Protein AF-A0A3B6KP68-F1 (afdb_monomer_lite)

pLDDT: mean 81.1, std 17.03, range [23.25, 98.5]

Structure (mmCIF, N/CA/C/O backbone):
data_AF-A0A3B6KP68-F1
#
_entry.id   AF-A0A3B6KP68-F1
#
loop_
_atom_site.group_PDB
_atom_site.id
_atom_site.type_symbol
_atom_site.label_atom_id
_atom_site.label_alt_id
_atom_site.label_comp_id
_atom_site.label_asym_id
_atom_site.label_entity_id
_atom_site.label_seq_id
_atom_site.pdbx_PDB_ins_code
_atom_site.Cartn_x
_atom_site.Cartn_y
_atom_site.Cartn_z
_atom_site.occupancy
_atom_site.B_iso_or_equiv
_atom_site.auth_seq_id
_atom_site.auth_comp_id
_atom_site.auth_asym_id
_atom_site.auth_atom_id
_atom_site.pdbx_PDB_model_num
ATOM 1 N N . MET A 1 1 ? 16.844 -20.120 1.679 1.00 33.16 1 MET A N 1
ATOM 2 C CA . MET A 1 1 ? 17.066 -20.778 0.376 1.00 33.16 1 MET A CA 1
ATOM 3 C C . MET A 1 1 ? 17.778 -19.764 -0.489 1.00 33.16 1 MET A C 1
ATOM 5 O O . MET A 1 1 ? 17.266 -18.663 -0.637 1.00 33.16 1 MET A O 1
ATOM 9 N N . GLU A 1 2 ? 18.995 -20.079 -0.913 1.00 31.89 2 GLU A N 1
ATOM 10 C CA . GLU A 1 2 ? 19.833 -19.210 -1.741 1.00 31.89 2 GLU A CA 1
ATOM 11 C C . GLU A 1 2 ? 19.150 -18.978 -3.096 1.00 31.89 2 GLU A C 1
ATOM 13 O O . GLU A 1 2 ? 18.839 -19.933 -3.807 1.00 31.89 2 GLU A O 1
ATOM 18 N N . ASN A 1 3 ? 18.884 -17.717 -3.446 1.00 35.59 3 ASN A N 1
ATOM 19 C CA . ASN A 1 3 ? 18.468 -17.343 -4.796 1.00 35.59 3 ASN A CA 1
ATOM 20 C C . ASN A 1 3 ? 19.671 -17.548 -5.723 1.00 35.59 3 ASN A C 1
ATOM 22 O O . ASN A 1 3 ? 20.530 -16.674 -5.817 1.00 35.59 3 ASN A O 1
ATOM 26 N N . LEU A 1 4 ? 19.753 -18.707 -6.385 1.00 43.06 4 LEU A N 1
ATOM 27 C CA . LEU A 1 4 ? 20.705 -18.908 -7.473 1.00 43.06 4 LEU A CA 1
ATOM 28 C C . LEU A 1 4 ? 20.504 -17.801 -8.518 1.00 43.06 4 LEU A C 1
ATOM 30 O O . LEU A 1 4 ? 19.413 -17.642 -9.070 1.00 43.06 4 LEU A O 1
ATOM 34 N N . HIS A 1 5 ? 21.573 -17.057 -8.790 1.00 54.59 5 HIS A N 1
ATOM 35 C CA . HIS A 1 5 ? 21.679 -16.156 -9.929 1.00 54.59 5 HIS A CA 1
ATOM 36 C C . HIS A 1 5 ? 21.449 -16.955 -11.218 1.00 54.59 5 HIS A C 1
ATOM 38 O O . HIS A 1 5 ? 22.320 -17.697 -11.667 1.00 54.59 5 HIS A O 1
ATOM 44 N N . LEU A 1 6 ? 20.254 -16.844 -11.795 1.00 69.31 6 LEU A N 1
ATOM 45 C CA . LEU A 1 6 ? 19.971 -17.374 -13.123 1.00 69.31 6 LEU A CA 1
ATOM 46 C C . LEU A 1 6 ? 20.293 -16.277 -14.130 1.00 69.31 6 LEU A C 1
ATOM 48 O O . LEU A 1 6 ? 19.501 -15.353 -14.311 1.00 69.31 6 LEU A O 1
ATOM 52 N N . GLU A 1 7 ? 21.465 -16.376 -14.753 1.00 84.12 7 GLU A N 1
ATOM 53 C CA . GLU A 1 7 ? 21.824 -15.502 -15.866 1.00 84.12 7 GLU A CA 1
ATOM 54 C C . GLU A 1 7 ? 20.797 -15.628 -17.007 1.00 84.12 7 GLU A C 1
ATOM 56 O O . GLU A 1 7 ? 20.311 -16.737 -17.285 1.00 84.12 7 GLU A O 1
ATOM 61 N N . PRO A 1 8 ? 20.447 -14.516 -17.680 1.00 90.44 8 PRO A N 1
ATOM 62 C CA . PRO A 1 8 ? 19.581 -14.553 -18.849 1.00 90.44 8 PRO A CA 1
ATOM 63 C C . PRO A 1 8 ? 20.155 -15.452 -19.944 1.00 90.44 8 PRO A C 1
ATOM 65 O O . PRO A 1 8 ? 21.324 -15.349 -20.308 1.00 90.44 8 PRO A O 1
ATOM 68 N N . LYS A 1 9 ? 19.317 -16.333 -20.490 1.00 92.81 9 LYS A N 1
ATOM 69 C CA . LYS A 1 9 ? 19.730 -17.287 -21.525 1.00 92.81 9 LYS A CA 1
ATOM 70 C C . LYS A 1 9 ? 19.804 -16.625 -22.900 1.00 92.81 9 LYS A C 1
ATOM 72 O O . LYS A 1 9 ? 18.908 -15.864 -23.259 1.00 92.81 9 LYS A O 1
ATOM 77 N N . ASP A 1 10 ? 20.811 -16.995 -23.684 1.00 94.19 10 ASP A N 1
ATOM 78 C CA . ASP A 1 10 ? 20.837 -16.739 -25.126 1.00 94.19 10 ASP A CA 1
ATOM 79 C C . ASP A 1 10 ? 19.853 -17.697 -25.820 1.00 94.19 10 ASP A C 1
ATOM 81 O O . ASP A 1 10 ? 20.014 -18.922 -25.783 1.00 94.19 10 ASP A O 1
ATOM 85 N N . LEU A 1 11 ? 18.774 -17.143 -26.369 1.00 94.31 11 LEU A N 1
ATOM 86 C CA . LEU A 1 11 ? 17.672 -17.870 -26.989 1.00 94.31 11 LEU A CA 1
ATOM 87 C C . LEU A 1 11 ? 17.707 -17.644 -28.501 1.00 94.31 11 LEU A C 1
ATOM 89 O O . LEU A 1 11 ? 17.680 -16.510 -28.974 1.00 94.31 11 LEU A O 1
ATOM 93 N N . LYS A 1 12 ? 17.699 -18.740 -29.265 1.00 94.69 12 LYS A N 1
ATOM 94 C CA . LYS A 1 12 ? 17.646 -18.685 -30.731 1.00 94.69 12 LYS A CA 1
ATOM 95 C C . LYS A 1 12 ? 16.327 -18.099 -31.213 1.00 94.69 12 LYS A C 1
ATOM 97 O O . LYS A 1 12 ? 15.275 -18.400 -30.645 1.00 94.69 12 LYS A O 1
ATOM 102 N N . TYR A 1 13 ? 16.359 -17.380 -32.331 1.00 94.06 13 TYR A N 1
ATOM 103 C CA . TYR A 1 13 ? 15.143 -16.819 -32.909 1.00 94.06 13 TYR A CA 1
ATOM 104 C C . TYR A 1 13 ? 14.105 -17.892 -33.249 1.00 94.06 13 TYR A C 1
ATOM 106 O O . TYR A 1 13 ? 12.925 -17.712 -32.968 1.00 94.06 13 TYR A O 1
ATOM 114 N N . SER A 1 14 ? 14.547 -19.033 -33.789 1.00 94.56 14 SER A N 1
ATOM 115 C CA . SER A 1 14 ? 13.661 -20.149 -34.147 1.00 94.56 14 SER A CA 1
ATOM 116 C C . SER A 1 14 ? 12.876 -20.692 -32.951 1.00 94.56 14 SER A C 1
ATOM 118 O O . SER A 1 14 ? 11.722 -21.073 -33.098 1.00 94.56 14 SER A O 1
ATOM 120 N N . LEU A 1 15 ? 13.486 -20.697 -31.761 1.00 95.56 15 LEU A N 1
ATOM 121 C CA . LEU A 1 15 ? 12.804 -21.087 -30.530 1.00 95.56 15 LEU A CA 1
ATOM 122 C C . LEU A 1 15 ? 11.744 -20.048 -30.154 1.00 95.56 15 LEU A C 1
ATOM 124 O O . LEU A 1 15 ? 10.640 -20.413 -29.774 1.00 95.56 15 LEU A O 1
ATOM 128 N N . LEU A 1 16 ? 12.064 -18.753 -30.261 1.00 96.12 16 LEU A N 1
ATOM 129 C CA . LEU A 1 16 ? 11.102 -17.686 -29.973 1.00 96.12 16 LEU A CA 1
ATOM 130 C C . LEU A 1 16 ? 9.916 -17.715 -30.941 1.00 96.12 16 LEU A C 1
ATOM 132 O O . LEU A 1 16 ? 8.781 -17.510 -30.520 1.00 96.12 16 LEU A O 1
ATOM 136 N N . GLU A 1 17 ? 10.173 -18.005 -32.213 1.00 94.88 17 GLU A N 1
ATOM 137 C CA . GLU A 1 17 ? 9.148 -18.213 -33.231 1.00 94.88 17 GLU A CA 1
ATOM 138 C C . GLU A 1 17 ? 8.246 -19.400 -32.862 1.00 94.88 17 GLU A C 1
ATOM 140 O O . GLU A 1 17 ? 7.028 -19.255 -32.847 1.00 94.88 17 GLU A O 1
ATOM 145 N N . GLU A 1 18 ? 8.815 -20.536 -32.455 1.00 96.19 18 GLU A N 1
ATOM 146 C CA . GLU A 1 18 ? 8.057 -21.713 -32.014 1.00 96.19 18 GLU A CA 1
ATOM 147 C C . GLU A 1 18 ? 7.172 -21.419 -30.791 1.00 96.19 18 GLU A C 1
ATOM 149 O O . GLU A 1 18 ? 5.953 -21.598 -30.842 1.00 96.19 18 GLU A O 1
ATOM 154 N N . VAL A 1 19 ? 7.750 -20.896 -29.705 1.00 96.19 19 VAL A N 1
ATOM 155 C CA . VAL A 1 19 ? 7.021 -20.706 -28.435 1.00 96.19 19 VAL A CA 1
ATOM 156 C C . VAL A 1 19 ? 5.972 -19.596 -28.496 1.00 96.19 19 VAL A C 1
ATOM 158 O O . VAL A 1 19 ? 5.087 -19.549 -27.642 1.00 96.19 19 VAL A O 1
ATOM 161 N N . THR A 1 20 ? 6.053 -18.703 -29.488 1.00 95.81 20 THR A N 1
ATOM 162 C CA . THR A 1 20 ? 5.063 -17.639 -29.744 1.00 95.81 20 THR A CA 1
ATOM 163 C C . THR A 1 20 ? 4.084 -17.980 -30.873 1.00 95.81 20 THR A C 1
ATOM 165 O O . THR A 1 20 ? 3.269 -17.132 -31.247 1.00 95.81 20 THR A O 1
ATOM 168 N N . ASN A 1 21 ? 4.140 -19.206 -31.410 1.00 94.44 21 ASN A N 1
ATOM 169 C CA . ASN A 1 21 ? 3.351 -19.642 -32.563 1.00 94.44 21 ASN A CA 1
ATOM 170 C C . ASN A 1 21 ? 3.514 -18.696 -33.771 1.00 94.44 21 ASN A C 1
ATOM 172 O O . ASN A 1 21 ? 2.550 -18.136 -34.289 1.00 94.44 21 ASN A O 1
ATOM 176 N N . GLY A 1 22 ? 4.760 -18.449 -34.166 1.00 93.44 22 GLY A N 1
ATOM 177 C CA . GLY A 1 22 ? 5.112 -17.571 -35.278 1.00 93.44 22 GLY A CA 1
ATOM 178 C C . GLY A 1 22 ? 4.865 -16.088 -35.002 1.00 93.44 22 GLY A C 1
ATOM 179 O O . GLY A 1 22 ? 4.554 -15.355 -35.936 1.00 93.44 22 GLY A O 1
ATOM 180 N N . PHE A 1 23 ? 4.961 -15.638 -33.743 1.00 94.25 23 PHE A N 1
ATOM 181 C CA . PHE A 1 23 ? 4.558 -14.285 -33.329 1.00 94.25 23 PHE A CA 1
ATOM 182 C C . PHE A 1 23 ? 3.102 -13.966 -33.716 1.00 94.25 23 PHE A C 1
ATOM 184 O O . PHE A 1 23 ? 2.797 -12.889 -34.230 1.00 94.25 23 PHE A O 1
ATOM 191 N N . SER A 1 24 ? 2.201 -14.930 -33.501 1.00 93.69 24 SER A N 1
ATOM 192 C CA . SER A 1 24 ? 0.782 -14.791 -33.845 1.00 93.69 24 SER A CA 1
ATOM 193 C C . SER A 1 24 ? 0.099 -13.645 -33.090 1.00 93.69 24 SER A C 1
ATOM 195 O O . SER A 1 24 ? 0.410 -13.362 -31.930 1.00 93.69 24 SER A O 1
ATOM 197 N N . GLU A 1 25 ? -0.903 -13.025 -33.719 1.00 91.81 25 GLU A N 1
ATOM 198 C CA . GLU A 1 25 ? -1.721 -11.988 -33.072 1.00 91.81 25 GLU A CA 1
ATOM 199 C C . GLU A 1 25 ? -2.494 -12.528 -31.854 1.00 91.81 25 GLU A C 1
ATOM 201 O O . GLU A 1 25 ? -2.726 -11.786 -30.905 1.00 91.81 25 GLU A O 1
ATOM 206 N N . GLU A 1 26 ? -2.824 -13.826 -31.817 1.00 92.44 26 GLU A N 1
ATOM 207 C CA . GLU A 1 26 ? -3.455 -14.470 -30.651 1.00 92.44 26 GLU A CA 1
ATOM 208 C C . GLU A 1 26 ? -2.559 -14.444 -29.406 1.00 92.44 26 GLU A C 1
ATOM 210 O O . GLU A 1 26 ? -3.046 -14.364 -28.279 1.00 92.44 26 GLU A O 1
ATOM 215 N N . HIS A 1 27 ? -1.241 -14.501 -29.601 1.00 90.94 27 HIS A N 1
ATOM 216 C CA . HIS A 1 27 ? -0.261 -14.445 -28.522 1.00 90.94 27 HIS A CA 1
ATOM 217 C C . HIS A 1 27 ? 0.198 -13.016 -28.216 1.00 90.94 27 HIS A C 1
ATOM 219 O O . HIS A 1 27 ? 1.016 -12.817 -27.319 1.00 90.94 27 HIS A O 1
ATOM 225 N N . LYS A 1 28 ? -0.304 -12.001 -28.920 1.00 94.19 28 LYS A N 1
ATOM 226 C CA . LYS A 1 28 ? 0.103 -10.612 -28.712 1.00 94.19 28 LYS A CA 1
ATOM 227 C C . LYS A 1 28 ? -0.453 -10.063 -27.401 1.00 94.19 28 LYS A C 1
ATOM 229 O O . LYS A 1 28 ? -1.653 -10.059 -27.150 1.00 94.19 28 LYS A O 1
ATOM 234 N N . VAL A 1 29 ? 0.442 -9.568 -26.553 1.00 90.31 29 VAL A N 1
ATOM 235 C CA . VAL A 1 29 ? 0.133 -9.027 -25.219 1.00 90.31 29 VAL A CA 1
ATOM 236 C C . VAL A 1 29 ? 0.004 -7.504 -25.254 1.00 90.31 29 VAL A C 1
ATOM 238 O O . VAL A 1 29 ? -0.769 -6.922 -24.485 1.00 90.31 29 VAL A O 1
ATOM 241 N N . GLY A 1 30 ? 0.761 -6.856 -26.141 1.00 85.88 30 GLY A N 1
ATOM 242 C CA . GLY A 1 30 ? 0.737 -5.412 -26.325 1.00 85.88 30 GLY A CA 1
ATOM 243 C C . GLY A 1 30 ? 1.733 -4.925 -27.373 1.00 85.88 30 GLY A C 1
ATOM 244 O O . GLY A 1 30 ? 2.606 -5.667 -27.825 1.00 85.88 30 GLY A O 1
ATOM 245 N N . THR A 1 31 ? 1.607 -3.649 -27.722 1.00 83.88 31 THR A N 1
ATOM 246 C CA . THR A 1 31 ? 2.497 -2.939 -28.646 1.00 83.88 31 THR A CA 1
ATOM 247 C C . THR A 1 31 ? 3.031 -1.695 -27.946 1.00 83.88 31 THR A C 1
ATOM 249 O O . THR A 1 31 ? 2.260 -0.954 -27.336 1.00 83.88 31 THR A O 1
ATOM 252 N N . GLY A 1 32 ? 4.339 -1.463 -28.024 1.00 71.75 32 GLY A N 1
ATOM 253 C CA . GLY A 1 32 ? 5.002 -0.271 -27.495 1.00 71.75 32 GLY A CA 1
ATOM 254 C C . GLY A 1 32 ? 5.769 0.481 -28.582 1.00 71.75 32 GLY A C 1
ATOM 255 O O . GLY A 1 32 ? 5.896 0.011 -29.707 1.00 71.75 32 GLY A O 1
ATOM 256 N N . GLY A 1 33 ? 6.339 1.641 -28.243 1.00 67.94 33 GLY A N 1
ATOM 257 C CA . GLY A 1 33 ? 7.082 2.472 -29.206 1.00 67.94 33 GLY A CA 1
ATOM 258 C C . GLY A 1 33 ? 8.350 1.825 -29.784 1.00 67.94 33 GLY A C 1
ATOM 259 O O . GLY A 1 33 ? 8.907 2.331 -30.753 1.00 67.94 33 GLY A O 1
ATOM 260 N N . PHE A 1 34 ? 8.805 0.714 -29.201 1.00 69.19 34 PHE A N 1
ATOM 261 C CA . PHE A 1 34 ? 10.062 0.051 -29.553 1.00 69.19 34 PHE A CA 1
ATOM 262 C C . PHE A 1 34 ? 9.880 -1.382 -30.056 1.00 69.19 34 PHE A C 1
ATOM 264 O O . PHE A 1 34 ? 10.858 -2.012 -30.456 1.00 69.19 34 PHE A O 1
ATOM 271 N N . GLY A 1 35 ? 8.653 -1.903 -30.056 1.00 82.44 35 GLY A N 1
ATOM 272 C CA . GLY A 1 35 ? 8.401 -3.277 -30.459 1.00 82.44 35 GLY A CA 1
ATOM 273 C C . GLY A 1 35 ? 7.053 -3.827 -30.018 1.00 82.44 35 GLY A C 1
ATOM 274 O O . GLY A 1 35 ? 6.234 -3.152 -29.392 1.00 82.44 35 GLY A O 1
ATOM 275 N N . GLU A 1 36 ? 6.868 -5.103 -30.316 1.00 90.62 36 GLU A N 1
ATOM 276 C CA . GLU A 1 36 ? 5.671 -5.878 -30.007 1.00 90.62 36 GLU A CA 1
ATOM 277 C C . GLU A 1 36 ? 5.995 -6.920 -28.937 1.00 90.62 36 GLU A C 1
ATOM 279 O O . GLU A 1 36 ? 7.082 -7.499 -28.921 1.00 90.62 36 GLU A O 1
ATOM 284 N N . VAL A 1 37 ? 5.062 -7.140 -28.012 1.00 93.25 37 VAL A N 1
ATOM 285 C CA . VAL A 1 37 ? 5.228 -8.090 -26.911 1.00 93.25 37 VAL A CA 1
ATOM 286 C C . VAL A 1 37 ? 4.301 -9.273 -27.129 1.00 93.25 37 VAL A C 1
ATOM 288 O O . VAL A 1 37 ? 3.088 -9.097 -27.239 1.00 93.25 37 VAL A O 1
ATOM 291 N N . TYR A 1 38 ? 4.867 -10.474 -27.132 1.00 96.25 38 TYR A N 1
ATOM 292 C CA . TYR A 1 38 ? 4.147 -11.730 -27.327 1.00 96.25 38 TYR A CA 1
ATOM 293 C C . TYR A 1 38 ? 4.274 -12.627 -26.102 1.00 96.25 38 TYR A C 1
ATOM 295 O O . TYR A 1 38 ? 5.309 -12.657 -25.440 1.00 96.25 38 TYR A O 1
ATOM 303 N N . LYS A 1 39 ? 3.231 -13.392 -25.804 1.00 96.50 39 LYS A N 1
ATOM 304 C CA . LYS A 1 39 ? 3.265 -14.457 -24.813 1.00 96.50 39 LYS A CA 1
ATOM 305 C C . LYS A 1 39 ? 3.895 -15.695 -25.446 1.00 96.50 39 LYS A C 1
ATOM 307 O O . LYS A 1 39 ? 3.489 -16.123 -26.526 1.00 96.50 39 LYS A O 1
ATOM 312 N N . GLY A 1 40 ? 4.867 -16.276 -24.756 1.00 96.25 40 GLY A N 1
ATOM 313 C CA . GLY A 1 40 ? 5.469 -17.554 -25.115 1.00 96.25 40 GLY A CA 1
ATOM 314 C C . GLY A 1 40 ? 5.409 -18.556 -23.970 1.00 96.25 40 GLY A C 1
ATOM 315 O O . GLY A 1 40 ? 5.306 -18.169 -22.803 1.00 96.25 40 GLY A O 1
ATOM 316 N N . VAL A 1 41 ? 5.487 -19.844 -24.298 1.00 95.81 41 VAL A N 1
ATOM 317 C CA . VAL A 1 41 ? 5.585 -20.934 -23.317 1.00 95.81 41 VAL A CA 1
ATOM 318 C C . VAL A 1 41 ? 6.770 -21.819 -23.687 1.00 95.81 41 VAL A C 1
ATOM 320 O O . VAL A 1 41 ? 6.765 -22.446 -24.739 1.00 95.81 41 VAL A O 1
ATOM 323 N N . LEU A 1 42 ? 7.791 -21.849 -22.831 1.00 92.06 42 LEU A N 1
ATOM 324 C CA . LEU A 1 42 ? 8.973 -22.699 -23.004 1.00 92.06 42 LEU A CA 1
ATOM 325 C C . LEU A 1 42 ? 8.642 -24.180 -22.715 1.00 92.06 42 LEU A C 1
ATOM 327 O O . LEU A 1 42 ? 7.686 -24.473 -21.998 1.00 92.06 42 LEU A O 1
ATOM 331 N N . ASP A 1 43 ? 9.483 -25.117 -23.172 1.00 90.12 43 ASP A N 1
ATOM 332 C CA . ASP A 1 43 ? 9.308 -26.574 -22.970 1.00 90.12 43 ASP A CA 1
ATOM 333 C C . ASP A 1 43 ? 9.146 -26.987 -21.500 1.00 90.12 43 ASP A C 1
ATOM 335 O O . ASP A 1 43 ? 8.424 -27.926 -21.159 1.00 90.12 43 ASP A O 1
ATOM 339 N N . ASN A 1 44 ? 9.797 -26.253 -20.597 1.00 88.44 44 ASN A N 1
ATOM 340 C CA . ASN A 1 44 ? 9.684 -26.437 -19.150 1.00 88.44 44 ASN A CA 1
ATOM 341 C C . ASN A 1 44 ? 8.372 -25.871 -18.563 1.00 88.44 44 ASN A C 1
ATOM 343 O O . ASN A 1 44 ? 8.246 -25.780 -17.343 1.00 88.44 44 ASN A O 1
ATOM 347 N N . ARG A 1 45 ? 7.412 -25.487 -19.415 1.00 91.62 45 ARG A N 1
ATOM 348 C CA . ARG A 1 45 ? 6.130 -24.837 -19.097 1.00 91.62 45 ARG A CA 1
ATOM 349 C C . ARG A 1 45 ? 6.244 -23.439 -18.493 1.00 91.62 45 ARG A C 1
ATOM 351 O O . ARG A 1 45 ? 5.249 -22.906 -18.009 1.00 91.62 45 ARG A O 1
ATOM 358 N N . GLN A 1 46 ? 7.427 -22.833 -18.518 1.00 92.38 46 GLN A N 1
ATOM 359 C CA . GLN A 1 46 ? 7.598 -21.461 -18.065 1.00 92.38 46 GLN A CA 1
ATOM 360 C C . GLN A 1 46 ? 6.981 -20.498 -19.086 1.00 92.38 46 GLN A C 1
ATOM 362 O O . GLN A 1 46 ? 7.376 -20.481 -20.253 1.00 92.38 46 GLN A O 1
ATOM 367 N N . GLU A 1 47 ? 6.040 -19.672 -18.635 1.00 95.50 47 GLU A N 1
ATOM 368 C CA . GLU A 1 47 ? 5.500 -18.575 -19.437 1.00 95.50 47 GLU A CA 1
ATOM 369 C C . GLU A 1 47 ? 6.490 -17.401 -19.477 1.00 95.50 47 GLU A C 1
ATOM 371 O O . GLU A 1 47 ? 7.069 -17.010 -18.457 1.00 95.50 47 GLU A O 1
ATOM 376 N N . ILE A 1 48 ? 6.676 -16.830 -20.666 1.00 96.38 48 ILE A N 1
ATOM 377 C CA . ILE A 1 48 ? 7.562 -15.690 -20.910 1.00 96.38 48 ILE A CA 1
ATOM 378 C C . ILE A 1 48 ? 6.851 -14.605 -21.720 1.00 96.38 48 ILE A C 1
ATOM 380 O O . ILE A 1 48 ? 5.937 -14.884 -22.498 1.00 96.38 48 ILE A O 1
ATOM 384 N N . ALA A 1 49 ? 7.287 -13.360 -21.547 1.00 96.62 49 ALA A N 1
ATOM 385 C CA . ALA A 1 49 ? 6.910 -12.240 -22.401 1.00 96.62 49 ALA A CA 1
ATOM 386 C C . ALA A 1 49 ? 8.077 -11.909 -23.341 1.00 96.62 49 ALA A C 1
ATOM 388 O O . ALA A 1 49 ? 9.149 -11.516 -22.889 1.00 96.62 49 ALA A O 1
ATOM 389 N N . VAL A 1 50 ? 7.879 -12.070 -24.646 1.00 96.00 50 VAL A N 1
ATOM 390 C CA . VAL A 1 50 ? 8.880 -11.837 -25.691 1.00 96.00 50 VAL A CA 1
ATOM 391 C C . VAL A 1 50 ? 8.645 -10.459 -26.303 1.00 96.00 50 VAL A C 1
ATOM 393 O O . VAL A 1 50 ? 7.732 -10.289 -27.106 1.00 96.00 50 VAL A O 1
ATOM 396 N N . LYS A 1 51 ? 9.463 -9.471 -25.930 1.00 93.00 51 LYS A N 1
ATOM 397 C CA . LYS A 1 51 ? 9.489 -8.133 -26.541 1.00 93.00 51 LYS A CA 1
ATOM 398 C C . LYS A 1 51 ? 10.362 -8.192 -27.794 1.00 93.00 51 LYS A C 1
ATOM 400 O O . LYS A 1 51 ? 11.587 -8.112 -27.696 1.00 93.00 51 LYS A O 1
ATOM 405 N N . LYS A 1 52 ? 9.736 -8.362 -28.958 1.00 90.62 52 LYS A N 1
ATOM 406 C CA . LYS A 1 52 ? 10.383 -8.321 -30.274 1.00 90.62 52 LYS A CA 1
ATOM 407 C C . LYS A 1 52 ? 10.529 -6.867 -30.704 1.00 90.62 52 LYS A C 1
ATOM 409 O O . LYS A 1 52 ? 9.534 -6.155 -30.823 1.00 90.62 52 LYS A O 1
ATOM 414 N N . LEU A 1 53 ? 11.759 -6.413 -30.917 1.00 82.94 53 LEU A N 1
ATOM 415 C CA . LEU A 1 53 ? 12.013 -5.019 -31.276 1.00 82.94 53 LEU A CA 1
ATOM 416 C C . LEU A 1 53 ? 11.773 -4.776 -32.768 1.00 82.94 53 LEU A C 1
ATOM 418 O O . LEU A 1 53 ? 12.035 -5.647 -33.598 1.00 82.94 53 LEU A O 1
ATOM 422 N N . HIS A 1 54 ? 11.294 -3.581 -33.118 1.00 75.12 54 HIS A N 1
ATOM 423 C CA . HIS A 1 54 ? 11.088 -3.218 -34.520 1.00 75.12 54 HIS A CA 1
ATOM 424 C C . HIS A 1 54 ? 12.415 -3.161 -35.288 1.00 75.12 54 HIS A C 1
ATOM 426 O O . HIS A 1 54 ? 13.403 -2.589 -34.822 1.00 75.12 54 HIS A O 1
ATOM 432 N N . TYR A 1 55 ? 12.415 -3.695 -36.511 1.00 65.94 55 TYR A N 1
ATOM 433 C CA . TYR A 1 55 ? 13.511 -3.496 -37.453 1.00 65.94 55 TYR A CA 1
ATOM 434 C C . TYR A 1 55 ? 13.483 -2.049 -37.961 1.00 65.94 55 TYR A C 1
ATOM 436 O O . TYR A 1 55 ? 12.573 -1.663 -38.693 1.00 65.94 55 TYR A O 1
ATOM 444 N N . MET A 1 56 ? 14.470 -1.242 -37.568 1.00 59.91 56 MET A N 1
ATOM 445 C CA . MET A 1 56 ? 14.619 0.138 -38.038 1.00 59.91 56 MET A CA 1
ATOM 446 C C . MET A 1 56 ? 15.892 0.276 -38.888 1.00 59.91 56 MET A C 1
ATOM 448 O O . MET A 1 56 ? 16.982 0.441 -38.334 1.00 59.91 56 MET A O 1
ATOM 452 N N . PRO A 1 57 ? 15.790 0.197 -40.230 1.00 50.38 57 PRO A N 1
ATOM 453 C CA . PRO A 1 57 ? 16.953 0.317 -41.099 1.00 50.38 57 PRO A CA 1
ATOM 454 C C . PRO A 1 57 ? 17.607 1.701 -40.951 1.00 50.38 57 PRO A C 1
ATOM 456 O O . PRO A 1 57 ? 16.957 2.727 -41.139 1.00 50.38 57 PRO A O 1
ATOM 459 N N . GLY A 1 58 ? 18.903 1.727 -40.616 1.00 49.97 58 GLY A N 1
ATOM 460 C CA . GLY A 1 58 ? 19.706 2.951 -40.471 1.00 49.97 58 GLY A CA 1
ATOM 461 C C . GLY A 1 58 ? 19.781 3.548 -39.058 1.00 49.97 58 GLY A C 1
ATOM 462 O O . GLY A 1 58 ? 20.497 4.530 -38.867 1.00 49.97 58 GLY A O 1
ATOM 463 N N . LEU A 1 59 ? 19.098 2.966 -38.064 1.00 49.69 59 LEU A N 1
ATOM 464 C CA . LEU A 1 59 ? 19.198 3.364 -36.655 1.00 49.69 59 LEU A CA 1
ATOM 465 C C . LEU A 1 59 ? 20.157 2.441 -35.889 1.00 49.69 59 LEU A C 1
ATOM 467 O O . LEU A 1 59 ? 20.102 1.220 -35.999 1.00 49.69 59 LEU A O 1
ATOM 471 N N . ASN A 1 60 ? 21.056 3.062 -35.126 1.00 57.53 60 ASN A N 1
ATOM 472 C CA . ASN A 1 60 ? 22.116 2.417 -34.356 1.00 57.53 60 ASN A CA 1
ATOM 473 C C . ASN A 1 60 ? 21.522 1.465 -33.289 1.00 57.53 60 ASN A C 1
ATOM 475 O O . ASN A 1 60 ? 20.555 1.831 -32.622 1.00 57.53 60 ASN A O 1
ATOM 479 N N . ASP A 1 61 ? 22.127 0.290 -33.061 1.00 68.12 61 ASP A N 1
ATOM 480 C CA . ASP A 1 61 ? 21.695 -0.747 -32.082 1.00 68.12 61 ASP A CA 1
ATOM 481 C C . ASP A 1 61 ? 21.699 -0.304 -30.608 1.00 68.12 61 ASP A C 1
ATOM 483 O O . ASP A 1 61 ? 21.513 -1.116 -29.697 1.00 68.12 61 ASP A O 1
ATOM 487 N N . GLU A 1 62 ? 21.970 0.974 -30.372 1.00 73.56 62 GLU A N 1
ATOM 488 C CA . GLU A 1 62 ? 22.124 1.608 -29.071 1.00 73.56 62 GLU A CA 1
ATOM 489 C C . GLU A 1 62 ? 20.957 1.268 -28.156 1.00 73.56 62 GLU A C 1
ATOM 491 O O . GLU A 1 62 ? 21.183 0.897 -27.017 1.00 73.56 62 GLU A O 1
ATOM 496 N N . GLN A 1 63 ? 19.718 1.290 -28.650 1.00 71.62 63 GLN A N 1
ATOM 497 C CA . GLN A 1 63 ? 18.559 1.068 -27.794 1.00 71.62 63 GLN A CA 1
ATOM 498 C C . GLN A 1 63 ? 18.458 -0.360 -27.238 1.00 71.62 63 GLN A C 1
ATOM 500 O O . GLN A 1 63 ? 18.227 -0.524 -26.041 1.00 71.62 63 GLN A O 1
ATOM 505 N N . PHE A 1 64 ? 18.657 -1.383 -28.078 1.00 79.06 64 PHE A N 1
ATOM 506 C CA . PHE A 1 64 ? 18.670 -2.773 -27.607 1.00 79.06 64 PHE A C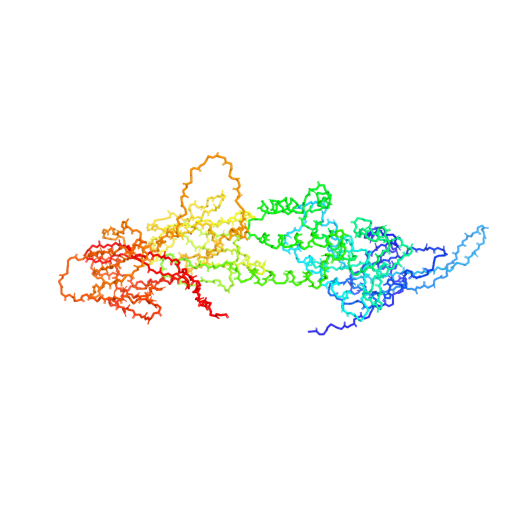A 1
ATOM 507 C C . PHE A 1 64 ? 19.810 -2.976 -26.613 1.00 79.06 64 PHE A C 1
ATOM 509 O O . PHE A 1 64 ? 19.587 -3.475 -25.515 1.00 79.06 64 PHE A O 1
ATOM 516 N N . LYS A 1 65 ? 21.026 -2.551 -26.985 1.00 83.31 65 LYS A N 1
ATOM 517 C CA . LYS A 1 65 ? 22.219 -2.699 -26.142 1.00 83.31 65 LYS A CA 1
ATOM 518 C C . LYS A 1 65 ? 22.041 -1.973 -24.814 1.00 83.31 65 LYS A C 1
ATOM 520 O O . LYS A 1 65 ? 22.444 -2.491 -23.782 1.00 83.31 65 LYS A O 1
ATOM 525 N N . HIS A 1 66 ? 21.425 -0.800 -24.830 1.00 82.88 66 HIS A N 1
ATOM 526 C CA . HIS A 1 66 ? 21.175 0.014 -23.649 1.00 82.88 66 HIS A CA 1
ATOM 527 C C . HIS A 1 66 ? 20.166 -0.635 -22.700 1.00 82.88 66 HIS A C 1
ATOM 529 O O . HIS A 1 66 ? 20.488 -0.834 -21.529 1.00 82.88 66 HIS A O 1
ATOM 535 N N . GLU A 1 67 ? 18.992 -1.040 -23.199 1.00 87.31 67 GLU A N 1
ATOM 536 C CA . GLU A 1 67 ? 17.982 -1.730 -22.384 1.00 87.31 67 GLU A CA 1
ATOM 537 C C . GLU A 1 67 ? 18.527 -3.062 -21.844 1.00 87.31 67 GLU A C 1
ATOM 539 O O . GLU A 1 67 ? 18.426 -3.330 -20.647 1.00 87.31 67 GLU A O 1
ATOM 544 N N . PHE A 1 68 ? 19.192 -3.849 -22.696 1.00 88.94 68 PHE A N 1
ATOM 545 C CA . PHE A 1 68 ? 19.862 -5.090 -22.310 1.00 88.94 68 PHE A CA 1
ATOM 546 C C . PHE A 1 68 ? 20.899 -4.862 -21.202 1.00 88.94 68 PHE A C 1
ATOM 548 O O . PHE A 1 68 ? 20.829 -5.495 -20.153 1.00 88.94 68 PHE A O 1
ATOM 555 N N . ASN A 1 69 ? 21.832 -3.922 -21.387 1.00 89.06 69 ASN A N 1
ATOM 556 C CA . ASN A 1 69 ? 22.887 -3.643 -20.409 1.00 89.06 69 ASN A CA 1
ATOM 557 C C . ASN A 1 69 ? 22.333 -3.140 -19.069 1.00 89.06 69 ASN A C 1
ATOM 559 O O . ASN A 1 69 ? 22.915 -3.439 -18.028 1.00 89.06 69 ASN A O 1
ATOM 563 N N . ASN A 1 70 ? 21.235 -2.378 -19.074 1.00 89.19 70 ASN A N 1
ATOM 564 C CA . ASN A 1 70 ? 20.568 -1.958 -17.842 1.00 89.19 70 ASN A CA 1
ATOM 565 C C . ASN A 1 70 ? 19.936 -3.155 -17.123 1.00 89.19 70 ASN A C 1
ATOM 567 O O . ASN A 1 70 ? 20.188 -3.347 -15.936 1.00 89.19 70 ASN A O 1
ATOM 571 N N . LEU A 1 71 ? 19.183 -3.991 -17.845 1.00 90.62 71 LEU A N 1
ATOM 572 C CA . LEU A 1 71 ? 18.509 -5.173 -17.297 1.00 90.62 71 LEU A CA 1
ATOM 573 C C . LEU A 1 71 ? 19.481 -6.230 -16.766 1.00 90.62 71 LEU A C 1
ATOM 575 O O . LEU A 1 71 ? 19.203 -6.859 -15.752 1.00 90.62 71 LEU A O 1
ATOM 579 N N . MET A 1 72 ? 20.645 -6.387 -17.398 1.00 89.44 72 MET A N 1
ATOM 580 C CA . MET A 1 72 ? 21.706 -7.281 -16.920 1.00 89.44 72 MET A CA 1
ATOM 581 C C . MET A 1 72 ? 22.297 -6.858 -15.564 1.00 89.44 72 MET A C 1
ATOM 583 O O . MET A 1 72 ? 22.958 -7.663 -14.914 1.00 89.44 72 MET A O 1
ATOM 587 N N . ARG A 1 73 ? 22.097 -5.603 -15.135 1.00 87.25 73 ARG A N 1
ATOM 588 C CA . ARG A 1 73 ? 22.661 -5.045 -13.891 1.00 87.25 73 ARG A CA 1
ATOM 589 C C . ARG A 1 73 ? 21.676 -5.008 -12.729 1.00 87.25 73 ARG A C 1
ATOM 591 O O . ARG A 1 73 ? 22.103 -4.774 -11.602 1.00 87.25 73 ARG A O 1
ATOM 598 N N . VAL A 1 74 ? 20.382 -5.183 -12.992 1.00 89.31 74 VAL A N 1
ATOM 599 C CA . VAL A 1 74 ? 19.328 -5.002 -11.990 1.00 89.31 74 VAL A CA 1
ATOM 600 C C . VAL A 1 74 ? 18.674 -6.334 -11.654 1.00 89.31 74 VAL A C 1
ATOM 602 O O . VAL A 1 74 ? 18.214 -7.068 -12.523 1.00 89.31 74 VAL A O 1
ATOM 605 N N . GLN A 1 75 ? 18.615 -6.649 -10.363 1.00 90.06 75 GLN A N 1
ATOM 606 C CA . GLN A 1 75 ? 17.929 -7.831 -9.864 1.00 90.06 75 GLN A CA 1
ATOM 607 C C . GLN A 1 75 ? 17.317 -7.525 -8.501 1.00 90.06 75 GLN A C 1
ATOM 609 O O . GLN A 1 75 ? 18.016 -7.389 -7.499 1.00 90.06 75 GLN A O 1
ATOM 614 N N . HIS A 1 76 ? 15.993 -7.432 -8.461 1.00 93.75 76 HIS A N 1
ATOM 615 C CA . HIS A 1 76 ? 15.245 -7.149 -7.244 1.00 93.75 76 HIS A CA 1
ATOM 616 C C . HIS A 1 76 ? 13.815 -7.680 -7.377 1.00 93.75 76 HIS A C 1
ATOM 618 O O . HIS A 1 76 ? 13.299 -7.793 -8.487 1.00 93.75 76 HIS A O 1
ATOM 624 N N . GLN A 1 77 ? 13.157 -7.995 -6.259 1.00 94.69 77 GLN A N 1
ATOM 625 C CA . GLN A 1 77 ? 11.807 -8.578 -6.270 1.00 94.69 77 GLN A CA 1
ATOM 626 C C . GLN A 1 77 ? 10.768 -7.678 -6.966 1.00 94.69 77 GLN A C 1
ATOM 628 O O . GLN A 1 77 ? 9.855 -8.183 -7.614 1.00 94.69 77 GLN A O 1
ATOM 633 N N . ASN A 1 78 ? 10.953 -6.354 -6.879 1.00 97.50 78 ASN A N 1
ATOM 634 C CA . ASN A 1 78 ? 10.095 -5.339 -7.500 1.00 97.50 78 ASN A CA 1
ATOM 635 C C . ASN A 1 78 ? 10.626 -4.793 -8.832 1.00 97.50 78 ASN A C 1
ATOM 637 O O . ASN A 1 78 ? 10.208 -3.721 -9.262 1.00 97.50 78 ASN A O 1
ATOM 641 N N . ILE A 1 79 ? 11.549 -5.498 -9.484 1.00 96.44 79 ILE A N 1
ATOM 642 C CA . ILE A 1 79 ? 12.034 -5.179 -10.830 1.00 96.44 79 ILE A CA 1
ATOM 643 C C . ILE A 1 79 ? 11.736 -6.377 -11.732 1.00 96.44 79 ILE A C 1
ATOM 645 O O . ILE A 1 79 ? 11.890 -7.525 -11.313 1.00 96.44 79 ILE A O 1
ATOM 649 N N . ILE A 1 80 ? 11.277 -6.124 -12.959 1.00 95.19 80 ILE A N 1
ATOM 650 C CA . ILE A 1 80 ? 10.976 -7.191 -13.915 1.00 95.19 80 ILE A CA 1
ATOM 651 C C . ILE A 1 80 ? 12.236 -8.003 -14.223 1.00 95.19 80 ILE A C 1
ATOM 653 O O . ILE A 1 80 ? 13.303 -7.454 -14.504 1.00 95.19 80 ILE A O 1
ATOM 657 N N . ARG A 1 81 ? 12.121 -9.329 -14.196 1.00 94.25 81 ARG A N 1
ATOM 658 C CA . ARG A 1 81 ? 13.253 -10.209 -14.474 1.00 94.25 81 ARG A CA 1
ATOM 659 C C . ARG A 1 81 ? 13.405 -10.486 -15.967 1.00 94.25 81 ARG A C 1
ATOM 661 O O . ARG A 1 81 ? 12.492 -11.013 -16.607 1.00 94.25 81 ARG A O 1
ATOM 668 N N . LEU A 1 82 ? 14.602 -10.228 -16.491 1.00 94.44 82 LEU A N 1
ATOM 669 C CA . LEU A 1 82 ? 15.033 -10.721 -17.798 1.00 94.44 82 LEU A CA 1
ATOM 670 C C . LEU A 1 82 ? 15.341 -12.228 -17.693 1.00 94.44 82 LEU A C 1
ATOM 672 O O . LEU A 1 82 ? 16.183 -12.654 -16.909 1.00 94.44 82 LEU A O 1
ATOM 676 N N . VAL A 1 83 ? 14.619 -13.048 -18.451 1.00 94.19 83 VAL A N 1
ATOM 677 C CA . VAL A 1 83 ? 14.768 -14.515 -18.517 1.00 94.19 83 VAL A CA 1
ATOM 678 C C . VAL A 1 83 ? 15.764 -14.916 -19.604 1.00 94.19 83 VAL A C 1
ATOM 680 O O . VAL A 1 83 ? 16.478 -15.910 -19.464 1.00 94.19 83 VAL A O 1
ATOM 683 N N . GLY A 1 84 ? 15.805 -14.157 -20.695 1.00 94.62 84 GLY A N 1
ATOM 684 C CA . GLY A 1 84 ? 16.692 -14.410 -21.819 1.00 94.62 84 GLY A CA 1
ATOM 685 C C . GLY A 1 84 ? 16.638 -13.303 -22.857 1.00 94.62 84 GLY A C 1
ATOM 686 O O . GLY A 1 84 ? 15.876 -12.345 -22.731 1.00 94.62 84 GLY A O 1
ATOM 687 N N . TYR A 1 85 ? 17.450 -13.438 -23.890 1.00 94.69 85 TYR A N 1
ATOM 688 C CA . TYR A 1 85 ? 17.535 -12.493 -24.993 1.00 94.69 85 TYR A CA 1
ATOM 689 C C . TYR A 1 85 ? 17.811 -13.240 -26.298 1.00 94.69 85 TYR A C 1
ATOM 691 O O . TYR A 1 85 ? 18.302 -14.362 -26.282 1.00 94.69 85 TYR A O 1
ATOM 699 N N . CYS A 1 86 ? 17.495 -12.607 -27.421 1.00 93.19 86 CYS A N 1
ATOM 700 C CA . CYS A 1 86 ? 17.879 -13.047 -28.756 1.00 93.19 86 CYS A CA 1
ATOM 701 C C . CYS A 1 86 ? 18.604 -11.892 -29.438 1.00 93.19 86 CYS A C 1
ATOM 703 O O . CYS A 1 86 ? 18.082 -10.774 -29.478 1.00 93.19 86 CYS A O 1
ATOM 705 N N . TYR A 1 87 ? 19.789 -12.170 -29.974 1.00 90.94 87 TYR A N 1
ATOM 706 C CA . TYR A 1 87 ? 20.539 -11.257 -30.831 1.00 90.94 87 TYR A CA 1
ATOM 707 C C . TYR A 1 87 ? 21.165 -12.055 -31.979 1.00 90.94 87 TYR A C 1
ATOM 709 O O . TYR A 1 87 ? 22.342 -12.412 -31.948 1.00 90.94 87 TYR A O 1
ATOM 717 N N . GLU A 1 88 ? 20.350 -12.395 -32.977 1.00 90.19 88 GLU A N 1
ATOM 718 C CA . GLU A 1 88 ? 20.737 -13.296 -34.065 1.00 90.19 88 GLU A CA 1
ATOM 719 C C . GLU A 1 88 ? 20.782 -12.552 -35.404 1.00 90.19 88 GLU A C 1
ATOM 721 O O . GLU A 1 88 ? 19.876 -11.796 -35.750 1.00 90.19 88 GLU A O 1
ATOM 726 N N . ILE A 1 89 ? 21.840 -12.774 -36.185 1.00 87.69 89 ILE A N 1
ATOM 727 C CA . ILE A 1 89 ? 21.962 -12.233 -37.541 1.00 87.69 89 ILE A CA 1
ATOM 728 C C . ILE A 1 89 ? 21.571 -13.324 -38.535 1.00 87.69 89 ILE A C 1
ATOM 730 O O . ILE A 1 89 ? 22.293 -14.308 -38.707 1.00 87.69 89 ILE A O 1
ATOM 734 N N . ARG A 1 90 ? 20.453 -13.128 -39.234 1.00 84.81 90 ARG A N 1
ATOM 735 C CA . ARG A 1 90 ? 19.962 -14.025 -40.282 1.00 84.81 90 ARG A CA 1
ATOM 736 C C . ARG A 1 90 ? 20.222 -13.434 -41.664 1.00 84.81 90 ARG A C 1
ATOM 738 O O . ARG A 1 90 ? 20.198 -12.221 -41.863 1.00 84.81 90 ARG A O 1
ATOM 745 N N . HIS A 1 91 ? 20.454 -14.309 -42.635 1.00 85.19 91 HIS A N 1
ATOM 746 C CA . HIS A 1 91 ? 20.524 -13.941 -44.046 1.00 85.19 91 HIS A CA 1
ATOM 747 C C . HIS A 1 91 ? 19.253 -14.446 -44.716 1.00 85.19 91 HIS A C 1
ATOM 749 O O . HIS A 1 91 ? 19.041 -15.655 -44.801 1.00 85.19 91 HIS A O 1
ATOM 755 N N . ILE A 1 92 ? 18.400 -13.527 -45.158 1.00 83.75 92 ILE A N 1
ATOM 756 C CA . ILE A 1 92 ? 17.201 -13.861 -45.928 1.00 83.75 92 ILE A CA 1
ATOM 757 C C . ILE A 1 92 ? 17.435 -13.503 -47.390 1.00 83.75 92 ILE A C 1
ATOM 759 O O . ILE A 1 92 ? 18.163 -12.560 -47.689 1.00 83.75 92 ILE A O 1
ATOM 763 N N . HIS A 1 93 ? 16.833 -14.253 -48.304 1.00 83.44 93 HIS A N 1
ATOM 764 C CA . HIS A 1 93 ? 16.767 -13.865 -49.707 1.00 83.44 93 HIS A CA 1
ATOM 765 C C . HIS A 1 93 ? 15.373 -13.306 -49.989 1.00 83.44 93 HIS A C 1
ATOM 767 O O . HIS A 1 93 ? 14.380 -13.845 -49.504 1.00 83.44 93 HIS A O 1
ATOM 773 N N . HIS A 1 94 ? 15.296 -12.224 -50.754 1.00 79.69 94 HIS A N 1
ATOM 774 C CA . HIS A 1 94 ? 14.034 -11.659 -51.217 1.00 79.69 94 HIS A CA 1
ATOM 775 C C . HIS A 1 94 ? 14.125 -11.419 -52.720 1.00 79.69 94 HIS A C 1
ATOM 777 O O . HIS A 1 94 ? 15.150 -10.951 -53.213 1.00 79.69 94 HIS A O 1
ATOM 783 N N . GLU A 1 95 ? 13.065 -11.740 -53.456 1.00 85.06 95 GLU A N 1
ATOM 784 C CA . GLU A 1 95 ? 12.995 -11.426 -54.879 1.00 85.06 95 GLU A CA 1
ATOM 785 C C . GLU A 1 95 ? 12.673 -9.938 -55.045 1.00 85.06 95 GLU A C 1
ATOM 787 O O . GLU A 1 95 ? 11.667 -9.439 -54.534 1.00 85.06 95 GLU A O 1
ATOM 792 N N . LEU A 1 96 ? 13.542 -9.198 -55.725 1.00 81.12 96 LEU A N 1
ATOM 793 C CA . LEU A 1 96 ? 13.338 -7.793 -56.041 1.00 81.12 96 LEU A CA 1
ATOM 794 C C . LEU A 1 96 ? 13.527 -7.616 -57.547 1.00 81.12 96 LEU A C 1
ATOM 796 O O . LEU A 1 96 ? 14.633 -7.746 -58.060 1.00 81.12 96 LEU A O 1
ATOM 800 N N . LYS A 1 97 ? 12.437 -7.314 -58.263 1.00 85.56 97 LYS A N 1
ATOM 801 C CA . LYS A 1 97 ? 12.443 -7.124 -59.728 1.00 85.56 97 LYS A CA 1
ATOM 802 C C . LYS A 1 97 ? 13.002 -8.329 -60.517 1.00 85.56 97 LYS A C 1
ATOM 804 O O . LYS A 1 97 ? 13.657 -8.129 -61.534 1.00 85.56 97 LYS A O 1
ATOM 809 N N . GLY A 1 98 ? 12.726 -9.559 -60.076 1.00 87.12 98 GLY A N 1
ATOM 810 C CA . GLY A 1 98 ? 13.156 -10.787 -60.761 1.00 87.12 98 GLY A CA 1
ATOM 811 C C . GLY A 1 98 ? 14.567 -11.276 -60.410 1.00 87.12 98 GLY A C 1
ATOM 812 O O . GLY A 1 98 ? 15.000 -12.288 -60.955 1.00 87.12 98 GLY A O 1
ATOM 813 N N . GLU A 1 99 ? 15.279 -10.602 -59.500 1.00 87.31 99 GLU A N 1
ATOM 814 C CA . GLU A 1 99 ? 16.562 -11.061 -58.954 1.00 87.31 99 GLU A CA 1
ATOM 815 C C . GLU A 1 99 ? 16.445 -11.366 -57.455 1.00 87.31 99 GLU A C 1
ATOM 817 O O . GLU A 1 99 ? 15.775 -10.646 -56.711 1.00 87.31 99 GLU A O 1
ATOM 822 N N . TYR A 1 100 ? 17.118 -12.422 -56.991 1.00 85.88 100 TYR A N 1
ATOM 823 C CA . TYR A 1 100 ? 17.219 -12.731 -55.564 1.00 85.88 100 TYR A CA 1
ATOM 824 C C . TYR A 1 100 ? 18.338 -11.910 -54.927 1.00 85.88 100 TYR A C 1
ATOM 826 O O . TYR A 1 100 ? 19.515 -12.105 -55.231 1.00 85.88 100 TYR A O 1
ATOM 834 N N . VAL A 1 101 ? 17.976 -11.025 -54.001 1.00 86.12 101 VAL A N 1
ATOM 835 C CA . VAL A 1 101 ? 18.933 -10.274 -53.183 1.00 86.12 101 VAL A CA 1
ATOM 836 C C . VAL A 1 101 ? 19.024 -10.884 -51.790 1.00 86.12 101 VAL A C 1
ATOM 838 O O . VAL A 1 101 ? 18.006 -11.216 -51.184 1.00 86.12 101 VAL A O 1
ATOM 841 N N . PHE A 1 102 ? 20.243 -11.026 -51.270 1.00 83.19 102 PHE A N 1
ATOM 842 C CA . PHE A 1 102 ? 20.473 -11.433 -49.885 1.00 83.19 102 PHE A CA 1
ATOM 843 C C . PHE A 1 102 ? 20.472 -10.199 -48.985 1.00 83.19 102 PHE A C 1
ATOM 845 O O . PHE A 1 102 ? 21.275 -9.285 -49.171 1.00 83.19 102 PHE A O 1
ATOM 852 N N . ALA A 1 103 ? 19.584 -10.182 -47.998 1.00 81.06 103 ALA A N 1
ATOM 853 C CA . ALA A 1 103 ? 19.499 -9.149 -46.983 1.00 81.06 103 ALA A CA 1
ATOM 854 C C . ALA A 1 103 ? 19.929 -9.706 -45.624 1.00 81.06 103 ALA A C 1
ATOM 856 O O . ALA A 1 103 ? 19.566 -10.819 -45.233 1.00 81.06 103 ALA A O 1
ATOM 857 N N . ARG A 1 104 ? 20.698 -8.898 -44.892 1.00 82.00 104 ARG A N 1
ATOM 858 C CA . ARG A 1 104 ? 21.036 -9.156 -43.495 1.00 82.00 104 ARG A CA 1
ATOM 859 C C . ARG A 1 104 ? 19.901 -8.646 -42.612 1.00 82.00 104 ARG A C 1
ATOM 861 O O . ARG A 1 104 ? 19.595 -7.454 -42.639 1.00 82.00 104 ARG A O 1
ATOM 868 N N . VAL A 1 105 ? 19.309 -9.537 -41.829 1.00 82.06 105 VAL A N 1
ATOM 869 C CA . VAL A 1 105 ? 18.263 -9.222 -40.852 1.00 82.06 105 VAL A CA 1
ATOM 870 C C . VAL A 1 105 ? 18.807 -9.489 -39.466 1.00 82.06 105 VAL A C 1
ATOM 872 O O . VAL A 1 105 ? 19.420 -10.522 -39.213 1.00 82.06 105 VAL A O 1
ATOM 875 N N . GLU A 1 106 ? 18.605 -8.530 -38.576 1.00 84.44 106 GLU A N 1
ATOM 876 C CA . GLU A 1 106 ? 19.031 -8.635 -37.190 1.00 84.44 106 GLU A CA 1
ATOM 877 C C . GLU A 1 106 ? 17.795 -8.865 -36.334 1.00 84.44 106 GLU A C 1
ATOM 879 O O . GLU A 1 106 ? 16.972 -7.967 -36.160 1.00 84.44 106 GLU A O 1
ATOM 884 N N . GLU A 1 107 ? 17.661 -10.086 -35.838 1.00 88.00 107 GLU A N 1
ATOM 885 C CA . GLU A 1 107 ? 16.547 -10.519 -35.014 1.00 88.00 107 GLU A CA 1
ATOM 886 C C . GLU A 1 107 ? 16.868 -10.267 -33.545 1.00 88.00 107 GLU A C 1
ATOM 888 O O . GLU A 1 107 ? 17.823 -10.817 -32.985 1.00 88.00 107 GLU A O 1
ATOM 893 N N . ARG A 1 108 ? 16.065 -9.403 -32.921 1.00 88.69 108 ARG A N 1
ATOM 894 C CA . ARG A 1 108 ? 16.325 -8.888 -31.577 1.00 88.69 108 ARG A CA 1
ATOM 895 C C . ARG A 1 108 ? 15.092 -9.036 -30.711 1.00 88.69 108 ARG A C 1
ATOM 897 O O . ARG A 1 108 ? 14.027 -8.506 -31.039 1.00 88.69 108 ARG A O 1
ATOM 904 N N . ALA A 1 109 ? 15.252 -9.710 -29.581 1.00 92.19 109 ALA A N 1
ATOM 905 C CA . ALA A 1 109 ? 14.189 -9.825 -28.598 1.00 92.19 109 ALA A CA 1
ATOM 906 C C . ALA A 1 109 ? 14.735 -9.846 -27.173 1.00 92.19 109 ALA A C 1
ATOM 908 O O . ALA A 1 109 ? 15.810 -10.384 -26.910 1.00 92.19 109 ALA A O 1
ATOM 909 N N . LEU A 1 110 ? 13.957 -9.293 -26.249 1.00 93.44 110 LEU A N 1
ATOM 910 C CA . LEU A 1 110 ? 14.159 -9.442 -24.811 1.00 93.44 110 LEU A CA 1
ATOM 911 C C . LEU A 1 110 ? 13.024 -10.304 -24.259 1.00 93.44 110 LEU A C 1
ATOM 913 O O . LEU A 1 110 ? 11.853 -10.049 -24.543 1.00 93.44 110 LEU A O 1
ATOM 917 N N . CYS A 1 111 ? 13.370 -11.342 -23.506 1.00 95.31 111 CYS A N 1
ATOM 918 C CA . CYS A 1 111 ? 12.420 -12.300 -22.954 1.00 95.31 111 CYS A CA 1
ATOM 919 C C . CYS A 1 111 ? 12.339 -12.110 -21.445 1.00 95.31 111 CYS A C 1
ATOM 921 O O . CYS A 1 111 ? 13.319 -12.335 -20.739 1.00 95.31 111 CYS A O 1
ATOM 923 N N . PHE A 1 112 ? 11.173 -11.730 -20.948 1.00 95.44 112 PHE A N 1
ATOM 924 C CA . PHE A 1 112 ? 10.916 -11.466 -19.538 1.00 95.44 112 PHE A CA 1
ATOM 925 C C . PHE A 1 112 ? 10.075 -12.571 -18.914 1.00 95.44 112 PHE A C 1
ATOM 927 O O . PHE A 1 112 ? 9.451 -13.376 -19.610 1.00 95.44 112 PHE A O 1
ATOM 934 N N . GLU A 1 113 ? 10.027 -12.595 -17.587 1.00 95.00 113 GLU A N 1
ATOM 935 C CA . GLU A 1 113 ? 8.982 -13.339 -16.890 1.00 95.00 113 GLU A CA 1
ATOM 936 C C . GLU A 1 113 ? 7.596 -12.811 -17.293 1.00 95.00 113 GLU A C 1
ATOM 938 O O . GLU A 1 113 ? 7.385 -11.601 -17.403 1.00 95.00 113 GLU A O 1
ATOM 943 N N . TYR A 1 114 ? 6.653 -13.718 -17.553 1.00 95.38 114 TYR A N 1
ATOM 944 C CA . TYR A 1 114 ? 5.280 -13.326 -17.853 1.00 95.38 114 TYR A CA 1
ATOM 945 C C . TYR A 1 114 ? 4.518 -13.061 -16.553 1.00 95.38 114 TYR A C 1
ATOM 947 O O . TYR A 1 114 ? 4.362 -13.962 -15.731 1.00 95.38 114 TYR A O 1
ATOM 955 N N . LEU A 1 115 ? 4.034 -11.832 -16.370 1.00 94.94 115 LEU A N 1
ATOM 956 C CA . LEU A 1 115 ? 3.284 -11.437 -15.180 1.00 94.94 115 LEU A CA 1
ATOM 957 C C . LEU A 1 115 ? 1.779 -11.414 -15.475 1.00 94.94 115 LEU A C 1
ATOM 959 O O . LEU A 1 115 ? 1.296 -10.573 -16.236 1.00 94.94 115 LEU A O 1
ATOM 963 N N . ARG A 1 116 ? 1.035 -12.358 -14.882 1.00 91.75 116 ARG A N 1
ATOM 964 C CA . ARG A 1 116 ? -0.394 -12.577 -15.174 1.00 91.75 116 ARG A CA 1
ATOM 965 C C . ARG A 1 116 ? -1.306 -11.438 -14.734 1.00 91.75 116 ARG A C 1
ATOM 967 O O . ARG A 1 116 ? -2.358 -11.254 -15.342 1.00 91.75 116 ARG A O 1
ATOM 974 N N . GLY A 1 117 ? -0.915 -10.682 -13.710 1.00 90.31 117 GLY A N 1
ATOM 975 C CA . GLY A 1 117 ? -1.644 -9.494 -13.280 1.00 90.31 117 GLY A CA 1
ATOM 976 C C . GLY A 1 117 ? -1.609 -8.381 -14.329 1.00 90.31 117 GLY A C 1
ATOM 977 O O . GLY A 1 117 ? -2.453 -7.495 -14.292 1.00 90.31 117 GLY A O 1
ATOM 978 N N . GLY A 1 118 ? -0.713 -8.435 -15.319 1.00 92.00 118 GLY A N 1
ATOM 979 C CA . GLY A 1 118 ? -0.619 -7.412 -16.358 1.00 92.00 118 GLY A CA 1
ATOM 980 C C . GLY A 1 118 ? -0.151 -6.065 -15.804 1.00 92.00 118 GLY A C 1
ATOM 981 O O . GLY A 1 118 ? 0.432 -5.991 -14.728 1.00 92.00 118 GLY A O 1
ATOM 982 N N . SER A 1 119 ? -0.361 -4.992 -16.560 1.00 92.88 119 SER A N 1
ATOM 983 C CA . SER A 1 119 ? 0.079 -3.646 -16.190 1.00 92.88 119 SER A CA 1
ATOM 984 C C . SER A 1 119 ? -0.894 -2.950 -15.234 1.00 92.88 119 SER A C 1
ATOM 986 O O . SER A 1 119 ? -2.109 -3.147 -15.310 1.00 92.88 119 SER A O 1
ATOM 988 N N . LEU A 1 120 ? -0.364 -2.116 -14.337 1.00 93.25 120 LEU A N 1
ATOM 989 C CA . LEU A 1 120 ? -1.126 -1.413 -13.305 1.00 93.25 120 LEU A CA 1
ATOM 990 C C . LEU A 1 120 ? -2.195 -0.488 -13.903 1.00 93.25 120 LEU A C 1
ATOM 992 O O . LEU A 1 120 ? -3.279 -0.389 -13.342 1.00 93.25 120 LEU A O 1
ATOM 996 N N . ASP A 1 121 ? -1.946 0.135 -15.057 1.00 89.38 121 ASP A N 1
ATOM 997 C CA . ASP A 1 121 ? -2.925 0.988 -15.757 1.00 89.38 121 ASP A CA 1
ATOM 998 C C . ASP A 1 121 ? -4.268 0.282 -16.027 1.00 89.38 121 ASP A C 1
ATOM 1000 O O . ASP A 1 121 ? -5.327 0.898 -15.895 1.00 89.38 121 ASP A O 1
ATOM 1004 N N . ARG A 1 122 ? -4.250 -1.026 -16.316 1.00 87.00 122 ARG A N 1
ATOM 1005 C CA . ARG A 1 122 ? -5.463 -1.837 -16.524 1.00 87.00 122 ARG A CA 1
ATOM 1006 C C . ARG A 1 122 ? -6.308 -1.943 -15.252 1.00 87.00 122 ARG A C 1
ATOM 1008 O O . ARG A 1 122 ? -7.533 -2.020 -15.338 1.00 87.00 122 ARG A O 1
ATOM 1015 N N . HIS A 1 123 ? -5.666 -1.879 -14.086 1.00 85.88 123 HIS A N 1
ATOM 1016 C CA . HIS A 1 123 ? -6.304 -1.927 -12.763 1.00 85.88 123 HIS A CA 1
ATOM 1017 C C . HIS A 1 123 ? -6.718 -0.559 -12.233 1.00 85.88 123 HIS A C 1
ATOM 1019 O O . HIS A 1 123 ? -7.411 -0.486 -11.222 1.00 85.88 123 HIS A O 1
ATOM 1025 N N . LEU A 1 124 ? -6.301 0.516 -12.902 1.00 81.44 124 LEU A N 1
ATOM 1026 C CA . LEU A 1 124 ? -6.672 1.879 -12.541 1.00 81.44 124 LEU A CA 1
ATOM 1027 C C . LEU A 1 124 ? -7.825 2.413 -13.399 1.00 81.44 124 LEU A C 1
ATOM 1029 O O . LEU A 1 124 ? -8.292 3.498 -13.119 1.00 81.44 124 LEU A O 1
ATOM 1033 N N . SER A 1 125 ? -8.320 1.680 -14.403 1.00 64.81 125 SER A N 1
ATOM 1034 C CA . SER A 1 125 ? -9.278 2.151 -15.429 1.00 64.81 125 SER A CA 1
ATOM 1035 C C . SER A 1 125 ? -10.596 2.780 -14.935 1.00 64.81 125 SER A C 1
ATOM 1037 O O . SER A 1 125 ? -11.214 3.547 -15.671 1.00 64.81 125 SER A O 1
ATOM 1039 N N . ASP A 1 126 ? -11.001 2.526 -13.694 1.00 58.44 126 ASP A N 1
ATOM 1040 C CA . ASP A 1 126 ? -12.023 3.301 -12.991 1.00 58.44 126 ASP A CA 1
ATOM 1041 C C . ASP A 1 126 ? -11.455 3.706 -11.626 1.00 58.44 126 ASP A C 1
ATOM 1043 O O . ASP A 1 126 ? -10.716 2.941 -11.003 1.00 58.44 126 ASP A O 1
ATOM 1047 N N . GLU A 1 127 ? -11.831 4.897 -11.148 1.00 51.22 127 GLU A N 1
ATOM 1048 C CA . GLU A 1 127 ? -11.419 5.477 -9.860 1.00 51.22 127 GLU A CA 1
ATOM 1049 C C . GLU A 1 127 ? -11.599 4.480 -8.700 1.00 51.22 127 GLU A C 1
ATOM 1051 O O . GLU A 1 127 ? -10.885 4.508 -7.691 1.00 51.22 127 GLU A O 1
ATOM 1056 N N . PHE A 1 128 ? -12.504 3.520 -8.900 1.00 55.53 128 PHE A N 1
ATOM 1057 C CA . PHE A 1 128 ? -13.063 2.672 -7.875 1.00 55.53 128 PHE A CA 1
ATOM 1058 C C . PHE A 1 128 ? -13.145 1.173 -8.212 1.00 55.53 128 PHE A C 1
ATOM 1060 O O . PHE A 1 128 ? -13.689 0.439 -7.374 1.00 55.53 128 PHE A O 1
ATOM 1067 N N . SER A 1 129 ? -12.596 0.711 -9.346 1.00 52.91 129 SER A N 1
ATOM 1068 C CA . SER A 1 129 ? -12.585 -0.713 -9.731 1.00 52.91 129 SER A CA 1
ATOM 1069 C C . SER A 1 129 ? -11.231 -1.404 -9.467 1.00 52.91 129 SER A C 1
ATOM 1071 O O . SER A 1 129 ? -10.218 -0.758 -9.195 1.00 52.91 129 SER A O 1
ATOM 1073 N N . GLY A 1 130 ? -11.237 -2.741 -9.453 1.00 63.28 130 GLY A N 1
ATOM 1074 C CA . GLY A 1 130 ? -10.038 -3.590 -9.456 1.00 63.28 130 GLY A CA 1
ATOM 1075 C C . GLY A 1 130 ? -9.451 -3.952 -8.087 1.00 63.28 130 GLY A C 1
ATOM 1076 O O . GLY A 1 130 ? -9.435 -5.128 -7.735 1.00 63.28 130 GLY A O 1
ATOM 1077 N N . LEU A 1 131 ? -8.961 -2.966 -7.322 1.00 75.62 131 LEU A N 1
ATOM 1078 C CA . LEU A 1 131 ? -8.066 -3.204 -6.170 1.00 75.62 131 LEU A CA 1
ATOM 1079 C C . LEU A 1 131 ? -8.577 -2.607 -4.856 1.00 75.62 131 LEU A C 1
ATOM 1081 O O . LEU A 1 131 ? -8.916 -1.421 -4.804 1.00 75.62 131 LEU A O 1
ATOM 1085 N N . ASP A 1 132 ? -8.548 -3.400 -3.783 1.00 76.88 132 ASP A N 1
ATOM 1086 C CA . ASP A 1 132 ? -8.759 -2.923 -2.414 1.00 76.88 132 ASP A CA 1
ATOM 1087 C C . ASP A 1 132 ? -7.566 -2.082 -1.908 1.00 76.88 132 ASP A C 1
ATOM 1089 O O . ASP A 1 132 ? -6.473 -2.111 -2.479 1.00 76.88 132 ASP A O 1
ATOM 1093 N N . TRP A 1 133 ? -7.769 -1.313 -0.829 1.00 83.12 133 TRP A N 1
ATOM 1094 C CA . TRP A 1 133 ? -6.736 -0.414 -0.299 1.00 83.12 133 TRP A CA 1
ATOM 1095 C C . TRP A 1 133 ? -5.462 -1.142 0.142 1.00 83.12 133 TRP A C 1
ATOM 1097 O O . TRP A 1 133 ? -4.371 -0.638 -0.107 1.00 83.12 133 TRP A O 1
ATOM 1107 N N . HIS A 1 134 ? -5.572 -2.326 0.750 1.00 81.12 134 HIS A N 1
ATOM 1108 C CA . HIS A 1 134 ? -4.399 -3.073 1.200 1.00 81.12 134 HIS A CA 1
ATOM 1109 C C . HIS A 1 134 ? -3.523 -3.466 0.005 1.00 81.12 134 HIS A C 1
ATOM 1111 O O . HIS A 1 134 ? -2.311 -3.249 0.024 1.00 81.12 134 HIS A O 1
ATOM 1117 N N . THR A 1 135 ? -4.145 -3.941 -1.075 1.00 85.62 135 THR A N 1
ATOM 1118 C CA . THR A 1 135 ? -3.448 -4.231 -2.334 1.00 85.62 135 THR A CA 1
ATOM 1119 C C . THR A 1 135 ? -2.826 -2.969 -2.948 1.00 85.62 135 THR A C 1
ATOM 1121 O O . THR A 1 135 ? -1.665 -2.990 -3.353 1.00 85.62 135 THR A O 1
ATOM 1124 N N . ARG A 1 136 ? -3.543 -1.835 -2.964 1.00 89.06 136 ARG A N 1
ATOM 1125 C CA . ARG A 1 136 ? -3.011 -0.546 -3.455 1.00 89.06 136 ARG A CA 1
ATOM 1126 C C . ARG A 1 136 ? -1.802 -0.069 -2.645 1.00 89.06 136 ARG A C 1
ATOM 1128 O O . ARG A 1 136 ? -0.791 0.316 -3.227 1.00 89.06 136 ARG A O 1
ATOM 1135 N N . TYR A 1 137 ? -1.875 -0.139 -1.319 1.00 89.94 137 TYR A N 1
ATOM 1136 C CA . TYR A 1 137 ? -0.787 0.247 -0.423 1.00 89.94 137 TYR A CA 1
ATOM 1137 C C . TYR A 1 137 ? 0.440 -0.658 -0.602 1.00 89.94 137 TYR A C 1
ATOM 1139 O O . TYR A 1 137 ? 1.565 -0.172 -0.720 1.00 89.94 137 TYR A O 1
ATOM 1147 N N . LYS A 1 138 ? 0.224 -1.973 -0.734 1.00 91.69 138 LYS A N 1
ATOM 1148 C CA . LYS A 1 138 ? 1.262 -2.957 -1.074 1.00 91.69 138 LYS A CA 1
ATOM 1149 C C . LYS A 1 138 ? 1.953 -2.629 -2.403 1.00 91.69 138 LYS A C 1
ATOM 1151 O O . LYS A 1 138 ? 3.179 -2.697 -2.485 1.00 91.69 138 LYS A O 1
ATOM 1156 N N . ILE A 1 139 ? 1.190 -2.226 -3.420 1.00 95.94 139 ILE A N 1
ATOM 1157 C CA . ILE A 1 139 ? 1.731 -1.784 -4.711 1.00 95.94 139 ILE A CA 1
ATOM 1158 C C . ILE A 1 139 ? 2.577 -0.515 -4.547 1.00 95.94 139 ILE A C 1
ATOM 1160 O O . ILE A 1 139 ? 3.704 -0.476 -5.030 1.00 95.94 139 ILE A O 1
ATOM 1164 N N . ILE A 1 140 ? 2.093 0.498 -3.821 1.00 97.06 140 ILE A N 1
ATOM 1165 C CA . ILE A 1 140 ? 2.870 1.723 -3.557 1.00 97.06 140 ILE A CA 1
ATOM 1166 C C . ILE A 1 140 ? 4.213 1.369 -2.906 1.00 97.06 140 ILE A C 1
ATOM 1168 O O . ILE A 1 140 ? 5.261 1.779 -3.402 1.00 97.06 140 ILE A O 1
ATOM 1172 N N . LYS A 1 141 ? 4.199 0.544 -1.850 1.00 96.50 141 LYS A N 1
ATOM 1173 C CA . LYS A 1 141 ? 5.423 0.115 -1.158 1.00 96.50 141 LYS A CA 1
ATOM 1174 C C . LYS A 1 141 ? 6.390 -0.616 -2.082 1.00 96.50 141 LYS A C 1
ATOM 1176 O O . LYS A 1 141 ? 7.567 -0.273 -2.109 1.00 96.50 141 LYS A O 1
ATOM 1181 N N . GLY A 1 142 ? 5.905 -1.583 -2.858 1.00 97.62 142 GLY A N 1
ATOM 1182 C CA . GLY A 1 142 ? 6.764 -2.346 -3.760 1.00 97.62 142 GLY A CA 1
ATOM 1183 C C . GLY A 1 142 ? 7.382 -1.486 -4.869 1.00 97.62 142 GLY A C 1
ATOM 1184 O O . GLY A 1 142 ? 8.551 -1.671 -5.200 1.00 97.62 142 GLY A O 1
ATOM 1185 N N . ILE A 1 143 ? 6.652 -0.495 -5.400 1.00 98.50 143 ILE A N 1
ATOM 1186 C CA . ILE A 1 143 ? 7.226 0.481 -6.343 1.00 98.50 143 ILE A CA 1
ATOM 1187 C C . ILE A 1 143 ? 8.334 1.285 -5.651 1.00 98.50 143 ILE A C 1
ATOM 1189 O O . ILE A 1 143 ? 9.418 1.426 -6.216 1.00 98.50 143 ILE A O 1
ATOM 1193 N N . CYS A 1 144 ? 8.100 1.768 -4.425 1.00 98.19 144 CYS A N 1
ATOM 1194 C CA . CYS A 1 144 ? 9.113 2.506 -3.670 1.00 98.19 144 CYS A CA 1
ATOM 1195 C C . CYS A 1 144 ? 10.373 1.665 -3.413 1.00 98.19 144 CYS A C 1
ATOM 1197 O O . CYS A 1 144 ? 11.484 2.152 -3.609 1.00 98.19 144 CYS A O 1
ATOM 1199 N N . GLU A 1 145 ? 10.220 0.396 -3.023 1.00 97.62 145 GLU A N 1
ATOM 1200 C CA . GLU A 1 145 ? 11.338 -0.532 -2.807 1.00 97.62 145 GLU A CA 1
ATOM 1201 C C . GLU A 1 145 ? 12.137 -0.779 -4.094 1.00 97.62 145 GLU A C 1
ATOM 1203 O O . GLU A 1 145 ? 13.367 -0.698 -4.084 1.00 97.62 145 GLU A O 1
ATOM 1208 N N . GLY A 1 146 ? 11.451 -1.020 -5.217 1.00 97.50 146 GLY A N 1
ATOM 1209 C CA . GLY A 1 146 ? 12.091 -1.159 -6.525 1.00 97.50 146 GLY A CA 1
ATOM 1210 C C . GLY A 1 146 ? 12.848 0.103 -6.939 1.00 97.50 146 GLY A C 1
ATOM 1211 O O . GLY A 1 146 ? 13.993 0.018 -7.380 1.00 97.50 146 GLY A O 1
ATOM 1212 N N . LEU A 1 147 ? 12.251 1.279 -6.742 1.00 97.69 147 LEU A N 1
ATOM 1213 C CA . LEU A 1 147 ? 12.882 2.548 -7.094 1.00 97.69 147 LEU A CA 1
ATOM 1214 C C . LEU A 1 147 ? 14.093 2.864 -6.208 1.00 97.69 147 LEU A C 1
ATOM 1216 O O . LEU A 1 147 ? 15.123 3.312 -6.709 1.00 97.69 147 LEU A O 1
ATOM 1220 N N . ASN A 1 148 ? 14.010 2.565 -4.911 1.00 96.81 148 ASN A N 1
ATOM 1221 C CA . ASN A 1 148 ? 15.134 2.707 -3.991 1.00 96.81 148 ASN A CA 1
ATOM 1222 C C . ASN A 1 148 ? 16.313 1.820 -4.397 1.00 96.81 148 ASN A C 1
ATOM 1224 O O . ASN A 1 148 ? 17.457 2.271 -4.397 1.00 96.81 148 ASN A O 1
ATOM 1228 N N . TYR A 1 149 ? 16.038 0.582 -4.818 1.00 95.88 149 TYR A N 1
ATOM 1229 C CA . TYR A 1 149 ? 17.066 -0.294 -5.371 1.00 95.88 149 TYR A CA 1
ATOM 1230 C C . TYR A 1 149 ? 17.733 0.308 -6.620 1.00 95.88 149 TYR A C 1
ATOM 1232 O O . TYR A 1 149 ? 18.954 0.268 -6.729 1.00 95.88 149 TYR A O 1
ATOM 1240 N N . LEU A 1 150 ? 16.980 0.928 -7.535 1.00 94.75 150 LEU A N 1
ATOM 1241 C CA . LEU A 1 150 ? 17.570 1.577 -8.715 1.00 94.75 150 LEU A CA 1
ATOM 1242 C C . LEU A 1 150 ? 18.431 2.795 -8.351 1.00 94.75 150 LEU A C 1
ATOM 1244 O O . LEU A 1 150 ? 19.520 2.977 -8.896 1.00 94.75 150 LEU A O 1
ATOM 1248 N N . HIS A 1 151 ? 17.965 3.622 -7.414 1.00 93.81 151 HIS A N 1
ATOM 1249 C CA . HIS A 1 151 ? 18.647 4.863 -7.034 1.00 93.81 151 HIS A CA 1
ATOM 1250 C C . HIS A 1 151 ? 19.857 4.638 -6.121 1.00 93.81 151 HIS A C 1
ATOM 1252 O O . HIS A 1 151 ? 20.772 5.458 -6.133 1.00 93.81 151 HIS A O 1
ATOM 1258 N N . LYS A 1 152 ? 19.873 3.570 -5.315 1.00 87.44 152 LYS A N 1
ATOM 1259 C CA . LYS A 1 152 ? 20.877 3.369 -4.249 1.00 87.44 152 LYS A CA 1
ATOM 1260 C C . LYS A 1 152 ? 21.516 1.983 -4.224 1.00 87.44 152 LYS A C 1
ATOM 1262 O O . LYS A 1 152 ? 22.497 1.782 -3.517 1.00 87.44 152 LYS A O 1
ATOM 1267 N N . GLY A 1 153 ? 20.986 1.016 -4.969 1.00 74.00 153 GLY A N 1
ATOM 1268 C CA . GLY A 1 153 ? 21.444 -0.376 -4.941 1.00 74.00 153 GLY A CA 1
ATOM 1269 C C . GLY A 1 153 ? 22.799 -0.620 -5.608 1.00 74.00 153 GLY A C 1
ATOM 1270 O O . GLY A 1 153 ? 23.316 -1.732 -5.527 1.00 74.00 153 GLY A O 1
ATOM 1271 N N . SER A 1 154 ? 23.389 0.386 -6.261 1.00 75.38 154 SER A N 1
ATOM 1272 C CA . SER A 1 154 ? 24.712 0.293 -6.881 1.00 75.38 154 SER A CA 1
ATOM 1273 C C . SER A 1 154 ? 25.489 1.608 -6.754 1.00 75.38 154 SER A C 1
ATOM 1275 O O . SER A 1 154 ? 24.909 2.642 -6.426 1.00 75.38 154 SER A O 1
ATOM 1277 N N . ASN A 1 155 ? 26.801 1.573 -7.021 1.00 76.50 155 ASN A N 1
ATOM 1278 C CA . ASN A 1 155 ? 27.668 2.759 -6.954 1.00 76.50 155 ASN A CA 1
ATOM 1279 C C . ASN A 1 155 ? 27.221 3.883 -7.904 1.00 76.50 155 ASN A C 1
ATOM 1281 O O . ASN A 1 155 ? 27.400 5.055 -7.580 1.00 76.50 155 ASN A O 1
ATOM 1285 N N . ASP A 1 156 ? 26.629 3.519 -9.044 1.00 83.94 156 ASP A N 1
ATOM 1286 C CA . ASP A 1 156 ? 26.076 4.461 -10.011 1.00 83.94 156 ASP A CA 1
ATOM 1287 C C . ASP A 1 156 ? 24.540 4.415 -9.930 1.00 83.94 156 ASP A C 1
ATOM 1289 O O . ASP A 1 156 ? 23.944 3.392 -10.287 1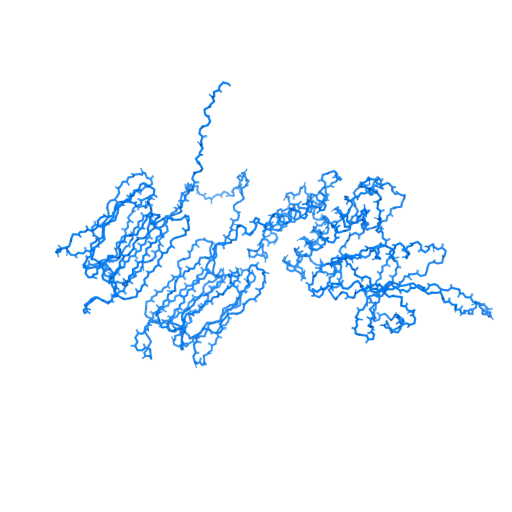.00 83.94 156 ASP A O 1
ATOM 1293 N N . PRO A 1 157 ? 23.856 5.479 -9.469 1.00 90.25 157 PRO A N 1
ATOM 1294 C CA . PRO A 1 157 ? 22.398 5.525 -9.477 1.00 90.25 157 PRO A CA 1
ATOM 1295 C C . PRO A 1 157 ? 21.837 5.323 -10.888 1.00 90.25 157 PRO A C 1
ATOM 1297 O O . PRO A 1 157 ? 22.266 5.978 -11.846 1.00 90.25 157 PRO A O 1
ATOM 1300 N N . MET A 1 158 ? 20.834 4.452 -11.003 1.00 93.19 158 MET A N 1
ATOM 1301 C CA . MET A 1 158 ? 20.030 4.288 -12.208 1.00 93.19 158 MET A CA 1
ATOM 1302 C C . MET A 1 158 ? 18.725 5.067 -12.059 1.00 93.19 158 MET A C 1
ATOM 1304 O O . MET A 1 158 ? 17.928 4.767 -11.175 1.00 93.19 158 MET A O 1
ATOM 1308 N N . TYR A 1 159 ? 18.472 6.032 -12.942 1.00 94.56 159 TYR A N 1
ATOM 1309 C CA . TYR A 1 159 ? 17.161 6.685 -13.029 1.00 94.56 159 TYR A CA 1
ATOM 1310 C C . TYR A 1 159 ? 16.343 6.045 -14.142 1.00 94.56 159 TYR A C 1
ATOM 1312 O O . TYR A 1 159 ? 16.873 5.799 -15.229 1.00 94.56 159 TYR A O 1
ATOM 1320 N N . HIS A 1 160 ? 15.069 5.770 -13.880 1.00 95.69 160 HIS A N 1
ATOM 1321 C CA . HIS A 1 160 ? 14.201 5.038 -14.794 1.00 95.69 160 HIS A CA 1
ATOM 1322 C C . HIS A 1 160 ? 13.742 5.898 -15.975 1.00 95.69 160 HIS A C 1
ATOM 1324 O O . HIS A 1 160 ? 13.783 5.432 -17.114 1.00 95.69 160 HIS A O 1
ATOM 1330 N N . LEU A 1 161 ? 13.332 7.146 -15.710 1.00 94.69 161 LEU A N 1
ATOM 1331 C CA . LEU A 1 161 ? 12.951 8.178 -16.689 1.00 94.69 161 LEU A CA 1
ATOM 1332 C C . LEU A 1 161 ? 11.686 7.901 -17.529 1.00 94.69 161 LEU A C 1
ATOM 1334 O O . LEU A 1 161 ? 11.398 8.644 -18.465 1.00 94.69 161 LEU A O 1
ATOM 1338 N N . ASP A 1 162 ? 10.922 6.857 -17.202 1.00 94.31 162 ASP A N 1
ATOM 1339 C CA . ASP A 1 162 ? 9.620 6.548 -17.830 1.00 94.31 162 ASP A CA 1
ATOM 1340 C C . ASP A 1 162 ? 8.720 5.741 -16.884 1.00 94.31 162 ASP A C 1
ATOM 1342 O O . ASP A 1 162 ? 8.059 4.780 -17.282 1.00 94.31 162 ASP A O 1
ATOM 1346 N N . LEU A 1 163 ? 8.733 6.093 -15.594 1.00 96.94 163 LEU A N 1
ATOM 1347 C CA . LEU A 1 163 ? 7.803 5.506 -14.635 1.00 96.94 163 LEU A CA 1
ATOM 1348 C C . LEU A 1 163 ? 6.379 5.967 -14.957 1.00 96.94 163 LEU A C 1
ATOM 1350 O O . LEU A 1 163 ? 6.091 7.161 -15.014 1.00 96.94 163 LEU A O 1
ATOM 1354 N N . LYS A 1 164 ? 5.491 4.994 -15.147 1.00 94.75 164 LYS A N 1
ATOM 1355 C CA . LYS A 1 164 ? 4.050 5.160 -15.376 1.00 94.75 164 LYS A CA 1
ATOM 1356 C C . LYS A 1 164 ? 3.341 3.842 -15.059 1.00 94.75 164 LYS A C 1
ATOM 1358 O O . LYS A 1 164 ? 3.994 2.799 -15.127 1.00 94.75 164 LYS A O 1
ATOM 1363 N N . PRO A 1 165 ? 2.022 3.824 -14.812 1.00 94.19 165 PRO A N 1
ATOM 1364 C CA . PRO A 1 165 ? 1.315 2.585 -14.492 1.00 94.19 165 PRO A CA 1
ATOM 1365 C C . PRO A 1 165 ? 1.412 1.506 -15.585 1.00 94.19 165 PRO A C 1
ATOM 1367 O O . PRO A 1 165 ? 1.464 0.325 -15.264 1.00 94.19 165 PRO A O 1
ATOM 1370 N N . ALA A 1 166 ? 1.527 1.880 -16.864 1.00 92.56 166 ALA A N 1
ATOM 1371 C CA . ALA A 1 166 ? 1.744 0.920 -17.956 1.00 92.56 166 ALA A CA 1
ATOM 1372 C C . ALA A 1 166 ? 3.084 0.152 -17.849 1.00 92.56 166 ALA A C 1
ATOM 1374 O O . ALA A 1 166 ? 3.195 -0.959 -18.361 1.00 92.56 166 ALA A O 1
ATOM 1375 N N . ASN A 1 167 ? 4.074 0.726 -17.155 1.00 95.50 167 ASN A N 1
ATOM 1376 C CA . ASN A 1 167 ? 5.403 0.150 -16.931 1.00 95.50 167 ASN A CA 1
ATOM 1377 C C . ASN A 1 167 ? 5.544 -0.497 -15.539 1.00 95.50 167 ASN A C 1
ATOM 1379 O O . ASN A 1 167 ? 6.615 -0.993 -15.194 1.00 95.50 167 ASN A O 1
ATOM 1383 N N . ILE A 1 168 ? 4.476 -0.514 -14.734 1.00 97.56 168 ILE A N 1
ATOM 1384 C CA . ILE A 1 168 ? 4.409 -1.280 -13.486 1.00 97.56 168 ILE A CA 1
ATOM 1385 C C . ILE A 1 168 ? 3.587 -2.533 -13.763 1.00 97.56 168 ILE A C 1
ATOM 1387 O O . ILE A 1 168 ? 2.375 -2.454 -13.937 1.00 97.56 168 ILE A O 1
ATOM 1391 N N . LEU A 1 169 ? 4.238 -3.689 -13.821 1.00 96.56 169 LEU A N 1
ATOM 1392 C CA . LEU A 1 169 ? 3.571 -4.968 -14.042 1.00 96.56 169 LEU A CA 1
ATOM 1393 C C . LEU A 1 169 ? 3.288 -5.664 -12.707 1.00 96.56 169 LEU A C 1
ATOM 1395 O O . LEU A 1 169 ? 4.033 -5.489 -11.748 1.00 96.56 169 LEU A O 1
ATOM 1399 N N . LEU A 1 170 ? 2.221 -6.454 -12.642 1.00 96.06 170 LEU A N 1
ATOM 1400 C CA . LEU A 1 170 ? 1.750 -7.124 -11.431 1.00 96.06 170 LEU A CA 1
ATOM 1401 C C . LEU A 1 170 ? 1.804 -8.642 -11.618 1.00 96.06 170 LEU A C 1
ATOM 1403 O O . LEU A 1 170 ? 1.330 -9.155 -12.634 1.00 96.06 170 LEU A O 1
ATOM 1407 N N . ASP A 1 171 ? 2.373 -9.362 -10.653 1.00 92.75 171 ASP A N 1
ATOM 1408 C CA . ASP A 1 171 ? 2.340 -10.830 -10.635 1.00 92.75 171 ASP A CA 1
ATOM 1409 C C . ASP A 1 171 ? 0.989 -11.391 -10.140 1.00 92.75 171 ASP A C 1
ATOM 1411 O O . ASP A 1 171 ? 0.002 -10.662 -10.021 1.00 92.75 171 ASP A O 1
ATOM 1415 N N . GLU A 1 172 ? 0.913 -12.709 -9.926 1.00 88.81 172 GLU A N 1
ATOM 1416 C CA . GLU A 1 172 ? -0.313 -13.398 -9.489 1.00 88.81 172 GLU A CA 1
ATOM 1417 C C . GLU A 1 172 ? -0.760 -12.960 -8.082 1.00 88.81 172 GLU A C 1
ATOM 1419 O O . GLU A 1 172 ? -1.955 -12.939 -7.784 1.00 88.81 172 GLU A O 1
ATOM 1424 N N . GLU A 1 173 ? 0.183 -12.540 -7.239 1.00 88.06 173 GLU A N 1
ATOM 1425 C CA . GLU A 1 173 ? -0.034 -12.031 -5.886 1.00 88.06 173 GLU A CA 1
ATOM 1426 C C . GLU A 1 173 ? -0.173 -10.500 -5.826 1.00 88.06 173 GLU A C 1
ATOM 1428 O O . GLU A 1 173 ? -0.194 -9.919 -4.730 1.00 88.06 173 GLU A O 1
ATOM 1433 N N . MET A 1 174 ? -0.270 -9.830 -6.978 1.00 90.12 174 MET A N 1
ATOM 1434 C CA . MET A 1 174 ? -0.357 -8.372 -7.103 1.00 90.12 174 MET A CA 1
ATOM 1435 C C . MET A 1 174 ? 0.861 -7.632 -6.528 1.00 90.12 174 MET A C 1
ATOM 1437 O O . MET A 1 174 ? 0.751 -6.485 -6.086 1.00 90.12 174 MET A O 1
ATOM 1441 N N . MET A 1 175 ? 2.035 -8.270 -6.508 1.00 93.88 175 MET A N 1
ATOM 1442 C CA . MET A 1 175 ? 3.296 -7.580 -6.243 1.00 93.88 175 MET A CA 1
ATOM 1443 C C . MET A 1 175 ? 3.720 -6.787 -7.484 1.00 93.88 175 MET A C 1
ATOM 1445 O O . MET A 1 175 ? 3.732 -7.329 -8.592 1.00 93.88 175 MET A O 1
ATOM 1449 N N . PRO A 1 176 ? 4.113 -5.513 -7.320 1.00 97.56 176 PRO A N 1
ATOM 1450 C CA . PRO A 1 176 ? 4.543 -4.690 -8.437 1.00 97.56 176 PRO A CA 1
ATOM 1451 C C . PRO A 1 176 ? 5.979 -4.996 -8.850 1.00 97.56 176 PRO A C 1
ATOM 1453 O O . PRO A 1 176 ? 6.862 -5.166 -8.003 1.00 97.56 176 PRO A O 1
ATOM 1456 N N . LYS A 1 177 ? 6.213 -4.964 -10.161 1.00 98.12 177 LYS A N 1
ATOM 1457 C CA . LYS A 1 177 ? 7.522 -5.025 -10.801 1.00 98.12 177 LYS A CA 1
ATOM 1458 C C . LYS A 1 177 ? 7.677 -3.884 -11.796 1.00 98.12 177 LYS A C 1
ATOM 1460 O O . LYS A 1 177 ? 6.902 -3.768 -12.744 1.00 98.12 177 LYS A O 1
ATOM 1465 N N . ILE A 1 178 ? 8.689 -3.052 -11.584 1.00 98.19 178 ILE A N 1
ATOM 1466 C CA . ILE A 1 178 ? 9.054 -1.970 -12.499 1.00 98.19 178 ILE A CA 1
ATOM 1467 C C . ILE A 1 178 ? 9.688 -2.587 -13.751 1.00 98.19 178 ILE A C 1
ATOM 1469 O O . ILE A 1 178 ? 10.608 -3.402 -13.639 1.00 98.19 178 ILE A O 1
ATOM 1473 N N . GLY A 1 179 ? 9.192 -2.215 -14.928 1.00 94.38 179 GLY A N 1
ATOM 1474 C CA . GLY A 1 179 ? 9.687 -2.678 -16.220 1.00 94.38 179 GLY A CA 1
ATOM 1475 C C . GLY A 1 179 ? 9.873 -1.557 -17.240 1.00 94.38 179 GLY A C 1
ATOM 1476 O O . GLY A 1 179 ? 9.586 -0.402 -16.969 1.00 94.38 179 GLY A O 1
ATOM 1477 N N . ASP A 1 180 ? 10.324 -1.942 -18.436 1.00 89.88 180 ASP A N 1
ATOM 1478 C CA . ASP A 1 180 ? 10.677 -1.055 -19.558 1.00 89.88 180 ASP A CA 1
ATOM 1479 C C . ASP A 1 180 ? 11.842 -0.090 -19.268 1.00 89.88 180 ASP A C 1
ATOM 1481 O O . ASP A 1 180 ? 11.688 1.110 -19.044 1.00 89.88 180 ASP A O 1
ATOM 1485 N N . PHE A 1 181 ? 13.057 -0.633 -19.349 1.00 90.69 181 PHE A N 1
ATOM 1486 C CA . PHE A 1 181 ? 14.306 0.077 -19.054 1.00 90.69 181 PHE A CA 1
ATOM 1487 C C . PHE A 1 181 ? 14.906 0.803 -20.269 1.00 90.69 181 PHE A C 1
ATOM 1489 O O . PHE A 1 181 ? 16.073 1.212 -20.252 1.00 90.69 181 PHE A O 1
ATOM 1496 N N . GLY A 1 182 ? 14.129 0.966 -21.345 1.00 85.31 182 GLY A N 1
ATOM 1497 C CA . GLY A 1 182 ? 14.606 1.526 -22.612 1.00 85.31 182 GLY A CA 1
ATOM 1498 C C . GLY A 1 182 ? 15.102 2.973 -22.512 1.00 85.31 182 GLY A C 1
ATOM 1499 O O . GLY A 1 182 ? 15.981 3.371 -23.277 1.00 85.31 182 GLY A O 1
ATOM 1500 N N . LEU A 1 183 ? 14.579 3.755 -21.560 1.00 85.31 183 LEU A N 1
ATOM 1501 C CA . LEU A 1 183 ? 14.999 5.140 -21.309 1.00 85.31 183 LEU A CA 1
ATOM 1502 C C . LEU A 1 183 ? 15.904 5.304 -20.083 1.00 85.31 183 LEU A C 1
ATOM 1504 O O . LEU A 1 183 ? 16.476 6.382 -19.907 1.00 85.31 183 LEU A O 1
ATOM 1508 N N . SER A 1 184 ? 16.073 4.259 -19.270 1.00 89.94 184 SER A N 1
ATOM 1509 C CA . SER A 1 184 ? 16.770 4.340 -17.984 1.00 89.94 184 SER A CA 1
ATOM 1510 C C . SER A 1 184 ? 18.252 4.641 -18.151 1.00 89.94 184 SER A C 1
ATOM 1512 O O . SER A 1 184 ? 18.862 4.202 -19.116 1.00 89.94 184 SER A O 1
ATOM 1514 N N . ARG A 1 185 ? 18.881 5.392 -17.248 1.00 87.94 185 ARG A N 1
ATOM 1515 C CA . ARG A 1 185 ? 20.292 5.799 -17.395 1.00 87.94 185 ARG A CA 1
ATOM 1516 C C . ARG A 1 185 ? 21.041 5.689 -16.079 1.00 87.94 185 ARG A C 1
ATOM 1518 O O . ARG A 1 185 ? 20.502 6.058 -15.042 1.00 87.94 185 ARG A O 1
ATOM 1525 N N . LEU A 1 186 ? 22.291 5.233 -16.157 1.00 85.06 186 LEU A N 1
ATOM 1526 C CA . LEU A 1 186 ? 23.247 5.313 -15.056 1.00 85.06 186 LEU A CA 1
ATOM 1527 C C . LEU A 1 186 ? 23.898 6.689 -15.012 1.00 85.06 186 LEU A C 1
ATOM 1529 O O . LEU A 1 186 ? 24.240 7.260 -16.053 1.00 85.06 186 LEU A O 1
ATOM 1533 N N . PHE A 1 187 ? 24.125 7.181 -13.803 1.00 82.31 187 PHE A N 1
ATOM 1534 C CA . PHE A 1 187 ? 24.798 8.447 -13.575 1.00 82.31 187 PHE A CA 1
ATOM 1535 C C . PHE A 1 187 ? 25.959 8.255 -12.605 1.00 82.31 187 PHE A C 1
ATOM 1537 O O . PHE A 1 187 ? 25.757 7.869 -11.466 1.00 82.31 187 PHE A O 1
ATOM 1544 N N . ALA A 1 188 ? 27.173 8.610 -13.033 1.00 74.62 188 ALA A N 1
ATOM 1545 C CA . ALA A 1 188 ? 28.391 8.502 -12.217 1.00 74.62 188 ALA A CA 1
ATOM 1546 C C . ALA A 1 188 ? 28.440 9.473 -11.012 1.00 74.62 188 ALA A C 1
ATOM 1548 O O . ALA A 1 188 ? 29.433 9.554 -10.294 1.00 74.62 188 ALA A O 1
ATOM 1549 N N . SER A 1 189 ? 27.409 10.306 -10.837 1.00 73.56 189 SER A N 1
ATOM 1550 C CA . SER A 1 189 ? 27.243 11.199 -9.689 1.00 73.56 189 SER A CA 1
ATOM 1551 C C . SER A 1 189 ? 25.778 11.610 -9.556 1.00 73.56 189 SER A C 1
ATOM 1553 O O . SER A 1 189 ? 25.051 11.605 -10.545 1.00 73.56 189 SER A O 1
ATOM 1555 N N . THR A 1 190 ? 25.370 12.087 -8.383 1.00 71.44 190 THR A N 1
ATOM 1556 C CA . THR A 1 190 ? 24.014 12.604 -8.104 1.00 71.44 190 THR A CA 1
ATOM 1557 C C . THR A 1 190 ? 23.761 14.026 -8.631 1.00 71.44 190 THR A C 1
ATOM 1559 O O . THR A 1 190 ? 22.766 14.668 -8.291 1.00 71.44 190 THR A O 1
ATOM 1562 N N . LYS A 1 191 ? 24.667 14.572 -9.456 1.00 76.94 191 LYS A N 1
ATOM 1563 C CA . LYS A 1 191 ? 24.523 15.923 -10.015 1.00 76.94 191 LYS A CA 1
ATOM 1564 C C . LYS A 1 191 ? 23.350 15.988 -10.994 1.00 76.94 191 LYS A C 1
ATOM 1566 O O . LYS A 1 191 ? 22.959 14.998 -11.596 1.00 76.94 191 LYS A O 1
ATOM 1571 N N . THR A 1 192 ? 22.796 17.184 -11.188 1.00 82.50 192 THR A N 1
ATOM 1572 C CA . THR A 1 192 ? 21.805 17.407 -12.251 1.00 82.50 192 THR A CA 1
ATOM 1573 C C . THR A 1 192 ? 22.488 17.353 -13.621 1.00 82.50 192 THR A C 1
ATOM 1575 O O . THR A 1 192 ? 23.486 18.039 -13.838 1.00 82.50 192 THR A O 1
ATOM 1578 N N . PHE A 1 193 ? 21.916 16.598 -14.557 1.00 84.19 193 PHE A N 1
ATOM 1579 C CA . PHE A 1 193 ? 22.397 16.464 -15.933 1.00 84.19 193 PHE A CA 1
ATOM 1580 C C . PHE A 1 193 ? 21.444 17.138 -16.917 1.00 84.19 193 PHE A C 1
ATOM 1582 O O . PHE A 1 193 ? 20.232 17.012 -16.790 1.00 84.19 193 PHE A O 1
ATOM 1589 N N . THR A 1 194 ? 21.974 17.808 -17.939 1.00 85.19 194 THR A N 1
ATOM 1590 C CA . THR A 1 194 ? 21.159 18.380 -19.022 1.00 85.19 194 THR A CA 1
ATOM 1591 C C . THR A 1 194 ? 21.236 17.486 -20.253 1.00 85.19 194 THR A C 1
ATOM 1593 O O . THR A 1 194 ? 22.330 17.150 -20.709 1.00 85.19 194 THR A O 1
ATOM 1596 N N . THR A 1 195 ? 20.091 17.109 -20.822 1.00 86.12 195 THR A N 1
ATOM 1597 C CA . THR A 1 195 ? 20.031 16.288 -22.042 1.00 86.12 195 THR A CA 1
ATOM 1598 C C . THR A 1 195 ? 19.541 17.084 -23.254 1.00 86.12 195 THR A C 1
ATOM 1600 O O . THR A 1 195 ? 18.833 18.076 -23.120 1.00 86.12 195 THR A O 1
ATOM 1603 N N . LYS A 1 196 ? 19.912 16.654 -24.466 1.00 80.75 196 LYS A N 1
ATOM 1604 C CA . LYS A 1 196 ? 19.452 17.277 -25.722 1.00 80.75 196 LYS A CA 1
ATOM 1605 C C . LYS A 1 196 ? 18.118 16.709 -26.217 1.00 80.75 196 LYS A C 1
ATOM 1607 O O . LYS A 1 196 ? 17.418 17.376 -26.970 1.00 80.75 196 LYS A O 1
ATOM 1612 N N . ILE A 1 197 ? 17.779 15.487 -25.806 1.00 82.00 197 ILE A N 1
ATOM 1613 C CA . ILE A 1 197 ? 16.618 14.740 -26.302 1.00 82.00 197 ILE A CA 1
ATOM 1614 C C . ILE A 1 197 ? 15.522 14.768 -25.237 1.00 82.00 197 ILE A C 1
ATOM 1616 O O . ILE A 1 197 ? 15.767 14.397 -24.089 1.00 82.00 197 ILE A O 1
ATOM 1620 N N . LEU A 1 198 ? 14.322 15.197 -25.631 1.00 85.81 198 LEU A N 1
ATOM 1621 C CA . LEU A 1 198 ? 13.112 15.054 -24.827 1.00 85.81 198 LEU A CA 1
ATOM 1622 C C . LEU A 1 198 ? 12.513 13.669 -25.092 1.00 85.81 198 LEU A C 1
ATOM 1624 O O . LEU A 1 198 ? 12.093 13.400 -26.213 1.00 85.81 198 LEU A O 1
ATOM 1628 N N . ALA A 1 199 ? 12.498 12.802 -24.083 1.00 85.50 199 ALA A N 1
ATOM 1629 C CA . ALA A 1 199 ? 11.943 11.454 -24.165 1.00 85.50 199 ALA A CA 1
ATOM 1630 C C . ALA A 1 199 ? 11.224 11.084 -22.859 1.00 85.50 199 ALA A C 1
ATOM 1632 O O . ALA A 1 199 ? 11.540 11.630 -21.803 1.00 85.50 199 ALA A O 1
ATOM 1633 N N . GLY A 1 200 ? 10.259 10.169 -22.954 1.00 86.38 200 GLY A N 1
ATOM 1634 C CA . GLY A 1 200 ? 9.407 9.713 -21.852 1.00 86.38 200 GLY A CA 1
ATOM 1635 C C . GLY A 1 200 ? 7.935 10.052 -22.082 1.00 86.38 200 GLY A C 1
ATOM 1636 O O . GLY A 1 200 ? 7.548 10.560 -23.139 1.00 86.38 200 GLY A O 1
ATOM 1637 N N . THR A 1 201 ? 7.108 9.800 -21.074 1.00 88.69 201 THR A N 1
ATOM 1638 C CA . THR A 1 201 ? 5.656 10.003 -21.154 1.00 88.69 201 THR A CA 1
ATOM 1639 C C . THR A 1 201 ? 5.249 11.337 -20.529 1.00 88.69 201 THR A C 1
ATOM 1641 O O . THR A 1 201 ? 5.365 11.507 -19.320 1.00 88.69 201 THR A O 1
ATOM 1644 N N . LEU A 1 202 ? 4.739 12.274 -21.343 1.00 88.12 202 LEU A N 1
ATOM 1645 C CA . LEU A 1 202 ? 4.521 13.686 -20.971 1.00 88.12 202 LEU A CA 1
ATOM 1646 C C . LEU A 1 202 ? 3.810 13.888 -19.621 1.00 88.12 202 LEU A C 1
ATOM 1648 O O . LEU A 1 202 ? 4.225 14.739 -18.845 1.00 88.12 202 LEU A O 1
ATOM 1652 N N . ALA A 1 203 ? 2.776 13.093 -19.331 1.00 88.00 203 ALA A N 1
ATOM 1653 C CA . ALA A 1 203 ? 1.982 13.215 -18.104 1.00 88.00 203 ALA A CA 1
ATOM 1654 C C . ALA A 1 203 ? 2.748 12.884 -16.806 1.00 88.00 203 ALA A C 1
ATOM 1656 O O . ALA A 1 203 ? 2.296 13.258 -15.730 1.00 88.00 203 ALA A O 1
ATOM 1657 N N . TYR A 1 204 ? 3.893 12.205 -16.906 1.00 93.06 204 TYR A N 1
ATOM 1658 C CA . TYR A 1 204 ? 4.725 11.790 -15.772 1.00 93.06 204 TYR A CA 1
ATOM 1659 C C . TYR A 1 204 ? 6.072 12.531 -15.745 1.00 93.06 204 TYR A C 1
ATOM 1661 O O . TYR A 1 204 ? 6.929 12.218 -14.919 1.00 93.06 204 TYR A O 1
ATOM 1669 N N . MET A 1 205 ? 6.276 13.502 -16.646 1.00 93.50 205 MET A N 1
ATOM 1670 C CA . MET A 1 205 ? 7.500 14.299 -16.712 1.00 93.50 205 MET A CA 1
ATOM 1671 C C . MET A 1 205 ? 7.447 15.489 -15.743 1.00 93.50 205 MET A C 1
ATOM 1673 O O . MET A 1 205 ? 6.474 16.245 -15.769 1.00 93.50 205 MET A O 1
ATOM 1677 N N . PRO A 1 206 ? 8.518 15.749 -14.977 1.00 93.94 206 PRO A N 1
ATOM 1678 C CA . PRO A 1 206 ? 8.584 16.917 -14.112 1.00 93.94 206 PRO A CA 1
ATOM 1679 C C . PRO A 1 206 ? 8.804 18.219 -14.912 1.00 93.94 206 PRO A C 1
ATOM 1681 O O . PRO A 1 206 ? 9.425 18.209 -15.989 1.00 93.94 206 PRO A O 1
ATOM 1684 N N . PRO A 1 207 ? 8.370 19.377 -14.382 1.00 92.75 207 PRO A N 1
ATOM 1685 C CA . PRO A 1 207 ? 8.427 20.659 -15.084 1.00 92.75 207 PRO A CA 1
ATOM 1686 C C . PRO A 1 207 ? 9.850 21.075 -15.477 1.00 92.75 207 PRO A C 1
ATOM 1688 O O . PRO A 1 207 ? 10.065 21.564 -16.588 1.00 92.75 207 PRO A O 1
ATOM 1691 N N . GLU A 1 208 ? 10.856 20.837 -14.633 1.00 93.69 208 GLU A N 1
ATOM 1692 C CA . GLU A 1 208 ? 12.248 21.177 -14.942 1.00 93.69 208 GLU A CA 1
ATOM 1693 C C . GLU A 1 208 ? 12.825 20.370 -16.114 1.00 93.69 208 GLU A C 1
ATOM 1695 O O . GLU A 1 208 ? 13.719 20.849 -16.818 1.00 93.69 208 GLU A O 1
ATOM 1700 N N . TYR A 1 209 ? 12.307 19.171 -16.377 1.00 94.25 209 TYR A N 1
ATOM 1701 C CA . TYR A 1 209 ? 12.714 18.380 -17.532 1.00 94.25 209 TYR A CA 1
ATOM 1702 C C . TYR A 1 209 ? 12.040 18.888 -18.811 1.00 94.25 209 TYR A C 1
ATOM 1704 O O . TYR A 1 209 ? 12.696 19.075 -19.845 1.00 94.25 209 TYR A O 1
ATOM 1712 N N . ILE A 1 210 ? 10.744 19.202 -18.727 1.00 91.50 210 ILE A N 1
ATOM 1713 C CA . ILE A 1 210 ? 9.967 19.766 -19.838 1.00 91.50 210 ILE A CA 1
ATOM 1714 C C . ILE A 1 210 ? 10.520 21.136 -20.254 1.00 91.50 210 ILE A C 1
ATOM 1716 O O . ILE A 1 210 ? 10.623 21.420 -21.447 1.00 91.50 210 ILE A O 1
ATOM 1720 N N . GLN A 1 211 ? 10.913 21.972 -19.295 1.00 90.75 211 GLN A N 1
ATOM 1721 C CA . GLN A 1 211 ? 11.351 23.344 -19.558 1.00 90.75 211 GLN A CA 1
ATOM 1722 C C . GLN A 1 211 ? 12.861 23.453 -19.791 1.00 90.75 211 GLN A C 1
ATOM 1724 O O . GLN A 1 211 ? 13.299 24.158 -20.696 1.00 90.75 211 GLN A O 1
ATOM 1729 N N . LYS A 1 212 ? 13.670 22.772 -18.969 1.00 90.88 212 LYS A N 1
ATOM 1730 C CA . LYS A 1 212 ? 15.130 22.976 -18.901 1.00 90.88 212 LYS A CA 1
ATOM 1731 C C . LYS A 1 212 ? 15.938 21.739 -19.302 1.00 90.88 212 LYS A C 1
ATOM 1733 O O . LYS A 1 212 ? 17.165 21.800 -19.293 1.00 90.88 212 LYS A O 1
ATOM 1738 N N . ARG A 1 213 ? 15.278 20.623 -19.646 1.00 92.75 213 ARG A N 1
ATOM 1739 C CA . ARG A 1 213 ? 15.905 19.327 -19.987 1.00 92.75 213 ARG A CA 1
ATOM 1740 C C . ARG A 1 213 ? 16.828 18.782 -18.895 1.00 92.75 213 ARG A C 1
ATOM 1742 O O . ARG A 1 213 ? 17.792 18.074 -19.191 1.00 92.75 213 ARG A O 1
ATOM 1749 N N . GLN A 1 214 ? 16.538 19.126 -17.645 1.00 93.12 214 GLN A N 1
ATOM 1750 C CA . GLN A 1 214 ? 17.318 18.705 -16.490 1.00 93.12 214 GLN A CA 1
ATOM 1751 C C . GLN A 1 214 ? 16.833 17.356 -15.962 1.00 93.12 214 GLN A C 1
ATOM 1753 O O . GLN A 1 214 ? 15.636 17.149 -15.793 1.00 93.12 214 GLN A O 1
ATOM 1758 N N . ILE A 1 215 ? 17.775 16.461 -15.684 1.00 93.56 215 ILE A N 1
ATOM 1759 C CA . ILE A 1 215 ? 17.559 15.137 -15.105 1.00 93.56 215 ILE A CA 1
ATOM 1760 C C . ILE A 1 215 ? 18.302 15.066 -13.770 1.00 93.56 215 ILE A C 1
ATOM 1762 O O . ILE A 1 215 ? 19.476 15.428 -13.681 1.00 93.56 215 ILE A O 1
ATOM 1766 N N . SER A 1 216 ? 17.615 14.578 -12.746 1.00 93.19 216 SER A N 1
ATOM 1767 C CA . SER A 1 216 ? 18.163 14.139 -11.462 1.00 93.19 216 SER A CA 1
ATOM 1768 C C . SER A 1 216 ? 17.266 13.027 -10.908 1.00 93.19 216 SER A C 1
ATOM 1770 O O . SER A 1 216 ? 16.226 12.733 -11.500 1.00 93.19 216 SER A O 1
ATOM 1772 N N . GLU A 1 217 ? 17.610 12.457 -9.752 1.00 92.38 217 GLU A N 1
ATOM 1773 C CA . GLU A 1 217 ? 16.765 11.473 -9.043 1.00 92.38 217 GLU A CA 1
ATOM 1774 C C . GLU A 1 217 ? 15.318 11.956 -8.840 1.00 92.38 217 GLU A C 1
ATOM 1776 O O . GLU A 1 217 ? 14.374 11.171 -8.885 1.00 92.38 217 GLU A O 1
ATOM 1781 N N . LYS A 1 218 ? 15.131 13.278 -8.713 1.00 96.06 218 LYS A N 1
ATOM 1782 C CA . LYS A 1 218 ? 13.831 13.936 -8.521 1.00 96.06 218 LYS A CA 1
ATOM 1783 C C . LYS A 1 218 ? 12.888 13.812 -9.722 1.00 96.06 218 LYS A C 1
ATOM 1785 O O . LYS A 1 218 ? 11.712 14.146 -9.584 1.00 96.06 218 LYS A O 1
ATOM 1790 N N . TYR A 1 219 ? 13.383 13.342 -10.871 1.00 96.12 219 TYR A N 1
ATOM 1791 C CA . TYR A 1 219 ? 12.536 12.982 -12.003 1.00 96.12 219 TYR A CA 1
ATOM 1792 C C . TYR A 1 219 ? 11.624 11.819 -11.635 1.00 96.12 219 TYR A C 1
ATOM 1794 O O . TYR A 1 219 ? 10.405 11.948 -11.700 1.00 96.12 219 TYR A O 1
ATOM 1802 N N . ASP A 1 220 ? 12.215 10.706 -11.203 1.00 97.50 220 ASP A N 1
ATOM 1803 C CA . ASP A 1 220 ? 11.451 9.502 -10.891 1.00 97.50 220 ASP A CA 1
ATOM 1804 C C . ASP A 1 220 ? 10.568 9.714 -9.654 1.00 97.50 220 ASP A C 1
ATOM 1806 O O . ASP A 1 220 ? 9.482 9.148 -9.586 1.00 97.50 220 ASP A O 1
ATOM 1810 N N . ILE A 1 221 ? 10.986 10.578 -8.714 1.00 98.19 221 ILE A N 1
ATOM 1811 C CA . ILE A 1 221 ? 10.151 10.989 -7.572 1.00 98.19 221 ILE A CA 1
ATOM 1812 C C . ILE A 1 221 ? 8.878 11.696 -8.039 1.00 98.19 221 ILE A C 1
ATOM 1814 O O . ILE A 1 221 ? 7.793 11.383 -7.556 1.00 98.19 221 ILE A O 1
ATOM 1818 N N . PHE A 1 222 ? 8.979 12.606 -9.010 1.00 97.38 222 PHE A N 1
ATOM 1819 C CA . PHE A 1 222 ? 7.797 13.264 -9.563 1.00 97.38 222 PHE A CA 1
ATOM 1820 C C . PHE A 1 222 ? 6.855 12.252 -10.223 1.00 97.38 222 PHE A C 1
ATOM 1822 O O . PHE A 1 222 ? 5.659 12.233 -9.930 1.00 97.38 222 PHE A O 1
ATOM 1829 N N . SER A 1 223 ? 7.396 11.360 -11.060 1.00 97.75 223 SER A N 1
ATOM 1830 C CA . SER A 1 223 ? 6.613 10.300 -11.703 1.00 97.75 223 SER A CA 1
ATOM 1831 C C . SER A 1 223 ? 5.951 9.371 -10.673 1.00 97.75 223 SER A C 1
ATOM 1833 O O . SER A 1 223 ? 4.780 9.027 -10.829 1.00 97.75 223 SER A O 1
ATOM 1835 N N . LEU A 1 224 ? 6.656 9.016 -9.591 1.00 98.38 224 LEU A N 1
ATOM 1836 C CA . LEU A 1 224 ? 6.119 8.252 -8.462 1.00 98.38 224 LEU A CA 1
ATOM 1837 C C . LEU A 1 224 ? 4.941 8.977 -7.799 1.00 98.38 224 LEU A C 1
ATOM 1839 O O . LEU A 1 224 ? 3.910 8.353 -7.565 1.00 98.38 224 LEU A O 1
ATOM 1843 N N . GLY A 1 225 ? 5.055 10.282 -7.543 1.00 96.69 225 GLY A N 1
ATOM 1844 C CA . GLY A 1 225 ? 3.967 11.082 -6.978 1.00 96.69 225 GLY A CA 1
ATOM 1845 C C . GLY A 1 225 ? 2.700 11.046 -7.835 1.00 96.69 225 GLY A C 1
ATOM 1846 O O . GLY A 1 225 ? 1.611 10.794 -7.317 1.00 96.69 225 GLY A O 1
ATOM 1847 N N . VAL A 1 226 ? 2.842 11.192 -9.157 1.00 93.94 226 VAL A N 1
ATOM 1848 C CA . VAL A 1 226 ? 1.715 11.074 -10.101 1.00 93.94 226 VAL A CA 1
ATOM 1849 C C . VAL A 1 226 ? 1.100 9.670 -10.063 1.00 93.94 226 VAL A C 1
ATOM 1851 O O . VAL A 1 226 ? -0.122 9.540 -10.019 1.00 93.94 226 VAL A O 1
ATOM 1854 N N . ILE A 1 227 ? 1.921 8.615 -10.023 1.00 95.69 227 ILE A N 1
ATOM 1855 C CA . ILE A 1 227 ? 1.440 7.228 -9.915 1.00 95.69 227 ILE A CA 1
ATOM 1856 C C . ILE A 1 227 ? 0.674 7.013 -8.606 1.00 95.69 227 ILE A C 1
ATOM 1858 O O . ILE A 1 227 ? -0.396 6.411 -8.625 1.00 95.69 227 ILE A O 1
ATOM 1862 N N . ILE A 1 228 ? 1.175 7.516 -7.474 1.00 95.31 228 ILE A N 1
ATOM 1863 C CA . ILE A 1 228 ? 0.484 7.399 -6.184 1.00 95.31 228 ILE A CA 1
ATOM 1864 C C . ILE A 1 228 ? -0.861 8.139 -6.235 1.00 95.31 228 ILE A C 1
ATOM 1866 O O . ILE A 1 228 ? -1.869 7.582 -5.805 1.00 95.31 228 ILE A O 1
ATOM 1870 N N . ILE A 1 229 ? -0.922 9.342 -6.819 1.00 90.62 229 ILE A N 1
ATOM 1871 C CA . ILE A 1 229 ? -2.187 10.064 -7.042 1.00 90.62 229 ILE A CA 1
ATOM 1872 C C . ILE A 1 229 ? -3.168 9.209 -7.854 1.00 90.62 229 ILE A C 1
ATOM 1874 O O . ILE A 1 229 ? -4.328 9.083 -7.462 1.00 90.62 229 ILE A O 1
ATOM 1878 N N . GLU A 1 230 ? -2.719 8.582 -8.942 1.00 89.50 230 GLU A N 1
ATOM 1879 C CA . GLU A 1 230 ? -3.571 7.724 -9.775 1.00 89.50 230 GLU A CA 1
ATOM 1880 C C . GLU A 1 230 ? -4.018 6.448 -9.038 1.00 89.50 230 GLU A C 1
ATOM 1882 O O . GLU A 1 230 ? -5.169 6.028 -9.168 1.00 89.50 230 GLU A O 1
ATOM 1887 N N . ILE A 1 231 ? -3.159 5.869 -8.193 1.00 89.69 231 ILE A N 1
ATOM 1888 C CA . ILE A 1 231 ? -3.512 4.732 -7.333 1.00 89.69 231 ILE A CA 1
ATOM 1889 C C . ILE A 1 231 ? -4.569 5.129 -6.298 1.00 89.69 231 ILE A C 1
ATOM 1891 O O . ILE A 1 231 ? -5.440 4.320 -5.991 1.00 89.69 231 ILE A O 1
ATOM 1895 N N . ILE A 1 232 ? -4.531 6.338 -5.734 1.00 86.25 232 ILE A N 1
ATOM 1896 C CA . ILE A 1 232 ? -5.455 6.731 -4.658 1.00 86.25 232 ILE A CA 1
ATOM 1897 C C . ILE A 1 232 ? -6.765 7.319 -5.210 1.00 86.25 232 ILE A C 1
ATOM 1899 O O . ILE A 1 232 ? -7.828 7.074 -4.636 1.00 86.25 232 ILE A O 1
ATOM 1903 N N . ALA A 1 233 ? -6.699 8.082 -6.302 1.00 80.19 233 ALA A N 1
ATOM 1904 C CA . ALA A 1 233 ? -7.794 8.904 -6.827 1.00 80.19 233 ALA A CA 1
ATOM 1905 C C . ALA A 1 233 ? -8.182 8.576 -8.283 1.00 80.19 233 ALA A C 1
ATOM 1907 O O . ALA A 1 233 ? -8.931 9.327 -8.912 1.00 80.19 233 ALA A O 1
ATOM 1908 N N . GLY A 1 234 ? -7.683 7.465 -8.834 1.00 80.75 234 GLY A N 1
ATOM 1909 C CA . GLY A 1 234 ? -8.007 7.008 -10.185 1.00 80.75 234 GLY A CA 1
ATOM 1910 C C . GLY A 1 234 ? -7.300 7.772 -11.310 1.00 80.75 234 GLY A C 1
ATOM 1911 O O . GLY A 1 234 ? -6.562 8.724 -11.057 1.00 80.75 234 GLY A O 1
ATOM 1912 N N . PRO A 1 235 ? -7.574 7.434 -12.586 1.00 70.19 235 PRO A N 1
ATOM 1913 C CA . PRO A 1 235 ? -6.901 8.014 -13.757 1.00 70.19 235 PRO A CA 1
ATOM 1914 C C . PRO A 1 235 ? -7.177 9.506 -13.921 1.00 70.19 235 PRO A C 1
ATOM 1916 O O . PRO A 1 235 ? -6.379 10.243 -14.497 1.00 70.19 235 PRO A O 1
ATOM 1919 N N . LEU A 1 236 ? -8.329 9.957 -13.413 1.00 72.81 236 LEU A N 1
ATOM 1920 C CA . LEU A 1 236 ? -8.703 11.366 -13.391 1.00 72.81 236 LEU A CA 1
ATOM 1921 C C . LEU A 1 236 ? -8.147 12.112 -12.174 1.00 72.81 236 LEU A C 1
ATOM 1923 O O . LEU A 1 236 ? -8.242 13.335 -12.129 1.00 72.81 236 LEU A O 1
ATOM 1927 N N . GLY A 1 237 ? -7.536 11.409 -11.216 1.00 70.06 237 GLY A N 1
ATOM 1928 C CA . GLY A 1 237 ? -7.006 11.977 -9.979 1.00 70.06 237 GLY A CA 1
ATOM 1929 C C . GLY A 1 237 ? -6.022 13.117 -10.219 1.00 70.06 237 GLY A C 1
ATOM 1930 O O . GLY A 1 237 ? -6.105 14.142 -9.553 1.00 70.06 237 GLY A O 1
ATOM 1931 N N . ARG A 1 238 ? -5.159 12.998 -11.234 1.00 70.06 238 ARG A N 1
ATOM 1932 C CA . ARG A 1 238 ? -4.210 14.060 -11.604 1.00 70.06 238 ARG A CA 1
ATOM 1933 C C . ARG A 1 238 ? -4.878 15.317 -12.170 1.00 70.06 238 ARG A C 1
ATOM 1935 O O . ARG A 1 238 ? -4.407 16.414 -11.905 1.00 70.06 238 ARG A O 1
ATOM 1942 N N . PHE A 1 239 ? -5.963 15.165 -12.936 1.00 74.00 239 PHE A N 1
ATOM 1943 C CA . PHE A 1 239 ? -6.713 16.306 -13.474 1.00 74.00 239 PHE A CA 1
ATOM 1944 C C . PHE A 1 239 ? -7.475 16.993 -12.346 1.00 74.00 239 PHE A C 1
ATOM 1946 O O . PHE A 1 239 ? -7.385 18.202 -12.207 1.00 74.00 239 PHE A O 1
ATOM 1953 N N . LYS A 1 240 ? -8.097 16.207 -11.457 1.00 71.44 240 LYS A N 1
ATOM 1954 C CA . LYS A 1 240 ? -8.720 16.725 -10.234 1.00 71.44 240 LYS A CA 1
ATOM 1955 C C . LYS A 1 240 ? -7.718 17.479 -9.360 1.00 71.44 240 LYS A C 1
ATOM 1957 O O . LYS A 1 240 ? -8.048 18.547 -8.874 1.00 71.44 240 LYS A O 1
ATOM 1962 N N . TYR A 1 241 ? -6.508 16.947 -9.182 1.00 74.75 241 TYR A N 1
ATOM 1963 C CA . TYR A 1 241 ? -5.450 17.631 -8.436 1.00 74.75 241 TYR A CA 1
ATOM 1964 C C . TYR A 1 241 ? -5.041 18.952 -9.100 1.00 74.75 241 TYR A C 1
ATOM 1966 O O . TYR A 1 241 ? -4.906 19.956 -8.415 1.00 74.75 241 TYR A O 1
ATOM 1974 N N . ALA A 1 242 ? -4.885 18.967 -10.427 1.00 72.38 242 ALA A N 1
ATOM 1975 C CA . ALA A 1 242 ? -4.529 20.174 -11.173 1.00 72.38 242 ALA A CA 1
ATOM 1976 C C . ALA A 1 242 ? -5.646 21.237 -11.203 1.00 72.38 242 ALA A C 1
ATOM 1978 O O . ALA A 1 242 ? -5.341 22.424 -11.285 1.00 72.38 242 ALA A O 1
ATOM 1979 N N . ASP A 1 243 ? -6.914 20.816 -11.146 1.00 73.94 243 ASP A N 1
ATOM 1980 C CA . ASP A 1 243 ? -8.087 21.699 -11.133 1.00 73.94 243 ASP A CA 1
ATOM 1981 C C . ASP A 1 243 ? -8.397 22.267 -9.732 1.00 73.94 243 ASP A C 1
ATOM 1983 O O . ASP A 1 243 ? -9.158 23.229 -9.612 1.00 73.94 243 ASP A O 1
ATOM 1987 N N . MET A 1 244 ? -7.844 21.673 -8.668 1.00 76.88 244 MET A N 1
ATOM 1988 C CA . MET A 1 244 ? -8.068 22.096 -7.282 1.00 76.88 244 MET A CA 1
ATOM 1989 C C . MET A 1 244 ? -7.153 23.252 -6.881 1.00 76.88 244 MET A C 1
ATOM 1991 O O . MET A 1 244 ? -6.008 23.359 -7.319 1.00 76.88 244 MET A O 1
ATOM 1995 N N . SER A 1 245 ? -7.670 24.125 -6.015 1.00 68.38 245 SER A N 1
ATOM 1996 C CA . SER A 1 245 ? -6.989 25.373 -5.646 1.00 68.38 245 SER A CA 1
ATOM 1997 C C . SER A 1 245 ? -5.868 25.154 -4.627 1.00 68.38 245 SER A C 1
ATOM 1999 O O . SER A 1 245 ? -4.984 26.002 -4.502 1.00 68.38 245 SER A O 1
ATOM 2001 N N . SER A 1 246 ? -5.896 24.036 -3.891 1.00 74.94 246 SER A N 1
ATOM 2002 C CA . SER A 1 246 ? -4.840 23.656 -2.952 1.00 74.94 246 SER A CA 1
ATOM 2003 C C . SER A 1 246 ? -4.721 22.140 -2.758 1.00 74.94 246 SER A C 1
ATOM 2005 O O . SER A 1 246 ? -5.640 21.364 -3.041 1.00 74.94 246 SER A O 1
ATOM 2007 N N . SER A 1 247 ? -3.580 21.719 -2.213 1.00 71.88 247 SER A N 1
ATOM 2008 C CA . SER A 1 247 ? -3.321 20.330 -1.827 1.00 71.88 247 SER A CA 1
ATOM 2009 C C . SER A 1 247 ? -4.277 19.836 -0.736 1.00 71.88 247 SER A C 1
ATOM 2011 O O . SER A 1 247 ? -4.663 18.668 -0.736 1.00 71.88 247 SER A O 1
ATOM 2013 N N . GLU A 1 248 ? -4.701 20.716 0.172 1.00 72.19 248 GLU A N 1
ATOM 2014 C CA . GLU A 1 248 ? -5.658 20.423 1.244 1.00 72.19 248 GLU A CA 1
ATOM 2015 C C . GLU A 1 248 ? -7.038 20.075 0.678 1.00 72.19 248 GLU A C 1
ATOM 2017 O O . GLU A 1 248 ? -7.668 19.125 1.145 1.00 72.19 248 GLU A O 1
ATOM 2022 N N . GLU A 1 249 ? -7.487 20.782 -0.363 1.00 75.12 249 GLU A N 1
ATOM 2023 C CA . GLU A 1 249 ? -8.750 20.493 -1.052 1.00 75.12 249 GLU A CA 1
ATOM 2024 C C . GLU A 1 249 ? -8.729 19.084 -1.671 1.00 75.12 249 GLU A C 1
ATOM 2026 O O . GLU A 1 249 ? -9.670 18.297 -1.500 1.00 75.12 249 GLU A O 1
ATOM 2031 N N . PHE A 1 250 ? -7.607 18.715 -2.295 1.00 77.56 250 PHE A N 1
ATOM 2032 C CA . PHE A 1 250 ? -7.397 17.370 -2.828 1.00 77.56 250 PHE A CA 1
ATOM 2033 C C . PHE A 1 250 ? -7.376 16.304 -1.731 1.00 77.56 250 PHE A C 1
ATOM 2035 O O . PHE A 1 250 ? -8.079 15.292 -1.832 1.00 77.56 250 PHE A O 1
ATOM 2042 N N . ILE A 1 251 ? -6.645 16.549 -0.640 1.00 73.75 251 ILE A N 1
ATOM 2043 C CA . ILE A 1 251 ? -6.606 15.666 0.531 1.00 73.75 251 ILE A CA 1
ATOM 2044 C C . ILE A 1 251 ? -8.021 15.436 1.075 1.00 73.75 251 ILE A C 1
ATOM 2046 O O . ILE A 1 251 ? -8.411 14.291 1.321 1.00 73.75 251 ILE A O 1
ATOM 2050 N N . GLN A 1 252 ? -8.819 16.491 1.244 1.00 74.12 252 GLN A N 1
ATOM 2051 C CA . GLN A 1 252 ? -10.190 16.389 1.746 1.00 74.12 252 GLN A CA 1
ATOM 2052 C C . GLN A 1 252 ? -11.100 15.607 0.790 1.00 74.12 252 GLN A C 1
ATOM 2054 O O . GLN A 1 252 ? -11.851 14.735 1.243 1.00 74.12 252 GLN A O 1
ATOM 2059 N N . HIS A 1 253 ? -11.015 15.868 -0.519 1.00 76.81 253 HIS A N 1
ATOM 2060 C CA . HIS A 1 253 ? -11.799 15.165 -1.537 1.00 76.81 253 HIS A CA 1
ATOM 2061 C C . HIS A 1 253 ? -11.534 13.657 -1.508 1.00 76.81 253 HIS A C 1
ATOM 2063 O O . HIS A 1 253 ? -12.458 12.847 -1.382 1.00 76.81 253 HIS A O 1
ATOM 2069 N N . VAL A 1 254 ? -10.257 13.280 -1.570 1.00 75.12 254 VAL A N 1
ATOM 2070 C CA . VAL A 1 254 ? -9.827 11.884 -1.596 1.00 75.12 254 VAL A CA 1
ATOM 2071 C C . VAL A 1 254 ? -10.178 11.182 -0.281 1.00 75.12 254 VAL A C 1
ATOM 2073 O O . VAL A 1 254 ? -10.765 10.097 -0.301 1.00 75.12 254 VAL A O 1
ATOM 2076 N N . ASN A 1 255 ? -9.932 11.823 0.866 1.00 71.88 255 ASN A N 1
ATOM 2077 C CA . ASN A 1 255 ? -10.307 11.278 2.173 1.00 71.88 255 ASN A CA 1
ATOM 2078 C C . ASN A 1 255 ? -11.814 11.048 2.301 1.00 71.88 255 ASN A C 1
ATOM 2080 O O . ASN A 1 255 ? -12.239 10.004 2.793 1.00 71.88 255 ASN A O 1
ATOM 2084 N N . LYS A 1 256 ? -12.645 11.995 1.852 1.00 70.62 256 LYS A N 1
ATOM 2085 C CA . LYS A 1 256 ? -14.108 11.860 1.883 1.00 70.62 256 LYS A CA 1
ATOM 2086 C C . LYS A 1 256 ? -14.580 10.671 1.046 1.00 70.62 256 LYS A C 1
ATOM 2088 O O . LYS A 1 256 ? -15.507 9.974 1.459 1.00 70.62 256 LYS A O 1
ATOM 2093 N N . ASN A 1 257 ? -13.946 10.422 -0.098 1.00 69.50 257 ASN A N 1
ATOM 2094 C CA . ASN A 1 257 ? -14.281 9.290 -0.960 1.00 69.50 257 ASN A CA 1
ATOM 2095 C C . ASN A 1 257 ? -13.898 7.951 -0.313 1.00 69.50 257 ASN A C 1
ATOM 2097 O O . ASN A 1 257 ? -14.722 7.035 -0.278 1.00 69.50 257 ASN A O 1
ATOM 2101 N N . TRP A 1 258 ? -12.703 7.849 0.278 1.00 69.75 258 TRP A N 1
ATOM 2102 C CA . TRP A 1 258 ? -12.265 6.631 0.970 1.00 69.75 258 TRP A CA 1
ATOM 2103 C C . TRP A 1 258 ? -13.054 6.356 2.261 1.00 69.75 258 TRP A C 1
ATOM 2105 O O . TRP A 1 258 ? -13.471 5.216 2.475 1.00 69.75 258 TRP A O 1
ATOM 2115 N N . ARG A 1 259 ? -13.383 7.391 3.055 1.00 64.12 259 ARG A N 1
ATOM 2116 C CA . ARG A 1 259 ? -14.247 7.287 4.255 1.00 64.12 259 ARG A CA 1
ATOM 2117 C C . ARG A 1 259 ? -15.612 6.660 3.958 1.00 64.12 259 ARG A C 1
ATOM 2119 O O . ARG A 1 259 ? -16.149 5.939 4.789 1.00 64.12 259 ARG A O 1
ATOM 2126 N N . LYS A 1 260 ? -16.186 6.920 2.779 1.00 60.62 260 LYS A N 1
ATOM 2127 C CA . LYS A 1 260 ? -17.486 6.353 2.379 1.00 60.62 260 LYS A CA 1
ATOM 2128 C C . LYS A 1 260 ? -17.424 4.867 2.010 1.00 60.62 260 LYS A C 1
ATOM 2130 O O . LYS A 1 260 ? -18.452 4.201 2.066 1.00 60.62 260 LYS A O 1
ATOM 2135 N N . ARG A 1 261 ? -16.265 4.354 1.580 1.00 56.69 261 ARG A N 1
ATOM 2136 C CA . ARG A 1 261 ? -16.125 2.987 1.033 1.00 56.69 261 ARG A CA 1
ATOM 2137 C C . ARG A 1 261 ? -15.448 2.014 1.988 1.00 56.69 261 ARG A C 1
ATOM 2139 O O . ARG A 1 261 ? -15.618 0.807 1.840 1.00 56.69 261 ARG A O 1
ATOM 2146 N N . ILE A 1 262 ? -14.708 2.525 2.964 1.00 58.06 262 ILE A N 1
ATOM 2147 C CA . ILE A 1 262 ? -14.029 1.716 3.964 1.00 58.06 262 ILE A CA 1
ATOM 2148 C C . ILE A 1 262 ? -14.566 2.115 5.336 1.00 58.06 262 ILE A C 1
ATOM 2150 O O . ILE A 1 262 ? -14.227 3.176 5.855 1.00 58.06 262 ILE A O 1
ATOM 2154 N N . ALA A 1 263 ? -15.379 1.247 5.942 1.00 50.31 263 ALA A N 1
ATOM 2155 C CA . ALA A 1 263 ? -15.563 1.305 7.385 1.00 50.31 263 ALA A CA 1
ATOM 2156 C C . ALA A 1 263 ? -14.234 0.879 8.030 1.00 50.31 263 ALA A C 1
ATOM 2158 O O . ALA A 1 263 ? -13.880 -0.300 8.018 1.00 50.31 263 ALA A O 1
ATOM 2159 N N . GLU A 1 264 ? -13.485 1.876 8.505 1.00 49.22 264 GLU A N 1
ATOM 2160 C CA . GLU A 1 264 ? -12.448 1.756 9.545 1.00 49.22 264 GLU A CA 1
ATOM 2161 C C . GLU A 1 264 ? -11.137 1.021 9.217 1.00 49.22 264 GLU A C 1
ATOM 2163 O O . GLU A 1 264 ? -10.431 0.619 10.136 1.00 49.22 264 GLU A O 1
ATOM 2168 N N . VAL A 1 265 ? -10.722 0.916 7.950 1.00 46.97 265 VAL A N 1
ATOM 2169 C CA . VAL A 1 265 ? -9.323 0.561 7.625 1.00 46.97 265 VAL A CA 1
ATOM 2170 C C . VAL A 1 265 ? -8.572 1.788 7.094 1.00 46.97 265 VAL A C 1
ATOM 2172 O O . VAL A 1 265 ? -8.862 2.312 6.023 1.00 46.97 265 VAL A O 1
ATOM 2175 N N . ASP A 1 266 ? -7.650 2.254 7.938 1.00 59.09 266 ASP A N 1
ATOM 2176 C CA . ASP A 1 266 ? -6.520 3.173 7.752 1.00 59.09 266 ASP A CA 1
ATOM 2177 C C . ASP A 1 266 ? -6.684 4.389 6.822 1.00 59.09 266 ASP A C 1
ATOM 2179 O O . ASP A 1 266 ? -5.854 4.675 5.955 1.00 59.09 266 ASP A O 1
ATOM 2183 N N . CYS A 1 267 ? -7.671 5.244 7.123 1.00 65.50 267 CYS A N 1
ATOM 2184 C CA . CYS A 1 267 ? -7.645 6.646 6.670 1.00 65.50 267 CYS A CA 1
ATOM 2185 C C . CYS A 1 267 ? -6.280 7.321 6.930 1.00 65.50 267 CYS A C 1
ATOM 2187 O O . CYS A 1 267 ? -5.938 8.268 6.233 1.00 65.50 267 CYS A O 1
ATOM 2189 N N . ARG A 1 268 ? -5.492 6.840 7.904 1.00 74.88 268 ARG A N 1
ATOM 2190 C CA . ARG A 1 268 ? -4.122 7.296 8.169 1.00 74.88 268 ARG A CA 1
ATOM 2191 C C . ARG A 1 268 ? -3.151 6.934 7.048 1.00 74.88 268 ARG A C 1
ATOM 2193 O O . ARG A 1 268 ? -2.474 7.832 6.558 1.00 74.88 268 ARG A O 1
ATOM 2200 N N . GLN A 1 269 ? -3.124 5.680 6.590 1.00 83.25 269 GLN A N 1
ATOM 2201 C CA . GLN A 1 269 ? -2.303 5.286 5.437 1.00 83.25 269 GLN A CA 1
ATOM 2202 C C . GLN A 1 269 ? -2.717 6.056 4.184 1.00 83.25 269 GLN A C 1
ATOM 2204 O O . GLN A 1 269 ? -1.854 6.541 3.461 1.00 83.25 269 GLN A O 1
ATOM 2209 N N . VAL A 1 270 ? -4.026 6.229 3.957 1.00 83.94 270 VAL A N 1
ATOM 2210 C CA . VAL A 1 270 ? -4.539 7.027 2.831 1.00 83.94 270 VAL A CA 1
ATOM 2211 C C . VAL A 1 270 ? -4.044 8.472 2.929 1.00 83.94 270 VAL A C 1
ATOM 2213 O O . VAL A 1 270 ? -3.392 8.947 2.002 1.00 83.94 270 VAL A O 1
ATOM 2216 N N . LYS A 1 271 ? -4.274 9.149 4.065 1.00 81.94 271 LYS A N 1
ATOM 2217 C CA . LYS A 1 271 ? -3.785 10.514 4.337 1.00 81.94 271 LYS A CA 1
ATOM 2218 C C . LYS A 1 271 ? -2.275 10.626 4.099 1.00 81.94 271 LYS A C 1
ATOM 2220 O O . LYS A 1 271 ? -1.829 11.559 3.436 1.00 81.94 271 LYS A O 1
ATOM 2225 N N . ARG A 1 272 ? -1.500 9.660 4.598 1.00 88.56 272 ARG A N 1
ATOM 2226 C CA . ARG A 1 272 ? -0.041 9.616 4.459 1.00 88.56 272 ARG A CA 1
ATOM 2227 C C . ARG A 1 272 ? 0.392 9.468 3.008 1.00 88.56 272 ARG A C 1
ATOM 2229 O O . ARG A 1 272 ? 1.214 10.245 2.543 1.00 88.56 272 ARG A O 1
ATOM 2236 N N . CYS A 1 273 ? -0.187 8.524 2.269 1.00 91.75 273 CYS A N 1
ATOM 2237 C CA . CYS A 1 273 ? 0.130 8.358 0.855 1.00 91.75 273 CYS A CA 1
ATOM 2238 C C . CYS A 1 273 ? -0.248 9.598 0.036 1.00 91.75 273 CYS A C 1
ATOM 2240 O O . CYS A 1 273 ? 0.498 9.945 -0.872 1.00 91.75 273 CYS A O 1
ATOM 2242 N N . ILE A 1 274 ? -1.343 10.298 0.366 1.00 87.12 274 ILE A N 1
ATOM 2243 C CA . ILE A 1 274 ? -1.674 11.571 -0.292 1.00 87.12 274 ILE A CA 1
ATOM 2244 C C . ILE A 1 274 ? -0.605 12.625 0.012 1.00 87.12 274 ILE A C 1
ATOM 2246 O O . ILE A 1 274 ? -0.118 13.262 -0.917 1.00 87.12 274 ILE A O 1
ATOM 2250 N N . LYS A 1 275 ? -0.208 12.788 1.281 1.00 90.06 275 LYS A N 1
ATOM 2251 C CA . LYS A 1 275 ? 0.840 13.741 1.684 1.00 90.06 275 LYS A CA 1
ATOM 2252 C C . LYS A 1 275 ? 2.158 13.471 0.955 1.00 90.06 275 LYS A C 1
ATOM 2254 O O . LYS A 1 275 ? 2.725 14.381 0.356 1.00 90.06 275 LYS A O 1
ATOM 2259 N N . ILE A 1 276 ? 2.594 12.211 0.938 1.00 94.75 276 ILE A N 1
ATOM 2260 C CA . ILE A 1 276 ? 3.765 11.762 0.177 1.00 94.75 276 ILE A CA 1
ATOM 2261 C C . ILE A 1 276 ? 3.621 12.153 -1.294 1.00 94.75 276 ILE A C 1
ATOM 2263 O O . ILE A 1 276 ? 4.540 12.733 -1.868 1.00 94.75 276 ILE A O 1
ATOM 2267 N N . ALA A 1 277 ? 2.474 11.855 -1.910 1.00 93.81 277 ALA A N 1
ATOM 2268 C CA . ALA A 1 277 ? 2.265 12.099 -3.329 1.00 93.81 277 ALA A CA 1
ATOM 2269 C C . ALA A 1 277 ? 2.299 13.591 -3.680 1.00 93.81 277 ALA A C 1
ATOM 2271 O O . ALA A 1 277 ? 2.965 13.962 -4.642 1.00 93.81 277 ALA A O 1
ATOM 2272 N N . VAL A 1 278 ? 1.651 14.435 -2.870 1.00 90.06 278 VAL A N 1
ATOM 2273 C CA . VAL A 1 278 ? 1.672 15.901 -2.994 1.00 90.06 278 VAL A CA 1
ATOM 2274 C C . VAL A 1 278 ? 3.105 16.429 -2.916 1.00 90.06 278 VAL A C 1
ATOM 2276 O O . VAL A 1 278 ? 3.531 17.168 -3.801 1.00 90.06 278 VAL A O 1
ATOM 2279 N N . ASN A 1 279 ? 3.881 15.987 -1.922 1.00 93.25 279 ASN A N 1
ATOM 2280 C CA . ASN A 1 279 ? 5.282 16.393 -1.776 1.00 93.25 279 ASN A CA 1
ATOM 2281 C C . ASN A 1 279 ? 6.138 15.923 -2.965 1.00 93.25 279 ASN A C 1
ATOM 2283 O O . ASN A 1 279 ? 7.039 16.627 -3.415 1.00 93.25 279 ASN A O 1
ATOM 2287 N N . CYS A 1 280 ? 5.855 14.737 -3.508 1.00 96.50 280 CYS A N 1
ATOM 2288 C CA . CYS A 1 280 ? 6.556 14.200 -4.672 1.00 96.50 280 CYS A CA 1
ATOM 2289 C C . CYS A 1 280 ? 6.296 15.003 -5.956 1.00 96.50 280 CYS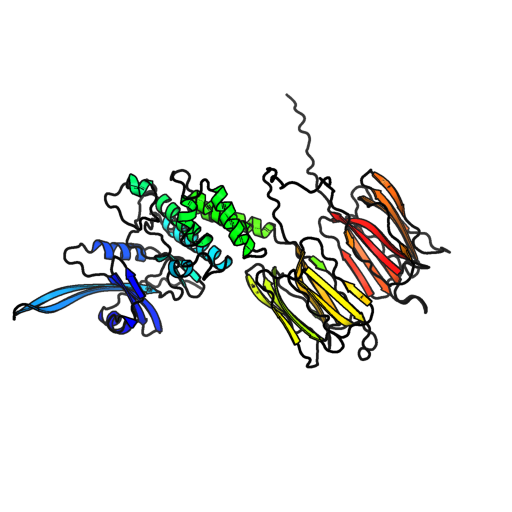 A C 1
ATOM 2291 O O . CYS A 1 280 ? 7.191 15.086 -6.795 1.00 96.50 280 CYS A O 1
ATOM 2293 N N . VAL A 1 281 ? 5.112 15.606 -6.118 1.00 93.38 281 VAL A N 1
ATOM 2294 C CA . VAL A 1 281 ? 4.746 16.380 -7.322 1.00 93.38 281 VAL A CA 1
ATOM 2295 C C . VAL A 1 281 ? 4.992 17.887 -7.196 1.00 93.38 281 VAL A C 1
ATOM 2297 O O . VAL A 1 281 ? 4.546 18.644 -8.060 1.00 93.38 281 VAL A O 1
ATOM 2300 N N . ASP A 1 282 ? 5.722 18.337 -6.169 1.00 91.69 282 ASP A N 1
ATOM 2301 C CA . ASP A 1 282 ? 6.068 19.754 -6.000 1.00 91.69 282 ASP A CA 1
ATOM 2302 C C . ASP A 1 282 ? 6.764 20.309 -7.263 1.00 91.69 282 ASP A C 1
ATOM 2304 O O . ASP A 1 282 ? 7.621 19.662 -7.883 1.00 91.69 282 ASP A O 1
ATOM 2308 N N . ALA A 1 283 ? 6.375 21.515 -7.679 1.00 87.75 283 ALA A N 1
ATOM 2309 C CA . ALA A 1 283 ? 6.948 22.175 -8.844 1.00 87.75 283 ALA A CA 1
ATOM 2310 C C . ALA A 1 283 ? 8.450 22.458 -8.664 1.00 87.75 283 ALA A C 1
ATOM 2312 O O . ALA A 1 283 ? 9.212 22.345 -9.630 1.00 87.75 283 ALA A O 1
ATOM 2313 N N . ASP A 1 284 ? 8.887 22.772 -7.443 1.00 89.69 284 ASP A N 1
ATOM 2314 C CA . ASP A 1 284 ? 10.295 22.873 -7.090 1.00 89.69 284 ASP A CA 1
ATOM 2315 C C . ASP A 1 284 ? 10.862 21.494 -6.728 1.00 89.69 284 ASP A C 1
ATOM 2317 O O . ASP A 1 284 ? 10.565 20.891 -5.694 1.00 89.69 284 ASP A O 1
ATOM 2321 N N . LYS A 1 285 ? 11.774 21.001 -7.570 1.00 93.25 285 LYS A N 1
ATOM 2322 C CA . LYS A 1 285 ? 12.484 19.737 -7.333 1.00 93.25 285 LYS A CA 1
ATOM 2323 C C . LYS A 1 285 ? 13.263 19.708 -6.009 1.00 93.25 285 LYS A C 1
ATOM 2325 O O . LYS A 1 285 ? 13.600 18.618 -5.542 1.00 93.25 285 LYS A O 1
ATOM 2330 N N . GLY A 1 286 ? 13.611 20.868 -5.444 1.00 92.50 286 GLY A N 1
ATOM 2331 C CA . GLY A 1 286 ? 14.279 20.993 -4.150 1.00 92.50 286 GLY A CA 1
ATOM 2332 C C . GLY A 1 286 ? 13.408 20.520 -2.987 1.00 92.50 286 GLY A C 1
ATOM 2333 O O . GLY A 1 286 ? 13.925 19.848 -2.100 1.00 92.50 286 GLY A O 1
ATOM 2334 N N . ASN A 1 287 ? 12.100 20.778 -3.058 1.00 93.44 287 ASN A N 1
ATOM 2335 C CA . ASN A 1 287 ? 11.127 20.433 -2.018 1.00 93.44 287 ASN A CA 1
ATOM 2336 C C . ASN A 1 287 ? 10.690 18.967 -2.062 1.00 93.44 287 ASN A C 1
ATOM 2338 O O . ASN A 1 287 ? 10.242 18.421 -1.056 1.00 93.44 287 ASN A O 1
ATOM 2342 N N . ARG A 1 288 ? 10.822 18.313 -3.223 1.00 96.62 288 ARG A N 1
ATOM 2343 C CA . ARG A 1 288 ? 10.472 16.895 -3.363 1.00 96.62 288 ARG A CA 1
ATOM 2344 C C . ARG A 1 288 ? 11.320 16.035 -2.414 1.00 96.62 288 ARG A C 1
ATOM 2346 O O . ARG A 1 288 ? 12.524 16.281 -2.325 1.00 96.62 288 ARG A O 1
ATOM 2353 N N . PRO A 1 289 ? 10.769 14.997 -1.772 1.00 97.12 289 PRO A N 1
ATOM 2354 C CA . PRO A 1 289 ? 11.550 14.086 -0.938 1.00 97.12 289 PRO A CA 1
ATOM 2355 C C . PRO A 1 289 ? 12.539 13.257 -1.774 1.00 97.12 289 PRO A C 1
ATOM 2357 O O . PRO A 1 289 ? 12.453 13.200 -3.005 1.00 97.12 289 PRO A O 1
ATOM 2360 N N . THR A 1 290 ? 13.496 12.604 -1.119 1.00 95.69 290 THR A N 1
ATOM 2361 C CA . THR A 1 290 ? 14.227 11.477 -1.715 1.00 95.69 290 THR A CA 1
ATOM 2362 C C . THR A 1 290 ? 13.407 10.191 -1.587 1.00 95.69 290 THR A C 1
ATOM 2364 O O . THR A 1 290 ? 12.445 10.121 -0.823 1.00 95.69 290 THR A O 1
ATOM 2367 N N . ILE A 1 291 ? 13.781 9.137 -2.316 1.00 96.50 291 ILE A N 1
ATOM 2368 C CA . ILE A 1 291 ? 13.088 7.847 -2.185 1.00 96.50 291 ILE A CA 1
ATOM 2369 C C . ILE A 1 291 ? 13.263 7.226 -0.788 1.00 96.50 291 ILE A C 1
ATOM 2371 O O . ILE A 1 291 ? 12.368 6.535 -0.303 1.00 96.50 291 ILE A O 1
ATOM 2375 N N . GLU A 1 292 ? 14.380 7.515 -0.118 1.00 94.81 292 GLU A N 1
ATOM 2376 C CA . GLU A 1 292 ? 14.642 7.082 1.257 1.00 94.81 292 GLU A CA 1
ATOM 2377 C C . GLU A 1 292 ? 13.677 7.762 2.231 1.00 94.81 292 GLU A C 1
ATOM 2379 O O . GLU A 1 292 ? 13.075 7.072 3.052 1.00 94.81 292 GLU A O 1
ATOM 2384 N N . ASP A 1 293 ? 13.453 9.072 2.074 1.00 96.12 293 ASP A N 1
ATOM 2385 C CA . ASP A 1 293 ? 12.486 9.827 2.882 1.00 96.12 293 ASP A CA 1
ATOM 2386 C C . ASP A 1 293 ? 11.063 9.279 2.698 1.00 96.12 293 ASP A C 1
ATOM 2388 O O . ASP A 1 293 ? 10.340 9.079 3.671 1.00 96.12 293 ASP A O 1
ATOM 2392 N N . VAL A 1 294 ? 10.672 8.958 1.456 1.00 97.31 294 VAL A N 1
ATOM 2393 C CA . VAL A 1 294 ? 9.361 8.353 1.160 1.00 97.31 294 VAL A CA 1
ATOM 2394 C C . VAL A 1 294 ? 9.209 6.992 1.845 1.00 97.31 294 VAL A C 1
ATOM 2396 O O . VAL A 1 294 ? 8.178 6.713 2.457 1.00 97.31 294 VAL A O 1
ATOM 2399 N N . ILE A 1 295 ? 10.224 6.127 1.760 1.00 95.50 295 ILE A N 1
ATOM 2400 C CA . ILE A 1 295 ? 10.206 4.815 2.423 1.00 95.50 295 ILE A CA 1
ATOM 2401 C C . ILE A 1 295 ? 10.175 4.972 3.944 1.00 95.50 295 ILE A C 1
ATOM 2403 O O . ILE A 1 295 ? 9.482 4.209 4.617 1.00 95.50 295 ILE A O 1
ATOM 2407 N N . HIS A 1 296 ? 10.923 5.931 4.481 1.00 92.62 296 HIS A N 1
ATOM 2408 C CA . HIS A 1 296 ? 10.951 6.232 5.904 1.00 92.62 296 HIS A CA 1
ATOM 2409 C C . HIS A 1 296 ? 9.574 6.672 6.401 1.00 92.62 296 HIS A C 1
ATOM 2411 O O . HIS A 1 296 ? 9.052 6.055 7.324 1.00 92.62 296 HIS A O 1
ATOM 2417 N N . GLU A 1 297 ? 8.930 7.631 5.729 1.00 92.75 297 GLU A N 1
ATOM 2418 C CA . GLU A 1 297 ? 7.583 8.097 6.081 1.00 92.75 297 GLU A CA 1
ATOM 2419 C C . GLU A 1 297 ? 6.562 6.948 6.030 1.00 92.75 297 GLU A C 1
ATOM 2421 O O . GLU A 1 297 ? 5.744 6.794 6.940 1.00 92.75 297 GLU A O 1
ATOM 2426 N N . LEU A 1 298 ? 6.639 6.076 5.014 1.00 90.94 298 LEU A N 1
ATOM 2427 C CA . LEU A 1 298 ? 5.794 4.880 4.944 1.00 90.94 298 LEU A CA 1
ATOM 2428 C C . LEU A 1 298 ? 6.013 3.951 6.150 1.00 90.94 298 LEU A C 1
ATOM 2430 O O . LEU A 1 298 ? 5.024 3.510 6.732 1.00 90.94 298 LEU A O 1
ATOM 2434 N N . LYS A 1 299 ? 7.268 3.682 6.537 1.00 87.75 299 LYS A N 1
ATOM 2435 C CA . LYS A 1 299 ? 7.636 2.769 7.636 1.00 87.75 299 LYS A CA 1
ATOM 2436 C C . LYS A 1 299 ? 7.334 3.322 9.025 1.00 87.75 299 LYS A C 1
ATOM 2438 O O . LYS A 1 299 ? 6.705 2.626 9.814 1.00 87.75 299 LYS A O 1
ATOM 2443 N N . GLU A 1 300 ? 7.760 4.546 9.332 1.00 80.19 300 GLU A N 1
ATOM 2444 C CA . GLU A 1 300 ? 7.531 5.171 10.644 1.00 80.19 300 GLU A CA 1
ATOM 2445 C C . GLU A 1 300 ? 6.057 5.167 10.994 1.00 80.19 300 GLU A C 1
ATOM 2447 O O . GLU A 1 300 ? 5.636 4.831 12.100 1.00 80.19 300 GLU A O 1
ATOM 2452 N N . GLY A 1 301 ? 5.242 5.518 10.013 1.00 72.06 301 GLY A N 1
ATOM 2453 C CA . GLY A 1 301 ? 3.836 5.557 10.257 1.00 72.06 301 GLY A CA 1
ATOM 2454 C C . GLY A 1 301 ? 3.213 4.161 10.400 1.00 72.06 301 GLY A C 1
ATOM 2455 O O . GLY A 1 301 ? 2.223 4.049 11.103 1.00 72.06 301 GLY A O 1
ATOM 2456 N N . GLU A 1 302 ? 3.788 3.086 9.839 1.00 71.75 302 GLU A N 1
ATOM 2457 C CA . GLU A 1 302 ? 3.365 1.711 10.172 1.00 71.75 302 GLU A CA 1
ATOM 2458 C C . GLU A 1 302 ? 3.668 1.360 11.637 1.00 71.75 302 GLU A C 1
ATOM 2460 O O . GLU A 1 302 ? 2.910 0.624 12.266 1.00 71.75 302 GLU A O 1
ATOM 2465 N N . GLU A 1 303 ? 4.760 1.872 12.204 1.00 66.69 303 GLU A N 1
ATOM 2466 C CA . GLU A 1 303 ? 5.087 1.692 13.624 1.00 66.69 303 GLU A CA 1
ATOM 2467 C C . GLU A 1 303 ? 4.136 2.495 14.527 1.00 66.69 303 GLU A C 1
ATOM 2469 O O . GLU A 1 303 ? 3.674 1.998 15.560 1.00 66.69 303 GLU A O 1
ATOM 2474 N N . GLN A 1 304 ? 3.756 3.702 14.103 1.00 60.62 304 GLN A N 1
ATOM 2475 C CA . GLN A 1 304 ? 2.708 4.499 14.750 1.00 60.62 304 GLN A CA 1
ATOM 2476 C C . GLN A 1 304 ? 1.331 3.822 14.651 1.00 60.62 304 GLN A C 1
ATOM 2478 O O . GLN A 1 304 ? 0.593 3.759 15.634 1.00 60.62 304 GLN A O 1
ATOM 2483 N N . ASP A 1 305 ? 1.006 3.239 13.496 1.00 58.50 305 ASP A N 1
ATOM 2484 C CA . ASP A 1 305 ? -0.245 2.511 13.283 1.00 58.50 305 ASP A CA 1
ATOM 2485 C C . ASP A 1 305 ? -0.303 1.232 14.153 1.00 58.50 305 ASP A C 1
ATOM 2487 O O . ASP A 1 305 ? -1.367 0.914 14.687 1.00 58.50 305 ASP A O 1
ATOM 2491 N N . LYS A 1 306 ? 0.837 0.550 14.379 1.00 50.91 306 LYS A N 1
ATOM 2492 C CA . LYS A 1 306 ? 0.973 -0.627 15.271 1.00 50.91 306 LYS A CA 1
ATOM 2493 C C . LYS A 1 306 ? 0.936 -0.286 16.764 1.00 50.91 306 LYS A C 1
ATOM 2495 O O . LYS A 1 306 ? 0.381 -1.037 17.559 1.00 50.91 306 LYS A O 1
ATOM 2500 N N . SER A 1 307 ? 1.534 0.833 17.167 1.00 43.53 307 SER A N 1
ATOM 2501 C CA . SER A 1 307 ? 1.530 1.299 18.567 1.00 43.53 307 SER A CA 1
ATOM 2502 C C . SER A 1 307 ? 0.177 1.865 19.015 1.00 43.53 307 SER A C 1
ATOM 2504 O O . SER A 1 307 ? -0.083 1.954 20.215 1.00 43.53 307 SER A O 1
ATOM 2506 N N . GLN A 1 308 ? -0.703 2.180 18.061 1.00 48.16 308 GLN A N 1
ATOM 2507 C CA . GLN A 1 308 ? -2.108 2.531 18.273 1.00 48.16 308 GLN A CA 1
ATOM 2508 C C . GLN A 1 308 ? -3.066 1.390 17.877 1.00 48.16 308 GLN A C 1
ATOM 2510 O O . GLN A 1 308 ? -4.218 1.661 17.531 1.00 48.16 308 GLN A O 1
ATOM 2515 N N . GLU A 1 309 ? -2.618 0.124 17.893 1.00 49.06 309 GLU A N 1
ATOM 2516 C CA . GLU A 1 309 ? -3.513 -1.019 17.669 1.00 49.06 309 GLU A CA 1
ATOM 2517 C C . GLU A 1 309 ? -4.715 -0.943 18.625 1.00 49.06 309 GLU A C 1
ATOM 2519 O O . GLU A 1 309 ? -4.542 -0.686 19.824 1.00 49.06 309 GLU A O 1
ATOM 2524 N N . PRO A 1 310 ? -5.948 -1.141 18.124 1.00 53.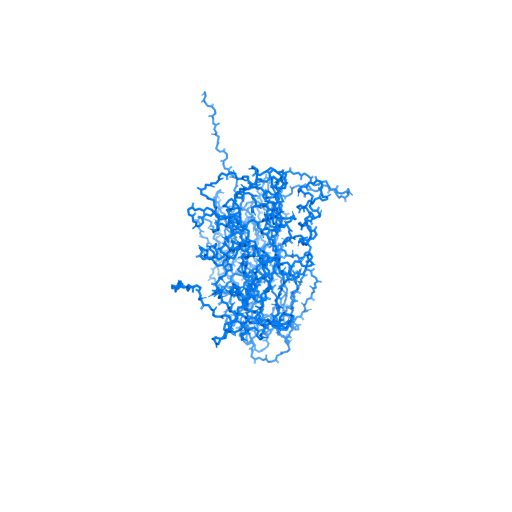41 310 PRO A N 1
ATOM 2525 C CA . PRO A 1 310 ? -7.118 -1.050 18.969 1.00 53.41 310 PRO A CA 1
ATOM 2526 C C . PRO A 1 310 ? -7.030 -2.117 20.057 1.00 53.41 310 PRO A C 1
ATOM 2528 O O . PRO A 1 310 ? -6.885 -3.309 19.782 1.00 53.41 310 PRO A O 1
ATOM 2531 N N . VAL A 1 311 ? -7.117 -1.677 21.311 1.00 62.19 311 VAL A N 1
ATOM 2532 C CA . VAL A 1 311 ? -7.183 -2.575 22.462 1.00 62.19 311 VAL A CA 1
ATOM 2533 C C . VAL A 1 311 ? -8.427 -3.440 22.293 1.00 62.19 311 VAL A C 1
ATOM 2535 O O . VAL A 1 311 ? -9.554 -2.948 22.361 1.00 62.19 311 VAL A O 1
ATOM 2538 N N . VAL A 1 312 ? -8.218 -4.730 22.028 1.00 75.81 312 VAL A N 1
ATOM 2539 C CA . VAL A 1 312 ? -9.312 -5.691 21.927 1.00 75.81 312 VAL A CA 1
ATOM 2540 C C . VAL A 1 312 ? -9.661 -6.177 23.331 1.00 75.81 312 VAL A C 1
ATOM 2542 O O . VAL A 1 312 ? -8.935 -6.966 23.941 1.00 75.81 312 VAL A O 1
ATOM 2545 N N . THR A 1 313 ? -10.798 -5.722 23.842 1.00 81.50 313 THR A N 1
ATOM 2546 C CA . THR A 1 313 ? -11.285 -6.048 25.182 1.00 81.50 313 THR A CA 1
ATOM 2547 C C . THR A 1 313 ? -12.156 -7.300 25.150 1.00 81.50 313 THR A C 1
ATOM 2549 O O . THR A 1 313 ? -12.999 -7.493 24.273 1.00 81.50 313 THR A O 1
ATOM 2552 N N . ARG A 1 314 ? -11.957 -8.185 26.130 1.00 85.25 314 ARG A N 1
ATOM 2553 C CA . ARG A 1 314 ? -12.762 -9.400 26.306 1.00 85.25 314 ARG A CA 1
ATOM 2554 C C . ARG A 1 314 ? -13.925 -9.125 27.244 1.00 85.25 314 ARG A C 1
ATOM 2556 O O . ARG A 1 314 ? -13.700 -8.788 28.403 1.00 85.25 314 ARG A O 1
ATOM 2563 N N . LEU A 1 315 ? -15.151 -9.346 26.779 1.00 82.50 315 LEU A N 1
ATOM 2564 C CA . LEU A 1 315 ? -16.354 -9.228 27.604 1.00 82.50 315 LEU A CA 1
ATOM 2565 C C . LEU A 1 315 ? -17.080 -10.577 27.705 1.00 82.50 315 LEU A C 1
ATOM 2567 O O . LEU A 1 315 ? -17.247 -11.286 26.711 1.00 82.50 315 LEU A O 1
ATOM 2571 N N . GLY A 1 316 ? -17.525 -10.925 28.915 1.00 82.62 316 GLY A N 1
ATOM 2572 C CA . GLY A 1 316 ? -18.160 -12.211 29.225 1.00 82.62 316 GLY A CA 1
ATOM 2573 C C . GLY A 1 316 ? -17.182 -13.245 29.818 1.00 82.62 316 GLY A C 1
ATOM 2574 O O . GLY A 1 316 ? -16.168 -12.853 30.395 1.00 82.62 316 GLY A O 1
ATOM 2575 N N . PRO A 1 317 ? -17.465 -14.559 29.709 1.00 87.50 317 PRO A N 1
ATOM 2576 C CA . PRO A 1 317 ? -18.592 -15.145 28.995 1.00 87.50 317 PRO A CA 1
ATOM 2577 C C . PRO A 1 317 ? -19.879 -15.110 29.832 1.00 87.50 317 PRO A C 1
ATOM 2579 O O . PRO A 1 317 ? -19.857 -15.224 31.055 1.00 87.50 317 PRO A O 1
ATOM 2582 N N . TRP A 1 318 ? -21.014 -14.986 29.158 1.00 86.12 318 TRP A N 1
ATOM 2583 C CA . TRP A 1 318 ? -22.345 -15.158 29.731 1.00 86.12 318 TRP A CA 1
ATOM 2584 C C . TRP A 1 318 ? -22.809 -16.585 29.454 1.00 86.12 318 TRP A C 1
ATOM 2586 O O . TRP A 1 318 ? -22.605 -17.069 28.346 1.00 86.12 318 TRP A O 1
ATOM 2596 N N . GLY A 1 319 ? -23.407 -17.265 30.433 1.00 85.00 319 GLY A N 1
ATOM 2597 C CA . GLY A 1 319 ? -23.890 -18.642 30.289 1.00 85.00 319 GLY A CA 1
ATOM 2598 C C . GLY A 1 319 ? -23.584 -19.513 31.503 1.00 85.00 319 GLY A C 1
ATOM 2599 O O . GLY A 1 319 ? -23.417 -19.003 32.611 1.00 85.00 319 GLY A O 1
ATOM 2600 N N . GLY A 1 320 ? -23.551 -20.829 31.304 1.00 78.50 320 GLY A N 1
ATOM 2601 C CA . GLY A 1 320 ? -23.150 -21.796 32.324 1.00 78.50 320 GLY A CA 1
ATOM 2602 C C . GLY A 1 320 ? -21.683 -22.210 32.252 1.00 78.50 320 GLY A C 1
ATOM 2603 O O . GLY A 1 320 ? -20.883 -21.713 31.466 1.00 78.50 320 GLY A O 1
ATOM 2604 N N . ASN A 1 321 ? -21.322 -23.154 33.114 1.00 77.00 321 ASN A N 1
ATOM 2605 C CA . ASN A 1 321 ? -19.963 -23.672 33.273 1.00 77.00 321 ASN A CA 1
ATOM 2606 C C . ASN A 1 321 ? -19.742 -25.039 32.598 1.00 77.00 321 ASN A C 1
ATOM 2608 O O . ASN A 1 321 ? -18.654 -25.605 32.722 1.00 77.00 321 ASN A O 1
ATOM 2612 N N . GLY A 1 322 ? -20.739 -25.568 31.885 1.00 77.75 322 GLY A N 1
ATOM 2613 C CA . GLY A 1 322 ? -20.593 -26.797 31.109 1.00 77.75 322 GLY A CA 1
ATOM 2614 C C . GLY A 1 322 ? -19.670 -26.623 29.897 1.00 77.75 322 GLY A C 1
ATOM 2615 O O . GLY A 1 322 ? -19.104 -25.547 29.676 1.00 77.75 322 GLY A O 1
ATOM 2616 N N . GLY A 1 323 ? -19.478 -27.710 29.150 1.00 83.56 323 GLY A N 1
ATOM 2617 C CA . GLY A 1 323 ? -18.676 -27.722 27.926 1.00 83.56 323 GLY A CA 1
ATOM 2618 C C . GLY A 1 323 ? -17.167 -27.514 28.117 1.00 83.56 323 GLY A C 1
ATOM 2619 O O . GLY A 1 323 ? -16.668 -27.268 29.218 1.00 83.56 323 GLY A O 1
ATOM 2620 N N . MET A 1 324 ? -16.434 -27.613 27.007 1.00 83.12 324 MET A N 1
ATOM 2621 C CA . MET A 1 324 ? -15.020 -27.240 26.903 1.00 83.12 324 MET A CA 1
ATOM 2622 C C . MET A 1 324 ? -14.899 -25.757 26.552 1.00 83.12 324 MET A C 1
ATOM 2624 O O . MET A 1 324 ? -15.746 -25.214 25.844 1.00 83.12 324 MET A O 1
ATOM 2628 N N . ALA A 1 325 ? -13.850 -25.098 27.045 1.00 87.50 325 ALA A N 1
ATOM 2629 C CA . ALA A 1 325 ? -13.554 -23.720 26.669 1.00 87.50 325 ALA A CA 1
ATOM 2630 C C . ALA A 1 325 ? -12.954 -23.672 25.257 1.00 87.50 325 ALA A C 1
ATOM 2632 O O . ALA A 1 325 ? -12.030 -24.421 24.946 1.00 87.50 325 ALA A O 1
ATOM 2633 N N . TYR A 1 326 ? -13.467 -22.763 24.439 1.00 89.19 326 TYR A N 1
ATOM 2634 C CA . TYR A 1 326 ? -13.000 -22.479 23.096 1.00 89.19 326 TYR A CA 1
ATOM 2635 C C . TYR A 1 326 ? -12.604 -21.014 22.986 1.00 89.19 326 TYR A C 1
ATOM 2637 O O . TYR A 1 326 ? -13.340 -20.121 23.413 1.00 89.19 326 TYR A O 1
ATOM 2645 N N . ASP A 1 327 ? -11.441 -20.784 22.393 1.00 90.50 327 ASP A N 1
ATOM 2646 C CA . ASP A 1 327 ? -10.872 -19.458 22.224 1.00 90.50 327 ASP A CA 1
ATOM 2647 C C . ASP A 1 327 ? -10.082 -19.372 20.914 1.00 90.50 327 ASP A C 1
ATOM 2649 O O . ASP A 1 327 ? -9.726 -20.394 20.320 1.00 90.50 327 ASP A O 1
ATOM 2653 N N . ILE A 1 328 ? -9.822 -18.151 20.461 1.00 86.62 328 ILE A N 1
ATOM 2654 C CA . ILE A 1 328 ? -9.004 -17.865 19.279 1.00 86.62 328 ILE A CA 1
ATOM 2655 C C . ILE A 1 328 ? -7.554 -17.598 19.684 1.00 86.62 328 ILE A C 1
ATOM 2657 O O . ILE A 1 328 ? -7.283 -17.063 20.755 1.00 86.62 328 ILE A O 1
ATOM 2661 N N . THR A 1 329 ? -6.609 -17.977 18.823 1.00 81.94 329 THR A N 1
ATOM 2662 C CA . THR A 1 329 ? -5.164 -17.846 19.091 1.00 81.94 329 THR A CA 1
ATOM 2663 C C . THR A 1 329 ? -4.540 -16.594 18.484 1.00 81.94 329 THR A C 1
ATOM 2665 O O . THR A 1 329 ? -3.445 -16.208 18.881 1.00 81.94 329 THR A O 1
ATOM 2668 N N . VAL A 1 330 ? -5.223 -15.963 17.526 1.00 80.94 330 VAL A N 1
ATOM 2669 C CA . VAL A 1 330 ? -4.769 -14.758 16.822 1.00 80.94 330 VAL A CA 1
ATOM 2670 C C . VAL A 1 330 ? -5.782 -13.645 17.060 1.00 80.94 330 VAL A C 1
ATOM 2672 O O . VAL A 1 330 ? -6.973 -13.856 16.824 1.00 80.94 330 VAL A O 1
ATOM 2675 N N . THR A 1 331 ? -5.317 -12.472 17.494 1.00 82.00 331 THR A N 1
ATOM 2676 C CA . THR A 1 331 ? -6.168 -11.308 17.778 1.00 82.00 331 THR A CA 1
ATOM 2677 C C . THR A 1 331 ? -7.029 -10.940 16.561 1.00 82.00 331 THR A C 1
ATOM 2679 O O . THR A 1 331 ? -6.497 -10.792 15.454 1.00 82.00 331 THR A O 1
ATOM 2682 N N . PRO A 1 332 ? -8.357 -10.823 16.726 1.00 85.56 332 PRO A N 1
ATOM 2683 C CA . PRO A 1 332 ? -9.247 -10.501 15.628 1.00 85.56 332 PRO A CA 1
ATOM 2684 C C . PRO A 1 332 ? -9.243 -9.000 15.351 1.00 85.56 332 PRO A C 1
ATOM 2686 O O . PRO A 1 332 ? -9.439 -8.206 16.264 1.00 85.56 332 PRO A O 1
ATOM 2689 N N . HIS A 1 333 ? -9.085 -8.624 14.081 1.00 80.31 333 HIS A N 1
ATOM 2690 C CA . HIS A 1 333 ? -9.194 -7.231 13.655 1.00 80.31 333 HIS A CA 1
ATOM 2691 C C . HIS A 1 333 ? -10.609 -6.908 13.164 1.00 80.31 333 HIS A C 1
ATOM 2693 O O . HIS A 1 333 ? -11.196 -5.908 13.563 1.00 80.31 333 HIS A O 1
ATOM 2699 N N . ARG A 1 334 ? -11.194 -7.768 12.319 1.00 86.06 334 ARG A N 1
ATOM 2700 C CA . ARG A 1 334 ? -12.529 -7.521 11.759 1.00 86.06 334 ARG A CA 1
ATOM 2701 C C . ARG A 1 334 ? -13.318 -8.795 11.509 1.00 86.06 334 ARG A C 1
ATOM 2703 O O . ARG A 1 334 ? -12.902 -9.647 10.728 1.00 86.06 334 ARG A O 1
ATOM 2710 N N . LEU A 1 335 ? -14.519 -8.864 12.070 1.00 92.25 335 LEU A N 1
ATOM 2711 C CA . LEU A 1 335 ? -15.464 -9.945 11.822 1.00 92.25 335 LEU A CA 1
ATOM 2712 C C . LEU A 1 335 ? -16.009 -9.896 10.381 1.00 92.25 335 LEU A C 1
ATOM 2714 O O . LEU A 1 335 ? -16.330 -8.830 9.856 1.00 92.25 335 LEU A O 1
ATOM 2718 N N . LYS A 1 336 ? -16.111 -11.058 9.734 1.00 92.19 336 LYS A N 1
ATOM 2719 C CA . LYS A 1 336 ? -16.571 -11.218 8.343 1.00 92.19 336 LYS A CA 1
ATOM 2720 C C . LYS A 1 336 ? -17.873 -11.999 8.243 1.00 92.19 336 LYS A C 1
ATOM 2722 O O . LYS A 1 336 ? -18.734 -11.662 7.436 1.00 92.19 336 LYS A O 1
ATOM 2727 N N . SER A 1 337 ? -18.032 -13.044 9.046 1.00 95.69 337 SER A N 1
ATOM 2728 C CA . SER A 1 337 ? -19.280 -13.804 9.069 1.00 95.69 337 SER A CA 1
ATOM 2729 C C . SER A 1 337 ? -19.516 -14.470 10.412 1.00 95.69 337 SER A C 1
ATOM 2731 O O . SER A 1 337 ? -18.560 -14.794 11.113 1.00 95.69 337 SER A O 1
ATOM 2733 N N . VAL A 1 338 ? -20.783 -14.704 10.746 1.00 96.75 338 VAL A N 1
ATOM 2734 C CA . VAL A 1 338 ? -21.206 -15.486 11.913 1.00 96.75 338 VAL A CA 1
ATOM 2735 C C . VAL A 1 338 ? -22.268 -16.471 11.464 1.00 96.75 338 VAL A C 1
ATOM 2737 O O . VAL A 1 338 ? -23.235 -16.091 10.818 1.00 96.75 338 VAL A O 1
ATOM 2740 N N . THR A 1 339 ? -22.100 -17.743 11.795 1.00 95.25 339 THR A N 1
ATOM 2741 C CA . THR A 1 339 ? -23.108 -18.777 11.569 1.00 95.25 339 THR A CA 1
ATOM 2742 C C . THR A 1 339 ? -23.573 -19.327 12.904 1.00 95.25 339 THR A C 1
ATOM 2744 O O . THR A 1 339 ? -22.762 -19.844 13.675 1.00 95.25 339 THR A O 1
ATOM 2747 N N . ILE A 1 340 ? -24.876 -19.231 13.154 1.00 94.06 340 ILE A N 1
ATOM 2748 C CA . ILE A 1 340 ? -25.520 -19.741 14.363 1.00 94.06 340 ILE A CA 1
ATOM 2749 C C . ILE A 1 340 ? -26.426 -20.904 13.970 1.00 94.06 340 ILE A C 1
ATOM 2751 O O . ILE A 1 340 ? -27.266 -20.765 13.083 1.00 94.06 340 ILE A O 1
ATOM 2755 N N . TYR A 1 341 ? -26.256 -22.040 14.641 1.00 92.31 341 TYR A N 1
ATOM 2756 C CA . TYR A 1 341 ? -27.177 -23.172 14.560 1.00 92.31 341 TYR A CA 1
ATOM 2757 C C . TYR A 1 341 ? -28.016 -23.184 15.830 1.00 92.31 341 TYR A C 1
ATOM 2759 O O . TYR A 1 341 ? -27.472 -23.141 16.938 1.00 92.31 341 TYR A O 1
ATOM 2767 N N . SER A 1 342 ? -29.335 -23.219 15.676 1.00 89.81 342 SER A N 1
ATOM 2768 C CA . SER A 1 342 ? -30.247 -23.189 16.817 1.00 89.81 342 SER A CA 1
ATOM 2769 C C . SER A 1 342 ? -31.544 -23.929 16.531 1.00 89.81 342 SER A C 1
ATOM 2771 O O . SER A 1 342 ? -32.140 -23.733 15.473 1.00 89.81 342 SER A O 1
ATOM 2773 N N . GLY A 1 343 ? -32.023 -24.690 17.511 1.00 85.69 343 GLY A N 1
ATOM 2774 C CA . GLY A 1 343 ? -33.380 -25.230 17.562 1.00 85.69 343 GLY A CA 1
ATOM 2775 C C . GLY A 1 343 ? -34.178 -24.640 18.725 1.00 85.69 343 GLY A C 1
ATOM 2776 O O . GLY A 1 343 ? -34.661 -23.508 18.679 1.00 85.69 343 GLY A O 1
ATOM 2777 N N . ILE A 1 344 ? -34.344 -25.427 19.794 1.00 83.94 344 ILE A N 1
ATOM 2778 C CA . ILE A 1 344 ? -34.960 -24.942 21.042 1.00 83.94 344 ILE A CA 1
ATOM 2779 C C . ILE A 1 344 ? -34.004 -23.986 21.769 1.00 83.94 344 ILE A C 1
ATOM 2781 O O . ILE A 1 344 ? -34.447 -22.969 22.298 1.00 83.94 344 ILE A O 1
ATOM 2785 N N . ILE A 1 345 ? -32.711 -24.307 21.756 1.00 88.44 345 ILE A N 1
ATOM 2786 C CA . ILE A 1 345 ? -31.613 -23.521 22.328 1.00 88.44 345 ILE A CA 1
ATOM 2787 C C . ILE A 1 345 ? -30.576 -23.216 21.241 1.00 88.44 345 ILE A C 1
ATOM 2789 O O . ILE A 1 345 ? -30.753 -23.619 20.090 1.00 88.44 345 ILE A O 1
ATOM 2793 N N . VAL A 1 346 ? -29.509 -22.495 21.588 1.00 91.38 346 VAL A N 1
ATOM 2794 C CA . VAL A 1 346 ? -28.383 -22.275 20.674 1.00 91.38 346 VAL A CA 1
ATOM 2795 C C . VAL A 1 346 ? -27.434 -23.465 20.746 1.00 91.38 346 VAL A C 1
ATOM 2797 O O . VAL A 1 346 ? -26.852 -23.760 21.791 1.00 91.38 346 VAL A O 1
ATOM 2800 N N . ASP A 1 347 ? -27.278 -24.153 19.621 1.00 90.00 347 ASP A N 1
ATOM 2801 C CA . ASP A 1 347 ? -26.550 -25.414 19.553 1.00 90.00 347 ASP A CA 1
ATOM 2802 C C . ASP A 1 347 ? -25.084 -25.193 19.174 1.00 90.00 347 ASP A C 1
ATOM 2804 O O . ASP A 1 347 ? -24.194 -25.799 19.776 1.00 90.00 347 ASP A O 1
ATOM 2808 N N . GLN A 1 348 ? -24.818 -24.346 18.169 1.00 91.31 348 GLN A N 1
ATOM 2809 C CA . GLN A 1 348 ? -23.475 -24.206 17.594 1.00 91.31 348 GLN A CA 1
ATOM 2810 C C . GLN A 1 348 ? -23.171 -22.794 17.105 1.00 91.31 348 GLN A C 1
ATOM 2812 O O . GLN A 1 348 ? -24.052 -22.080 16.620 1.00 91.31 348 GLN A O 1
ATOM 2817 N N . LEU A 1 349 ? -21.883 -22.446 17.146 1.00 93.50 349 LEU A N 1
ATOM 2818 C CA . LEU A 1 349 ? -21.338 -21.197 16.625 1.00 93.50 349 LEU A CA 1
ATOM 2819 C C . LEU A 1 349 ? -20.152 -21.469 15.684 1.00 93.50 349 LEU A C 1
ATOM 2821 O O . LEU A 1 349 ? -19.248 -22.252 15.998 1.00 93.50 349 LEU A O 1
ATOM 2825 N N . LYS A 1 350 ? -20.146 -20.795 14.532 1.00 95.12 350 LYS A N 1
ATOM 2826 C CA . LYS A 1 350 ? -18.986 -20.641 13.637 1.00 95.12 350 LYS A CA 1
ATOM 2827 C C . LYS A 1 350 ? -18.845 -19.174 13.269 1.00 95.12 350 LYS A C 1
ATOM 2829 O O . LYS A 1 350 ? -19.849 -18.473 13.180 1.00 95.12 350 LYS A O 1
ATOM 2834 N N . PHE A 1 351 ? -17.637 -18.707 13.005 1.00 96.25 351 PHE A N 1
ATOM 2835 C CA . PHE A 1 351 ? -17.431 -17.352 12.501 1.00 96.25 351 PHE A CA 1
ATOM 2836 C C . PHE A 1 351 ? -16.136 -17.246 11.705 1.00 96.25 351 PHE A C 1
ATOM 2838 O O . PHE A 1 351 ? -15.281 -18.128 11.767 1.00 96.25 351 PHE A O 1
ATOM 2845 N N . SER A 1 352 ? -15.984 -16.168 10.946 1.00 95.44 352 SER A N 1
ATOM 2846 C CA . SER A 1 352 ? -14.723 -15.826 10.294 1.00 95.44 352 SER A CA 1
ATOM 2847 C C . SER A 1 352 ? -14.371 -14.369 10.528 1.00 95.44 352 SER A C 1
ATOM 2849 O O . SER A 1 352 ? -15.261 -13.529 10.665 1.00 95.44 352 SER A O 1
ATOM 2851 N N . TYR A 1 353 ? -13.079 -14.069 10.580 1.00 92.50 353 TYR A N 1
ATOM 2852 C CA . TYR A 1 353 ? -12.557 -12.719 10.769 1.00 92.50 353 TYR A CA 1
ATOM 2853 C C . TYR A 1 353 ? -11.254 -12.531 9.991 1.00 92.50 353 TYR A C 1
ATOM 2855 O O . TYR A 1 353 ? -10.632 -13.509 9.592 1.00 92.50 353 TYR A O 1
ATOM 2863 N N . THR A 1 354 ? -10.833 -11.294 9.764 1.00 83.44 354 THR A N 1
ATOM 2864 C CA . THR A 1 354 ? -9.469 -10.975 9.323 1.00 83.44 354 THR A CA 1
ATOM 2865 C C . THR A 1 354 ? -8.632 -10.576 10.526 1.00 83.44 354 THR A C 1
ATOM 2867 O O . THR A 1 354 ? -9.120 -9.839 11.387 1.00 83.44 354 THR A O 1
ATOM 2870 N N . ASP A 1 355 ? -7.403 -11.077 10.613 1.00 80.75 355 ASP A N 1
ATOM 2871 C CA . ASP A 1 355 ? -6.429 -10.614 11.604 1.00 80.75 355 ASP A CA 1
ATOM 2872 C C . ASP A 1 355 ? -5.785 -9.280 11.173 1.00 80.75 355 ASP A C 1
ATOM 2874 O O . ASP A 1 355 ? -6.053 -8.769 10.082 1.00 80.75 355 ASP A O 1
ATOM 2878 N N . HIS A 1 356 ? -4.950 -8.696 12.035 1.00 70.19 356 HIS A N 1
ATOM 2879 C CA . HIS A 1 356 ? -4.263 -7.426 11.757 1.00 70.19 356 HIS A CA 1
ATOM 2880 C C . HIS A 1 356 ? -3.279 -7.508 10.580 1.00 70.19 356 HIS A C 1
ATOM 2882 O O . HIS A 1 356 ? -2.913 -6.486 10.010 1.00 70.19 356 HIS A O 1
ATOM 2888 N N . SER A 1 357 ? -2.885 -8.717 10.170 1.00 64.12 357 SER A N 1
ATOM 2889 C CA . SER A 1 357 ? -2.067 -8.929 8.973 1.00 64.12 357 SER A CA 1
ATOM 2890 C C . SER A 1 357 ? -2.895 -9.065 7.690 1.00 64.12 357 SER A C 1
ATOM 2892 O O . SER A 1 357 ? -2.340 -9.344 6.634 1.00 64.12 357 SER A O 1
ATOM 2894 N N . GLY A 1 358 ? -4.219 -8.893 7.771 1.00 63.91 358 GLY A N 1
ATOM 2895 C CA . GLY A 1 358 ? -5.137 -9.001 6.637 1.00 63.91 358 GLY A CA 1
ATOM 2896 C C . GLY A 1 358 ? -5.529 -10.437 6.278 1.00 63.91 358 GLY A C 1
ATOM 2897 O O . GLY A 1 358 ? -6.375 -10.636 5.405 1.00 63.91 358 GLY A O 1
ATOM 2898 N N . HIS A 1 359 ? -4.993 -11.451 6.964 1.00 73.44 359 HIS A N 1
ATOM 2899 C CA . HIS A 1 359 ? -5.308 -12.847 6.671 1.00 73.44 359 HIS A CA 1
ATOM 2900 C C . HIS A 1 359 ? -6.673 -13.236 7.240 1.00 73.44 359 HIS A C 1
ATOM 2902 O O . HIS A 1 359 ? -6.978 -12.997 8.412 1.00 73.44 359 HIS A O 1
ATOM 2908 N N . GLN A 1 360 ? -7.497 -13.895 6.423 1.00 85.31 360 GLN A N 1
ATOM 2909 C CA . GLN A 1 360 ? -8.782 -14.423 6.871 1.00 85.31 360 GLN A CA 1
ATOM 2910 C C . GLN A 1 360 ? -8.603 -15.709 7.692 1.00 85.31 360 GLN A C 1
ATOM 2912 O O . GLN A 1 360 ? -7.925 -16.653 7.288 1.00 85.31 360 GLN A O 1
ATOM 2917 N N . ARG A 1 361 ? -9.278 -15.767 8.839 1.00 88.81 361 ARG A N 1
ATOM 2918 C CA . ARG A 1 361 ? -9.332 -16.889 9.776 1.00 88.81 361 ARG A CA 1
ATOM 2919 C C . ARG A 1 361 ? -10.766 -17.390 9.875 1.00 88.81 361 ARG A C 1
ATOM 2921 O O . ARG A 1 361 ? -11.694 -16.600 10.028 1.00 88.81 361 ARG A O 1
ATOM 2928 N N . ASN A 1 362 ? -10.946 -18.705 9.815 1.00 93.50 362 ASN A N 1
ATOM 2929 C CA . ASN A 1 362 ? -12.235 -19.358 10.033 1.00 93.50 362 ASN A CA 1
ATOM 2930 C C . ASN A 1 362 ? -12.179 -20.101 11.373 1.00 93.50 362 ASN A C 1
ATOM 2932 O O . ASN A 1 362 ? -11.230 -20.841 11.625 1.00 93.50 362 ASN A O 1
ATOM 2936 N N . VAL A 1 363 ? -13.182 -19.895 12.224 1.00 92.75 363 VAL A N 1
ATOM 2937 C CA . VAL A 1 363 ? -13.244 -20.411 13.594 1.00 92.75 363 VAL A CA 1
ATOM 2938 C C . VAL A 1 363 ? -14.530 -21.192 13.822 1.00 92.75 363 VAL A C 1
ATOM 2940 O O . VAL A 1 363 ? -15.607 -20.840 13.334 1.00 92.75 363 VAL A O 1
ATOM 2943 N N . GLY A 1 364 ? -14.404 -22.261 14.603 1.00 84.31 364 GLY A N 1
ATOM 2944 C CA . GLY A 1 364 ? -15.455 -23.237 14.847 1.00 84.31 364 GLY A CA 1
ATOM 2945 C C . GLY A 1 364 ? -15.139 -24.569 14.164 1.00 84.31 364 GLY A C 1
ATOM 2946 O O . GLY A 1 364 ? -14.153 -24.708 13.449 1.00 84.31 364 GLY A O 1
ATOM 2947 N N . GLN A 1 365 ? -15.949 -25.599 14.363 1.00 87.88 365 GLN A N 1
ATOM 2948 C CA . GLN A 1 365 ? -17.275 -25.598 14.988 1.00 87.88 365 GLN A CA 1
ATOM 2949 C C . GLN A 1 365 ? -17.213 -25.673 16.515 1.00 87.88 365 GLN A C 1
ATOM 2951 O O . GLN A 1 365 ? -16.583 -26.577 17.056 1.00 87.88 365 GLN A O 1
ATOM 2956 N N . TRP A 1 366 ? -17.872 -24.738 17.205 1.00 90.44 366 TRP A N 1
ATOM 2957 C CA . TRP A 1 366 ? -18.012 -24.785 18.662 1.00 90.44 366 TRP A CA 1
ATOM 2958 C C . TRP A 1 366 ? -19.422 -25.241 19.025 1.00 90.44 366 TRP A C 1
ATOM 2960 O O . TRP A 1 366 ? -20.394 -24.570 18.677 1.00 90.44 366 TRP A O 1
ATOM 2970 N N . GLY A 1 367 ? -19.514 -26.376 19.721 1.00 84.88 367 GLY A N 1
ATOM 2971 C CA . GLY A 1 367 ? -20.768 -26.975 20.179 1.00 84.88 367 GLY A CA 1
ATOM 2972 C C . GLY A 1 367 ? -21.425 -27.964 19.210 1.00 84.88 367 GLY A C 1
ATOM 2973 O O . GLY A 1 367 ? -21.037 -28.105 18.048 1.00 84.88 367 GLY A O 1
ATOM 2974 N N . GLY A 1 368 ? -22.477 -28.611 19.719 1.00 76.25 368 GLY A N 1
ATOM 2975 C CA . GLY A 1 368 ? -23.466 -29.409 18.992 1.00 76.25 368 GLY A CA 1
ATOM 2976 C C . GLY A 1 368 ? -23.064 -30.839 18.627 1.00 76.25 368 GLY A C 1
ATOM 2977 O O . GLY A 1 368 ? -22.004 -31.091 18.065 1.00 76.25 368 GLY A O 1
ATOM 2978 N N . SER A 1 369 ? -23.990 -31.771 18.874 1.00 61.81 369 SER A N 1
ATOM 2979 C CA . SER A 1 369 ? -23.985 -33.147 18.336 1.00 61.81 369 SER A CA 1
ATOM 2980 C C . SER A 1 369 ? -25.170 -33.419 17.395 1.00 61.81 369 SER A C 1
ATOM 2982 O O . SER A 1 369 ? -25.335 -34.543 16.928 1.00 61.81 369 SER A O 1
ATOM 2984 N N . MET A 1 370 ? -26.028 -32.421 17.149 1.00 55.62 370 MET A N 1
ATOM 2985 C CA . MET A 1 370 ? -27.282 -32.562 16.401 1.00 55.62 370 MET A CA 1
ATOM 2986 C C . MET A 1 370 ? -27.335 -31.627 15.186 1.00 55.62 370 MET A C 1
ATOM 2988 O O . MET A 1 370 ? -26.837 -30.505 15.228 1.00 55.62 370 MET A O 1
ATOM 2992 N N . SER A 1 371 ? -27.950 -32.122 14.110 1.00 53.31 371 SER A N 1
ATOM 2993 C CA . SER A 1 371 ? -28.185 -31.443 12.834 1.00 53.31 371 SER A CA 1
ATOM 2994 C C . SER A 1 371 ? -29.394 -30.504 12.927 1.00 53.31 371 SER A C 1
ATOM 2996 O O . SER A 1 371 ? -30.536 -30.954 12.829 1.00 53.31 371 SER A O 1
ATOM 2998 N N . GLY A 1 372 ? -29.149 -29.216 13.150 1.00 58.59 372 GLY A N 1
ATOM 2999 C CA . GLY A 1 372 ? -30.145 -28.154 12.967 1.00 58.59 372 GLY A CA 1
ATOM 3000 C C . GLY A 1 372 ? -29.845 -27.314 11.724 1.00 58.59 372 GLY A C 1
ATOM 3001 O O . GLY A 1 372 ? -28.737 -27.382 11.189 1.00 58.59 372 GLY A O 1
ATOM 3002 N N . ASP A 1 373 ? -30.810 -26.501 11.292 1.00 68.44 373 ASP A N 1
ATOM 3003 C CA . ASP A 1 373 ? -30.595 -25.495 10.249 1.00 68.44 373 ASP A CA 1
ATOM 3004 C C . ASP A 1 373 ? -29.715 -24.357 10.795 1.00 68.44 373 ASP A C 1
ATOM 3006 O O . ASP A 1 373 ? -29.960 -23.813 11.875 1.00 68.44 373 ASP A O 1
ATOM 3010 N N . GLY A 1 374 ? -28.650 -24.024 10.063 1.00 85.50 374 GLY A N 1
ATOM 3011 C CA . GLY A 1 374 ? -27.726 -22.945 10.406 1.00 85.50 374 GLY A CA 1
ATOM 3012 C C . GLY A 1 374 ? -28.041 -21.674 9.628 1.00 85.50 374 GLY A C 1
ATOM 3013 O O . GLY A 1 374 ? -28.214 -21.720 8.412 1.00 85.50 374 GLY A O 1
ATOM 3014 N N . TYR A 1 375 ? -28.062 -20.530 10.308 1.00 92.06 375 TYR A N 1
ATOM 3015 C CA . TYR A 1 375 ? -28.206 -19.223 9.673 1.00 92.06 375 TYR A CA 1
ATOM 3016 C C . TYR A 1 375 ? -26.854 -18.511 9.624 1.00 92.06 375 TYR A C 1
ATOM 3018 O O . TYR A 1 375 ? -26.241 -18.274 10.668 1.00 92.06 375 TYR A O 1
ATOM 3026 N N . THR A 1 376 ? -26.383 -18.170 8.421 1.00 94.19 376 THR A N 1
ATOM 3027 C CA . THR A 1 376 ? -25.116 -17.454 8.211 1.00 94.19 376 THR A CA 1
ATOM 3028 C C . THR A 1 376 ? -25.363 -15.979 7.914 1.00 94.19 376 THR A C 1
ATOM 3030 O O . THR A 1 376 ? -25.917 -15.628 6.877 1.00 94.19 376 THR A O 1
ATOM 3033 N N . ILE A 1 377 ? -24.848 -15.121 8.788 1.00 94.94 377 ILE A N 1
ATOM 3034 C CA . ILE A 1 377 ? -24.743 -13.674 8.613 1.00 94.94 377 ILE A CA 1
ATOM 3035 C C . ILE A 1 377 ? -23.410 -13.389 7.917 1.00 94.94 377 ILE A C 1
ATOM 3037 O O . ILE A 1 377 ? -22.350 -13.705 8.465 1.00 94.94 377 ILE A O 1
ATOM 3041 N N . LYS A 1 378 ? -23.446 -12.809 6.713 1.00 92.69 378 LYS A N 1
ATOM 3042 C CA . LYS A 1 378 ? -22.255 -12.335 5.988 1.00 92.69 378 LYS A CA 1
ATOM 3043 C C . LYS A 1 378 ? -22.220 -10.814 6.042 1.00 92.69 378 LYS A C 1
ATOM 3045 O O . LYS A 1 378 ? -23.057 -10.175 5.415 1.00 92.69 378 LYS A O 1
ATOM 3050 N N . LEU A 1 379 ? -21.246 -10.267 6.762 1.00 84.19 379 LEU A N 1
ATOM 3051 C CA . LEU A 1 379 ? -21.133 -8.828 6.971 1.00 84.19 379 LEU A CA 1
ATOM 3052 C C . LEU A 1 379 ? -20.539 -8.153 5.732 1.00 84.19 379 LEU A C 1
ATOM 3054 O O . LEU A 1 379 ? -19.491 -8.566 5.224 1.00 84.19 379 LEU A O 1
ATOM 3058 N N . GLN A 1 380 ? -21.197 -7.094 5.266 1.00 79.56 380 GLN A N 1
ATOM 3059 C CA . GLN A 1 380 ? -20.693 -6.251 4.180 1.00 79.56 380 GLN A CA 1
ATOM 3060 C C . GLN A 1 380 ? -19.443 -5.447 4.595 1.00 79.56 380 GLN A C 1
ATOM 3062 O O . GLN A 1 380 ? -19.178 -5.273 5.788 1.00 79.56 380 GLN A O 1
ATOM 3067 N N . PRO A 1 381 ? -18.675 -4.878 3.640 1.00 72.75 381 PRO A N 1
ATOM 3068 C CA . PRO A 1 381 ? -17.508 -4.039 3.935 1.00 72.75 381 PRO A CA 1
ATOM 3069 C C . PRO A 1 381 ? -17.773 -2.826 4.843 1.00 72.75 381 PRO A C 1
ATOM 3071 O O . PRO A 1 381 ? -16.833 -2.340 5.473 1.00 72.75 381 PRO A O 1
ATOM 3074 N N . SER A 1 382 ? -19.021 -2.386 4.990 1.00 71.75 382 SER A N 1
ATOM 3075 C CA . SER A 1 382 ? -19.431 -1.313 5.908 1.00 71.75 382 SER A CA 1
ATOM 3076 C C . SER A 1 382 ? -20.275 -1.785 7.098 1.00 71.75 382 SER A C 1
ATOM 3078 O O . SER A 1 382 ? -20.718 -0.958 7.891 1.00 71.75 382 SER A O 1
ATOM 3080 N N . GLU A 1 383 ? -20.552 -3.085 7.200 1.00 80.50 383 GLU A N 1
ATOM 3081 C CA . GLU A 1 383 ? -21.400 -3.653 8.244 1.00 80.50 383 GLU A CA 1
ATOM 3082 C C . GLU A 1 383 ? -20.540 -4.270 9.355 1.00 80.50 383 GLU A C 1
ATOM 3084 O O . GLU A 1 383 ? -19.578 -4.998 9.086 1.00 80.50 383 GLU A O 1
ATOM 3089 N N . PHE A 1 384 ? -20.879 -3.975 10.607 1.00 85.81 384 PHE A N 1
ATOM 3090 C CA . PHE A 1 384 ? -20.196 -4.477 11.796 1.00 85.81 384 PHE A CA 1
ATOM 3091 C C . PHE A 1 384 ? -21.176 -4.663 12.953 1.00 85.81 384 PHE A C 1
ATOM 3093 O O . PHE A 1 384 ? -22.183 -3.965 13.055 1.00 85.81 384 PHE A O 1
ATOM 3100 N N . LEU A 1 385 ? -20.881 -5.621 13.834 1.00 89.94 385 LEU A N 1
ATOM 3101 C CA . LEU A 1 385 ? -21.714 -5.908 14.999 1.00 89.94 385 LEU A CA 1
ATOM 3102 C C . LEU A 1 385 ? -21.547 -4.833 16.072 1.00 89.94 385 LEU A C 1
ATOM 3104 O O . LEU A 1 385 ? -20.438 -4.598 16.549 1.00 89.94 385 LEU A O 1
ATOM 3108 N N . THR A 1 386 ? -22.661 -4.237 16.477 1.00 87.19 386 THR A N 1
ATOM 3109 C CA . THR A 1 386 ? -22.745 -3.178 17.487 1.00 87.19 386 THR A CA 1
ATOM 3110 C C . THR A 1 386 ? -23.307 -3.683 18.805 1.00 87.19 386 THR A C 1
ATOM 3112 O O . THR A 1 386 ? -22.946 -3.155 19.848 1.00 87.19 386 THR A O 1
ATOM 3115 N N . GLU A 1 387 ? -24.148 -4.722 18.796 1.00 88.00 387 GLU A N 1
ATOM 3116 C CA . GLU A 1 387 ? -24.677 -5.313 20.026 1.00 88.00 387 GLU A CA 1
ATOM 3117 C C . GLU A 1 387 ? -24.831 -6.836 19.927 1.00 88.00 387 GLU A C 1
ATOM 3119 O O . GLU A 1 387 ? -25.152 -7.399 18.877 1.00 88.00 387 GLU A O 1
ATOM 3124 N N . MET A 1 388 ? -24.685 -7.504 21.074 1.00 94.25 388 MET A N 1
ATOM 3125 C CA . MET A 1 388 ? -25.115 -8.887 21.277 1.00 94.25 388 MET A CA 1
ATOM 3126 C C . MET A 1 388 ? -25.941 -8.985 22.562 1.00 94.25 388 MET A C 1
ATOM 3128 O O . MET A 1 388 ? -25.581 -8.443 23.610 1.00 94.25 388 MET A O 1
ATOM 3132 N N . ALA A 1 389 ? -27.058 -9.699 22.490 1.00 91.00 389 ALA A N 1
ATOM 3133 C CA . ALA A 1 389 ? -27.920 -9.977 23.632 1.00 91.00 389 ALA A CA 1
ATOM 3134 C C . ALA A 1 389 ? -28.509 -11.384 23.529 1.00 91.00 389 ALA A C 1
ATOM 3136 O O . ALA A 1 389 ? -28.473 -12.006 22.471 1.00 91.00 389 ALA A O 1
ATOM 3137 N N . GLY A 1 390 ? -29.079 -11.892 24.615 1.00 91.81 390 GLY A N 1
ATOM 3138 C CA . GLY A 1 390 ? -29.664 -13.227 24.611 1.00 91.81 390 GLY A CA 1
ATOM 3139 C C . GLY A 1 390 ? -30.328 -13.603 25.923 1.00 91.81 390 GLY A C 1
ATOM 3140 O O . GLY A 1 390 ? -30.515 -12.766 26.813 1.00 91.81 390 GLY A O 1
ATOM 3141 N N . THR A 1 391 ? -30.681 -14.880 26.048 1.00 85.44 391 THR A N 1
ATOM 3142 C CA . THR A 1 391 ? -31.163 -15.464 27.304 1.00 85.44 391 THR A CA 1
ATOM 3143 C C . THR A 1 391 ? -30.350 -16.684 27.714 1.00 85.44 391 THR A C 1
ATOM 3145 O O . THR A 1 391 ? -29.833 -17.421 26.875 1.00 85.44 391 THR A O 1
ATOM 3148 N N . ILE A 1 392 ? -30.252 -16.885 29.027 1.00 86.00 392 ILE A N 1
ATOM 3149 C CA . ILE A 1 392 ? -29.582 -18.001 29.686 1.00 86.00 392 ILE A CA 1
ATOM 3150 C C . ILE A 1 392 ? -30.603 -18.727 30.546 1.00 86.00 392 ILE A C 1
ATOM 3152 O O . ILE A 1 392 ? -31.228 -18.113 31.411 1.00 86.00 392 ILE A O 1
ATOM 3156 N N . GLY A 1 393 ? -30.736 -20.033 30.373 1.00 80.38 393 GLY A N 1
ATOM 3157 C CA . GLY A 1 393 ? -31.695 -20.817 31.141 1.00 80.38 393 GLY A CA 1
ATOM 3158 C C . GLY A 1 393 ? -31.284 -22.269 31.284 1.00 80.38 393 GLY A C 1
ATOM 3159 O O . GLY A 1 393 ? -30.316 -22.720 30.679 1.00 80.38 393 GLY A O 1
ATOM 3160 N N . THR A 1 394 ? -32.035 -23.004 32.095 1.00 80.75 394 THR A N 1
ATOM 3161 C CA . THR A 1 394 ? -31.870 -24.448 32.239 1.00 80.75 394 THR A CA 1
ATOM 3162 C C . THR A 1 394 ? -32.561 -25.170 31.085 1.00 80.75 394 THR A C 1
ATOM 3164 O O . THR A 1 394 ? -33.680 -24.829 30.699 1.00 80.75 394 THR A O 1
ATOM 3167 N N . PHE A 1 395 ? -31.907 -26.191 30.535 1.00 71.69 395 PHE A N 1
ATOM 3168 C CA . PHE A 1 395 ? -32.485 -27.048 29.504 1.00 71.69 395 PHE A CA 1
ATOM 3169 C C . PHE A 1 395 ? -32.682 -28.466 30.046 1.00 71.69 395 PHE A C 1
ATOM 3171 O O . PHE A 1 395 ? -31.786 -29.051 30.645 1.00 71.69 395 PHE A O 1
ATOM 3178 N N . PHE A 1 396 ? -33.871 -29.039 29.844 1.00 61.44 396 PHE A N 1
ATOM 3179 C CA . PHE A 1 396 ? -34.351 -30.247 30.538 1.00 61.44 396 PHE A CA 1
ATOM 3180 C C . PHE A 1 396 ? -33.481 -31.504 30.353 1.00 61.44 396 PHE A C 1
ATOM 3182 O O . PHE A 1 396 ? -33.617 -32.458 31.111 1.00 61.44 396 PHE A O 1
ATOM 3189 N N . ARG A 1 397 ? -32.590 -31.526 29.353 1.00 59.97 397 ARG A N 1
ATOM 3190 C CA . ARG A 1 397 ? -31.658 -32.643 29.111 1.00 59.97 397 ARG A CA 1
ATOM 3191 C C . ARG A 1 397 ? -30.317 -32.499 29.837 1.00 59.97 397 ARG A C 1
ATOM 3193 O O . ARG A 1 397 ? -29.606 -33.486 29.996 1.00 59.97 397 ARG A O 1
ATOM 3200 N N . THR A 1 398 ? -29.970 -31.301 30.295 1.00 56.75 398 THR A N 1
ATOM 3201 C CA . THR A 1 398 ? -28.697 -30.983 30.948 1.00 56.75 398 THR A CA 1
ATOM 3202 C C . THR A 1 398 ? -28.973 -30.788 32.434 1.00 56.75 398 THR A C 1
ATOM 3204 O O . THR A 1 398 ? -29.284 -29.684 32.868 1.00 56.75 398 THR A O 1
ATOM 3207 N N . HIS A 1 399 ? -28.928 -31.874 33.205 1.00 50.03 399 HIS A N 1
ATOM 3208 C CA . HIS A 1 399 ? -29.453 -32.021 34.575 1.00 50.03 399 HIS A CA 1
ATOM 3209 C C . HIS A 1 399 ? -28.945 -31.045 35.669 1.00 50.03 399 HIS A C 1
ATOM 3211 O O . HIS A 1 399 ? -29.210 -31.280 36.844 1.00 50.03 399 HIS A O 1
ATOM 3217 N N . SER A 1 400 ? -28.270 -29.942 35.342 1.00 51.66 400 SER A N 1
ATOM 3218 C CA . SER A 1 400 ? -27.879 -28.916 36.324 1.00 51.66 400 SER A CA 1
ATOM 3219 C C . SER A 1 400 ? -27.337 -27.604 35.744 1.00 51.66 400 SER A C 1
ATOM 3221 O O . SER A 1 400 ? -27.065 -26.692 36.523 1.00 51.66 400 SER A O 1
ATOM 3223 N N . ASN A 1 401 ? -27.146 -27.475 34.425 1.00 65.69 401 ASN A N 1
ATOM 3224 C CA . ASN A 1 401 ? -26.331 -26.388 33.868 1.00 65.69 401 ASN A CA 1
ATOM 3225 C C . ASN A 1 401 ? -27.176 -25.379 33.081 1.00 65.69 401 ASN A C 1
ATOM 3227 O O . ASN A 1 401 ? -28.069 -25.747 32.318 1.00 65.69 401 ASN A O 1
ATOM 3231 N N . ASN A 1 402 ? -26.883 -24.097 33.294 1.00 81.06 402 ASN A N 1
ATOM 3232 C CA . ASN A 1 402 ? -27.404 -23.002 32.486 1.00 81.06 402 ASN A CA 1
ATOM 3233 C C . ASN A 1 402 ? -26.752 -23.023 31.097 1.00 81.06 402 ASN A C 1
ATOM 3235 O O . ASN A 1 402 ? -25.557 -23.271 30.985 1.00 81.06 402 ASN A O 1
ATOM 3239 N N . VAL A 1 403 ? -27.527 -22.740 30.056 1.00 87.62 403 VAL A N 1
ATOM 3240 C CA . VAL A 1 403 ? -27.082 -22.766 28.655 1.00 87.62 403 VAL A CA 1
ATOM 3241 C C . VAL A 1 403 ? -27.571 -21.521 27.930 1.00 87.62 403 VAL A C 1
ATOM 3243 O O . VAL A 1 403 ? -28.489 -20.848 28.409 1.00 87.62 403 VAL A O 1
ATOM 3246 N N . ILE A 1 404 ? -27.006 -21.226 26.761 1.00 92.12 404 ILE A N 1
ATOM 3247 C CA . ILE A 1 404 ? -27.509 -20.152 25.904 1.00 92.12 404 ILE A CA 1
ATOM 3248 C C . ILE A 1 404 ? -28.805 -20.611 25.229 1.00 92.12 404 ILE A C 1
ATOM 3250 O O . ILE A 1 404 ? -28.807 -21.442 24.323 1.00 92.12 404 ILE A O 1
ATOM 3254 N N . THR A 1 405 ? -29.935 -20.067 25.677 1.00 89.88 405 THR A N 1
ATOM 3255 C CA . THR A 1 405 ? -31.268 -20.428 25.167 1.00 89.88 405 THR A CA 1
ATOM 3256 C C . THR A 1 405 ? -31.710 -19.536 24.013 1.00 89.88 405 THR A C 1
ATOM 3258 O O . THR A 1 405 ? -32.535 -19.962 23.203 1.00 89.88 405 THR A O 1
ATOM 3261 N N . SER A 1 406 ? -31.165 -18.317 23.911 1.00 93.69 406 SER A N 1
ATOM 3262 C CA . SER A 1 406 ? -31.255 -17.517 22.689 1.00 93.69 406 SER A CA 1
ATOM 3263 C C . SER A 1 406 ? -30.108 -16.530 22.497 1.00 93.69 406 SER A C 1
ATOM 3265 O O . SER A 1 406 ? -29.467 -16.122 23.468 1.00 93.69 406 SER A O 1
ATOM 3267 N N . LEU A 1 407 ? -29.896 -16.115 21.244 1.00 95.81 407 LEU A N 1
ATOM 3268 C CA . LEU A 1 407 ? -28.990 -15.031 20.851 1.00 95.81 407 LEU A CA 1
ATOM 3269 C C . LEU A 1 407 ? -29.642 -14.091 19.844 1.00 95.81 407 LEU A C 1
ATOM 3271 O O . LEU A 1 407 ? -30.283 -14.535 18.902 1.00 95.81 407 LEU A O 1
ATOM 3275 N N . ALA A 1 408 ? -29.413 -12.796 19.997 1.00 95.06 408 ALA A N 1
ATOM 3276 C CA . ALA A 1 408 ? -29.716 -11.770 19.015 1.00 95.06 408 ALA A CA 1
ATOM 3277 C C . ALA A 1 408 ? -28.455 -10.940 18.765 1.00 95.06 408 ALA A C 1
ATOM 3279 O O . ALA A 1 408 ? -27.763 -10.549 19.710 1.00 95.06 408 ALA A O 1
ATOM 3280 N N . LEU A 1 409 ? -28.179 -10.681 17.492 1.00 95.88 409 LEU A N 1
ATOM 3281 C CA . LEU A 1 409 ? -27.025 -9.929 17.021 1.00 95.88 409 LEU A CA 1
ATOM 3282 C C . LEU A 1 409 ? -27.518 -8.682 16.290 1.00 95.88 409 LEU A C 1
ATOM 3284 O O . LEU A 1 409 ? -28.383 -8.783 15.425 1.00 95.88 409 LEU A O 1
ATOM 3288 N N . VAL A 1 410 ? -26.996 -7.515 16.646 1.00 90.81 410 VAL A N 1
ATOM 3289 C CA . VAL A 1 410 ? -27.351 -6.235 16.018 1.00 90.81 410 VAL A CA 1
ATOM 3290 C C . VAL A 1 410 ? -26.110 -5.686 15.336 1.00 90.81 410 VAL A C 1
ATOM 3292 O O . VAL A 1 410 ? -25.036 -5.668 15.940 1.00 90.81 410 VAL A O 1
ATOM 3295 N N . THR A 1 411 ? -26.251 -5.270 14.083 1.00 88.31 411 THR A N 1
ATOM 3296 C CA . THR A 1 411 ? -25.226 -4.532 13.346 1.00 88.31 411 THR A CA 1
ATOM 3297 C C . THR A 1 411 ? -25.609 -3.062 13.250 1.00 88.31 411 THR A C 1
ATOM 3299 O O . THR A 1 411 ? -26.704 -2.644 13.623 1.00 88.31 411 THR A O 1
ATOM 3302 N N . ASN A 1 412 ? -24.703 -2.247 12.728 1.00 81.75 412 ASN A N 1
ATOM 3303 C CA . ASN A 1 412 ? -25.007 -0.872 12.341 1.00 81.75 412 ASN A CA 1
ATOM 3304 C C . ASN A 1 412 ? -26.013 -0.761 11.173 1.00 81.75 412 ASN A C 1
ATOM 3306 O O . ASN A 1 412 ? -26.385 0.356 10.822 1.00 81.75 412 ASN A O 1
ATOM 3310 N N . GLN A 1 413 ? -26.424 -1.875 10.551 1.00 81.69 413 GLN A N 1
ATOM 3311 C CA . GLN A 1 413 ? -27.325 -1.882 9.392 1.00 81.69 413 GLN A CA 1
ATOM 3312 C C . GLN A 1 413 ? -28.590 -2.721 9.602 1.00 81.69 413 GLN A C 1
ATOM 3314 O O . GLN A 1 413 ? -29.637 -2.364 9.070 1.00 81.69 413 GLN A O 1
ATOM 3319 N N . ASP A 1 414 ? -28.512 -3.815 10.360 1.00 87.69 414 ASP A N 1
ATOM 3320 C CA . ASP A 1 414 ? -29.596 -4.788 10.486 1.00 87.69 414 ASP A CA 1
ATOM 3321 C C . ASP A 1 414 ? -29.600 -5.477 11.865 1.00 87.69 414 ASP A C 1
ATOM 3323 O O . ASP A 1 414 ? -28.721 -5.287 12.712 1.00 87.69 414 ASP A O 1
ATOM 3327 N N . ARG A 1 415 ? -30.618 -6.298 12.116 1.00 92.50 415 ARG A N 1
ATOM 3328 C CA . ARG A 1 415 ? -30.792 -7.083 13.333 1.00 92.50 415 ARG A CA 1
ATOM 3329 C C . ARG A 1 415 ? -31.122 -8.531 12.997 1.00 92.50 415 ARG A C 1
ATOM 3331 O O . ARG A 1 415 ? -32.132 -8.832 12.374 1.00 92.50 415 ARG A O 1
ATOM 3338 N N . TYR A 1 416 ? -30.324 -9.440 13.543 1.00 93.62 416 TYR A N 1
ATOM 3339 C CA . TYR A 1 416 ? -30.417 -10.873 13.304 1.00 93.62 416 TYR A CA 1
ATOM 3340 C C . TYR A 1 416 ? -30.860 -11.633 14.564 1.00 93.62 416 TYR A C 1
ATOM 3342 O O . TYR A 1 416 ? -30.370 -11.392 15.673 1.00 93.62 416 TYR A O 1
ATOM 3350 N N . GLY A 1 417 ? -31.771 -12.593 14.385 1.00 90.69 417 GLY A N 1
ATOM 3351 C CA . GLY A 1 417 ? -32.351 -13.401 15.462 1.00 90.69 417 GLY A CA 1
ATOM 3352 C C . GLY A 1 417 ? -33.668 -12.832 16.031 1.00 90.69 417 GLY A C 1
ATOM 3353 O O . GLY A 1 417 ? -34.291 -11.970 15.412 1.00 90.69 417 GLY A O 1
ATOM 3354 N N . PRO A 1 418 ? -34.122 -13.291 17.214 1.00 92.44 418 PRO A N 1
ATOM 3355 C CA . PRO A 1 418 ? -33.414 -14.194 18.113 1.00 92.44 418 PRO A CA 1
ATOM 3356 C C . PRO A 1 418 ? -33.297 -15.615 17.546 1.00 92.44 418 PRO A C 1
ATOM 3358 O O . PRO A 1 418 ? -34.258 -16.180 17.037 1.00 92.44 418 PRO A O 1
ATOM 3361 N N . PHE A 1 419 ? -32.107 -16.189 17.659 1.00 93.06 419 PHE A N 1
ATOM 3362 C CA . PHE A 1 419 ? -31.815 -17.591 17.388 1.00 93.06 419 PHE A CA 1
ATOM 3363 C C . PHE A 1 419 ? -32.084 -18.399 18.656 1.00 93.06 419 PHE A C 1
ATOM 3365 O O . PHE A 1 419 ? -31.598 -18.012 19.716 1.00 93.06 419 PHE A O 1
ATOM 3372 N N . GLY A 1 420 ? -32.839 -19.495 18.564 1.00 89.44 420 GLY A N 1
ATOM 3373 C CA . GLY A 1 420 ? -33.354 -20.249 19.715 1.00 89.44 420 GLY A CA 1
ATOM 3374 C C . GLY A 1 420 ? -34.681 -19.701 20.263 1.00 89.44 420 GLY A C 1
ATOM 3375 O O . GLY A 1 420 ? -35.042 -18.545 20.044 1.00 89.44 420 GLY A O 1
ATOM 3376 N N . ARG A 1 421 ? -35.439 -20.533 20.993 1.00 87.00 421 ARG A N 1
ATOM 3377 C CA . ARG A 1 421 ? -36.761 -20.152 21.541 1.00 87.00 421 ARG A CA 1
ATOM 3378 C C . ARG A 1 421 ? -36.669 -19.246 22.772 1.00 87.00 421 ARG A C 1
ATOM 3380 O O . ARG A 1 421 ? -37.665 -18.632 23.152 1.00 87.00 421 ARG A O 1
ATOM 3387 N N . GLY A 1 422 ? -35.486 -19.149 23.379 1.00 82.25 422 GLY A N 1
ATOM 3388 C CA . GLY A 1 422 ? -35.231 -18.348 24.570 1.00 82.25 422 GLY A CA 1
ATOM 3389 C C . GLY A 1 422 ? -35.748 -18.968 25.870 1.00 82.25 422 GLY A C 1
ATOM 3390 O O . GLY A 1 422 ? -36.148 -20.129 25.921 1.00 82.25 422 GLY A O 1
ATOM 3391 N N . GLY A 1 423 ? -35.702 -18.176 26.943 1.00 75.62 423 GLY A N 1
ATOM 3392 C CA . GLY A 1 423 ? -36.141 -18.560 28.289 1.00 75.62 423 GLY A CA 1
ATOM 3393 C C . GLY A 1 423 ? -35.032 -18.435 29.336 1.00 75.62 423 GLY A C 1
ATOM 3394 O O . GLY A 1 423 ? -33.851 -18.579 29.026 1.00 75.62 423 GLY A O 1
ATOM 3395 N N . GLY A 1 424 ? -35.418 -18.149 30.581 1.00 80.56 424 GLY A N 1
ATOM 3396 C CA . GLY A 1 424 ? -34.489 -17.852 31.675 1.00 80.56 424 GLY A CA 1
ATOM 3397 C C . GLY A 1 424 ? -34.097 -16.369 31.757 1.00 80.56 424 GLY A C 1
ATOM 3398 O O . GLY A 1 424 ? -34.886 -15.487 31.416 1.00 80.56 424 GLY A O 1
ATOM 3399 N N . SER A 1 425 ? -32.894 -16.088 32.252 1.00 74.31 425 SER A N 1
ATOM 3400 C CA . SER A 1 425 ? -32.384 -14.739 32.519 1.00 74.31 425 SER A CA 1
ATOM 3401 C C . SER A 1 425 ? -31.836 -14.081 31.256 1.00 74.31 425 SER A C 1
ATOM 3403 O O . SER A 1 425 ? -31.070 -14.688 30.515 1.00 74.31 425 SER A O 1
ATOM 3405 N N . ARG A 1 426 ? -32.187 -12.815 31.015 1.00 76.69 426 ARG A N 1
ATOM 3406 C CA . ARG A 1 426 ? -31.631 -12.031 29.901 1.00 76.69 426 ARG A CA 1
ATOM 3407 C C . ARG A 1 426 ? -30.206 -11.575 30.202 1.00 76.69 426 ARG A C 1
ATOM 3409 O O . ARG A 1 426 ? -29.898 -11.232 31.340 1.00 76.69 426 ARG A O 1
ATOM 3416 N N . PHE A 1 427 ? -29.383 -11.493 29.163 1.00 78.50 427 PHE A N 1
ATOM 3417 C CA . PHE A 1 427 ? -28.096 -10.806 29.197 1.00 78.50 427 PHE A CA 1
ATOM 3418 C C . PHE A 1 427 ? -27.943 -9.896 27.974 1.00 78.50 427 PHE A C 1
ATOM 3420 O O . PHE A 1 427 ? -28.579 -10.102 26.936 1.00 78.50 427 PHE A O 1
ATOM 3427 N N . ARG A 1 428 ? -27.093 -8.882 28.112 1.00 78.56 428 ARG A N 1
ATOM 3428 C CA . ARG A 1 428 ? -26.693 -7.959 27.049 1.00 78.56 428 ARG A CA 1
ATOM 3429 C C . ARG A 1 428 ? -25.217 -7.634 27.244 1.00 78.56 428 ARG A C 1
ATOM 3431 O O . ARG A 1 428 ? -24.785 -7.453 28.382 1.00 78.56 428 ARG A O 1
ATOM 3438 N N . VAL A 1 429 ? -24.464 -7.575 26.152 1.00 79.25 429 VAL A N 1
ATOM 3439 C CA . VAL A 1 429 ? -23.069 -7.129 26.178 1.00 79.25 429 VAL A CA 1
ATOM 3440 C C . VAL A 1 429 ? -23.030 -5.624 26.476 1.00 79.25 429 VAL A C 1
ATOM 3442 O O . VAL A 1 429 ? -23.697 -4.866 25.769 1.00 79.25 429 VAL A O 1
ATOM 3445 N N . PRO A 1 430 ? -22.284 -5.170 27.499 1.00 72.25 430 PRO A N 1
ATOM 3446 C CA . PRO A 1 430 ? -22.113 -3.750 27.780 1.00 72.25 430 PRO A CA 1
ATOM 3447 C C . PRO A 1 430 ? -21.124 -3.152 26.774 1.00 72.25 430 PRO A C 1
ATOM 3449 O O . PRO A 1 430 ? -19.914 -3.247 26.953 1.00 72.25 430 PRO A O 1
ATOM 3452 N N . MET A 1 431 ? -21.652 -2.591 25.689 1.00 76.50 431 MET A N 1
ATOM 3453 C CA . MET A 1 431 ? -20.862 -1.967 24.628 1.00 76.50 431 MET A CA 1
ATOM 3454 C C . MET A 1 431 ? -20.617 -0.490 24.950 1.00 76.50 431 MET A C 1
ATOM 3456 O O . MET A 1 431 ? -21.533 0.218 25.371 1.00 76.50 431 MET A O 1
ATOM 3460 N N . GLU A 1 432 ? -19.388 -0.022 24.747 1.00 67.75 432 GLU A N 1
ATOM 3461 C CA . GLU A 1 432 ? -19.056 1.403 24.826 1.00 67.75 432 GLU A CA 1
ATOM 3462 C C . GLU A 1 432 ? -19.495 2.129 23.544 1.00 67.75 432 GLU A C 1
ATOM 3464 O O . GLU A 1 432 ? -19.650 1.508 22.485 1.00 67.75 432 GLU A O 1
ATOM 3469 N N . ARG A 1 433 ? -19.664 3.458 23.608 1.00 60.66 433 ARG A N 1
ATOM 3470 C CA . ARG A 1 433 ? -19.855 4.267 22.392 1.00 60.66 433 ARG A CA 1
ATOM 3471 C C . ARG A 1 433 ? -18.653 4.059 21.464 1.00 60.66 433 ARG A C 1
ATOM 3473 O O . ARG A 1 433 ? -17.519 4.047 21.930 1.00 60.66 433 ARG A O 1
ATOM 3480 N N . ASN A 1 434 ? -18.913 3.915 20.165 1.00 67.38 434 ASN A N 1
ATOM 3481 C CA . ASN A 1 434 ? -17.893 3.678 19.137 1.00 67.38 434 ASN A CA 1
ATOM 3482 C C . ASN A 1 434 ? -17.088 2.389 19.382 1.00 67.38 434 ASN A C 1
ATOM 3484 O O . ASN A 1 434 ? -15.862 2.388 19.329 1.00 67.38 434 ASN A O 1
ATOM 3488 N N . SER A 1 435 ? -17.768 1.280 19.668 1.00 77.44 435 SER A N 1
ATOM 3489 C CA . SER A 1 435 ? -17.136 -0.038 19.756 1.00 77.44 435 SER A CA 1
ATOM 3490 C C . SER A 1 435 ? -17.880 -1.063 18.906 1.00 77.44 435 SER A C 1
ATOM 3492 O O . SER A 1 435 ? -19.083 -0.934 18.666 1.00 77.44 435 SER A O 1
ATOM 3494 N N . ASN A 1 436 ? -17.164 -2.077 18.427 1.00 87.06 436 ASN A N 1
ATOM 3495 C CA . ASN A 1 436 ? -17.729 -3.154 17.623 1.00 87.06 436 ASN A CA 1
ATOM 3496 C C . ASN A 1 436 ? -17.225 -4.532 18.071 1.00 87.06 436 ASN A C 1
ATOM 3498 O O . ASN A 1 436 ? -16.142 -4.683 18.636 1.00 87.06 436 ASN A O 1
ATOM 3502 N N . ILE A 1 437 ? -18.036 -5.563 17.831 1.00 92.19 437 ILE A N 1
ATOM 3503 C CA . ILE A 1 437 ? -17.680 -6.953 18.129 1.00 92.19 437 ILE A CA 1
ATOM 3504 C C . ILE A 1 437 ? -16.877 -7.518 16.953 1.00 92.19 437 ILE A C 1
ATOM 3506 O O . ILE A 1 437 ? -17.385 -7.637 15.836 1.00 92.19 437 ILE A O 1
ATOM 3510 N N . VAL A 1 438 ? -15.630 -7.907 17.220 1.00 92.75 438 VAL A N 1
ATOM 3511 C CA . VAL A 1 438 ? -14.667 -8.394 16.215 1.00 92.75 438 VAL A CA 1
ATOM 3512 C C . VAL A 1 438 ? -14.453 -9.909 16.262 1.00 92.75 438 VAL A C 1
ATOM 3514 O O . VAL A 1 438 ? -13.928 -10.492 15.315 1.00 92.75 438 VAL A O 1
ATOM 3517 N N . GLY A 1 439 ? -14.903 -10.577 17.325 1.00 94.12 439 GLY A N 1
ATOM 3518 C CA . GLY A 1 439 ? -14.791 -12.026 17.472 1.00 94.12 439 GLY A CA 1
ATOM 3519 C C . GLY A 1 439 ? -15.521 -12.563 18.697 1.00 94.12 439 GLY A C 1
ATOM 3520 O O . GLY A 1 439 ? -16.114 -11.810 19.470 1.00 94.12 439 GLY A O 1
ATOM 3521 N N . PHE A 1 440 ? -15.446 -13.879 18.892 1.00 96.12 440 PHE A N 1
ATOM 3522 C CA . PHE A 1 440 ? -16.108 -14.582 19.991 1.00 96.12 440 PHE A CA 1
ATOM 3523 C C . PHE A 1 440 ? -15.148 -15.537 20.697 1.00 96.12 440 PHE A C 1
ATOM 3525 O O . PHE A 1 440 ? -14.177 -16.006 20.108 1.00 96.12 440 PHE A O 1
ATOM 3532 N N . PHE A 1 441 ? -15.470 -15.865 21.943 1.00 94.00 441 PHE A N 1
ATOM 3533 C CA . PHE A 1 441 ? -14.952 -17.024 22.672 1.00 94.00 441 PHE A CA 1
ATOM 3534 C C . PHE A 1 441 ? -16.126 -17.706 23.377 1.00 94.00 441 PHE A C 1
ATOM 3536 O O . PHE A 1 441 ? -17.165 -17.082 23.592 1.00 94.00 441 PHE A O 1
ATOM 3543 N N . ALA A 1 442 ? -16.023 -18.989 23.705 1.00 93.81 442 ALA A N 1
ATOM 3544 C CA . ALA A 1 442 ? -17.185 -19.737 24.177 1.00 93.81 442 ALA A CA 1
ATOM 3545 C C . ALA A 1 442 ? -16.831 -20.871 25.135 1.00 93.81 442 ALA A C 1
ATOM 3547 O O . ALA A 1 442 ? -15.683 -21.295 25.246 1.00 93.81 442 ALA A O 1
ATOM 3548 N N . ARG A 1 443 ? -17.854 -21.404 25.801 1.00 90.75 443 ARG A N 1
ATOM 3549 C CA . ARG A 1 443 ? -17.845 -22.762 26.341 1.00 90.75 443 ARG A CA 1
ATOM 3550 C C . ARG A 1 443 ? -18.907 -23.565 25.617 1.00 90.75 443 ARG A C 1
ATOM 3552 O O . ARG A 1 443 ? -20.034 -23.089 25.483 1.00 90.75 443 ARG A O 1
ATOM 3559 N N . ALA A 1 444 ? -18.549 -24.747 25.136 1.00 90.25 444 ALA A N 1
ATOM 3560 C CA . ALA A 1 444 ? -19.485 -25.566 24.386 1.00 90.25 444 ALA A CA 1
ATOM 3561 C C . ALA A 1 444 ? -19.235 -27.064 24.578 1.00 90.25 444 ALA A C 1
ATOM 3563 O O . ALA A 1 444 ? -18.095 -27.519 24.689 1.00 90.25 444 ALA A O 1
ATOM 3564 N N . GLY A 1 445 ? -20.318 -27.829 24.610 1.00 86.62 445 GLY A N 1
ATOM 3565 C CA . GLY A 1 445 ? -20.326 -29.288 24.593 1.00 86.62 445 GLY A CA 1
ATOM 3566 C C . GLY A 1 445 ? -21.282 -29.785 23.516 1.00 86.62 445 GLY A C 1
ATOM 3567 O O . GLY A 1 445 ? -21.097 -29.520 22.331 1.00 86.62 445 GLY A O 1
ATOM 3568 N N . SER A 1 446 ? -22.355 -30.466 23.919 1.00 85.75 446 SER A N 1
ATOM 3569 C CA . SER A 1 446 ? -23.433 -30.860 22.999 1.00 85.75 446 SER A CA 1
ATOM 3570 C C . SER A 1 446 ? -24.296 -29.686 22.513 1.00 85.75 446 SER A C 1
ATOM 3572 O O . SER A 1 446 ? -25.171 -29.895 21.681 1.00 85.75 446 SER A O 1
ATOM 3574 N N . HIS A 1 447 ? -24.064 -28.482 23.035 1.00 87.94 447 HIS A N 1
ATOM 3575 C CA . HIS A 1 447 ? -24.734 -27.211 22.745 1.00 87.94 447 HIS A CA 1
ATOM 3576 C C . HIS A 1 447 ? -23.824 -26.062 23.227 1.00 87.94 447 HIS A C 1
ATOM 3578 O O . HIS A 1 447 ? -22.729 -26.319 23.743 1.00 87.94 447 HIS A O 1
ATOM 3584 N N . LEU A 1 448 ? -24.250 -24.808 23.061 1.00 90.44 448 LEU A N 1
ATOM 3585 C CA . LEU A 1 448 ? -23.500 -23.641 23.522 1.00 90.44 448 LEU A CA 1
ATOM 3586 C C . LEU A 1 448 ? -23.814 -23.340 25.001 1.00 90.44 448 LEU A C 1
ATOM 3588 O O . LEU A 1 448 ? -24.879 -22.818 25.337 1.00 90.44 448 LEU A O 1
ATOM 3592 N N . ASP A 1 449 ? -22.881 -23.669 25.895 1.00 88.38 449 ASP A N 1
ATOM 3593 C CA . ASP A 1 449 ? -23.023 -23.458 27.340 1.00 88.38 449 ASP A CA 1
ATOM 3594 C C . ASP A 1 449 ? -22.844 -21.981 27.720 1.00 88.38 449 ASP A C 1
ATOM 3596 O O . ASP A 1 449 ? -23.618 -21.444 28.515 1.00 88.38 449 ASP A O 1
ATOM 3600 N N . ALA A 1 450 ? -21.835 -21.315 27.147 1.00 89.50 450 ALA A N 1
ATOM 3601 C CA . ALA A 1 450 ? -21.548 -19.904 27.389 1.00 89.50 450 ALA A CA 1
ATOM 3602 C C . ALA A 1 450 ? -20.882 -19.222 26.191 1.00 89.50 450 ALA A C 1
ATOM 3604 O O . ALA A 1 450 ? -20.199 -19.867 25.397 1.00 89.50 450 ALA A O 1
ATOM 3605 N N . ILE A 1 451 ? -21.035 -17.904 26.088 1.00 94.38 451 ILE A N 1
ATOM 3606 C CA . ILE A 1 451 ? -20.471 -17.090 25.008 1.00 94.38 451 ILE A CA 1
ATOM 3607 C C . ILE A 1 451 ? -19.920 -15.773 25.549 1.00 94.38 451 ILE A C 1
ATOM 3609 O O . ILE A 1 451 ? -20.529 -15.138 26.405 1.00 94.38 451 ILE A O 1
ATOM 3613 N N . GLY A 1 452 ? -18.769 -15.357 25.046 1.00 91.19 452 GLY A N 1
ATOM 3614 C CA . GLY A 1 452 ? -18.175 -14.044 25.250 1.00 91.19 452 GLY A CA 1
ATOM 3615 C C . GLY A 1 452 ? -17.741 -13.437 23.920 1.00 91.19 452 GLY A C 1
ATOM 3616 O O . GLY A 1 452 ? -17.735 -14.109 22.885 1.00 91.19 452 GLY A O 1
ATOM 3617 N N . VAL A 1 453 ? -17.398 -12.154 23.947 1.00 94.50 453 VAL A N 1
ATOM 3618 C CA . VAL A 1 453 ? -17.039 -11.377 22.756 1.00 94.50 453 VAL A CA 1
ATOM 3619 C C . VAL A 1 453 ? -15.698 -10.685 22.916 1.00 94.50 453 VAL A C 1
ATOM 3621 O O . VAL A 1 453 ? -15.305 -10.290 24.014 1.00 94.50 453 VAL A O 1
ATOM 3624 N N . TYR A 1 454 ? -15.027 -10.528 21.784 1.00 90.75 454 TYR A N 1
ATOM 3625 C CA . TYR A 1 454 ? -13.919 -9.609 21.596 1.00 90.75 454 TYR A CA 1
ATOM 3626 C C . TYR A 1 454 ? -14.471 -8.302 21.033 1.00 90.75 454 TYR A C 1
ATOM 3628 O O . TYR A 1 454 ? -15.144 -8.319 20.001 1.00 90.75 454 TYR A O 1
ATOM 3636 N N . VAL A 1 455 ? -14.202 -7.194 21.717 1.00 86.56 455 VAL A N 1
ATOM 3637 C CA . VAL A 1 455 ? -14.676 -5.855 21.360 1.00 86.56 455 VAL A CA 1
ATOM 3638 C C . VAL A 1 455 ? -13.486 -4.974 21.032 1.00 86.56 455 VAL A C 1
ATOM 3640 O O . VAL A 1 455 ? -12.526 -4.940 21.792 1.00 86.56 455 VAL A O 1
ATOM 3643 N N . SER A 1 456 ? -13.561 -4.262 19.916 1.00 82.81 456 SER A N 1
ATOM 3644 C CA . SER A 1 456 ? -12.565 -3.282 19.499 1.00 82.81 456 SER A CA 1
ATOM 3645 C C . SER A 1 456 ? -13.168 -1.882 19.585 1.00 82.81 456 SER A C 1
ATOM 3647 O O . SER A 1 456 ? -14.339 -1.686 19.250 1.00 82.81 456 SER A O 1
ATOM 3649 N N . ARG A 1 457 ? -12.382 -0.896 20.032 1.00 74.12 457 ARG A N 1
ATOM 3650 C CA . ARG A 1 457 ? -12.768 0.514 19.894 1.00 74.12 457 ARG A CA 1
ATOM 3651 C C . ARG A 1 457 ? -12.563 0.966 18.454 1.00 74.12 457 ARG A C 1
ATOM 3653 O O . ARG A 1 457 ? -11.534 0.695 17.840 1.00 74.12 457 ARG A O 1
ATOM 3660 N N . ILE A 1 458 ? -13.545 1.694 17.954 1.00 60.31 458 ILE A N 1
ATOM 3661 C CA . ILE A 1 458 ? -13.500 2.415 16.694 1.00 60.31 458 ILE A CA 1
ATOM 3662 C C . ILE A 1 458 ? -12.751 3.715 16.979 1.00 60.31 458 ILE A C 1
ATOM 3664 O O . ILE A 1 458 ? -13.287 4.636 17.600 1.00 60.31 458 ILE A O 1
ATOM 3668 N N . SER A 1 459 ? -11.485 3.792 16.577 1.00 49.34 459 SER A N 1
ATOM 3669 C CA . SER A 1 459 ? -10.721 5.032 16.675 1.00 49.34 459 SER A CA 1
ATOM 3670 C C . SER A 1 459 ? -11.249 6.032 15.644 1.00 49.34 459 SER A C 1
ATOM 3672 O O . SER A 1 459 ? -10.833 6.028 14.484 1.00 49.34 459 SER A O 1
ATOM 3674 N N . HIS A 1 460 ? -12.150 6.921 16.057 1.00 38.56 460 HIS A N 1
ATOM 3675 C CA . HIS A 1 460 ? -12.266 8.205 15.382 1.00 38.56 460 HIS A CA 1
ATOM 3676 C C . HIS A 1 460 ? -11.028 9.008 15.762 1.00 38.56 460 HIS A C 1
ATOM 3678 O O . HIS A 1 460 ? -10.864 9.392 16.916 1.00 38.56 460 HIS A O 1
ATOM 3684 N N . THR A 1 461 ? -10.130 9.224 14.805 1.00 31.23 461 THR A N 1
ATOM 3685 C CA . THR A 1 461 ? -9.092 10.240 14.950 1.00 31.23 461 THR A CA 1
ATOM 3686 C C . THR A 1 461 ? -9.805 11.582 15.099 1.00 31.23 461 THR A C 1
ATOM 3688 O O . THR A 1 461 ? -10.293 12.128 14.109 1.00 31.23 461 THR A O 1
ATOM 3691 N N . THR A 1 462 ? -9.934 12.080 16.325 1.00 27.66 462 THR A N 1
ATOM 3692 C CA . THR A 1 462 ? -10.076 13.515 16.555 1.00 27.66 462 THR A CA 1
ATOM 3693 C C . THR A 1 462 ? -8.779 14.131 16.061 1.00 27.66 462 THR A C 1
ATOM 3695 O O . THR A 1 462 ? -7.706 13.768 16.546 1.00 27.66 462 THR A O 1
ATOM 3698 N N . ASP A 1 463 ? -8.877 14.945 15.014 1.00 30.09 463 ASP A N 1
ATOM 3699 C CA . ASP A 1 463 ? -7.742 15.654 14.445 1.00 30.09 463 ASP A CA 1
ATOM 3700 C C . ASP A 1 463 ? -7.106 16.494 15.576 1.00 30.09 463 ASP A C 1
ATOM 3702 O O . ASP A 1 463 ? -7.724 17.403 16.126 1.00 30.09 463 ASP A O 1
ATOM 3706 N N . HIS A 1 464 ? -5.892 16.123 15.992 1.00 31.48 464 HIS A N 1
ATOM 3707 C CA . HIS A 1 464 ? -5.021 16.987 16.781 1.00 31.48 464 HIS A CA 1
ATOM 3708 C C . HIS A 1 464 ? -4.356 17.955 15.809 1.00 31.48 464 HIS A C 1
ATOM 3710 O O . HIS A 1 464 ? -3.192 17.791 15.489 1.00 31.48 464 HIS A O 1
ATOM 3716 N N . ASP A 1 465 ? -5.124 18.918 15.323 1.00 31.61 465 ASP A N 1
ATOM 3717 C CA . ASP A 1 465 ? -4.628 20.191 14.819 1.00 31.61 465 ASP A CA 1
ATOM 3718 C C . ASP A 1 465 ? -5.734 21.188 15.153 1.00 31.61 465 ASP A C 1
ATOM 3720 O O . ASP A 1 465 ? -6.890 21.008 14.767 1.00 31.61 465 ASP A O 1
ATOM 3724 N N . GLY A 1 466 ? -5.417 22.152 16.016 1.00 33.47 466 GLY A N 1
ATOM 3725 C CA . GLY A 1 466 ? -6.393 23.101 16.528 1.00 33.47 466 GLY A CA 1
ATOM 3726 C C . GLY A 1 466 ? -6.953 23.956 15.403 1.00 33.47 466 GLY A C 1
ATOM 3727 O O . GLY A 1 466 ? -6.304 24.907 14.997 1.00 33.47 466 GLY A O 1
ATOM 3728 N N . GLU A 1 467 ? -8.161 23.644 14.947 1.00 28.05 467 GLU A N 1
ATOM 3729 C CA . GLU A 1 467 ? -9.023 24.573 14.226 1.00 28.05 467 GLU A CA 1
ATOM 3730 C C . GLU A 1 467 ? -10.490 24.171 14.426 1.00 28.05 467 GLU A C 1
ATOM 3732 O O . GLU A 1 467 ? -10.897 23.028 14.198 1.00 28.05 467 GLU A O 1
ATOM 3737 N N . GLU A 1 468 ? -11.277 25.127 14.921 1.00 27.42 468 GLU A N 1
ATOM 3738 C CA . GLU A 1 468 ? -12.723 25.024 15.077 1.00 27.42 468 GLU A CA 1
ATOM 3739 C C . GLU A 1 468 ? -13.367 24.671 13.733 1.00 27.42 468 GLU A C 1
ATOM 3741 O O . GLU A 1 468 ? -13.357 25.455 12.781 1.00 27.42 468 GLU A O 1
ATOM 3746 N N . VAL A 1 469 ? -13.998 23.499 13.657 1.00 27.16 469 VAL A N 1
ATOM 3747 C CA . VAL A 1 469 ? -14.929 23.217 12.567 1.00 27.16 469 VAL A CA 1
ATOM 3748 C C . VAL A 1 469 ? -16.174 24.057 12.816 1.00 27.16 469 VAL A C 1
ATOM 3750 O O . VAL A 1 469 ? -16.945 23.783 13.734 1.00 27.16 469 VAL A O 1
ATOM 3753 N N . VAL A 1 470 ? -16.356 25.077 11.977 1.00 26.30 470 VAL A N 1
ATOM 3754 C CA . VAL A 1 470 ? -17.579 25.877 11.878 1.00 26.30 470 VAL A CA 1
ATOM 3755 C C . VAL A 1 470 ? -18.780 24.937 11.772 1.00 26.30 470 VAL A C 1
ATOM 3757 O O . VAL A 1 470 ? -18.998 24.265 10.762 1.00 26.30 470 VAL A O 1
ATOM 3760 N N . SER A 1 471 ? -19.552 24.889 12.849 1.00 24.27 471 SER A N 1
ATOM 3761 C CA . SER A 1 471 ? -20.831 24.208 12.936 1.00 24.27 471 SER A CA 1
ATOM 3762 C C . SER A 1 471 ? -21.881 24.961 12.116 1.00 24.27 471 SER A C 1
ATOM 3764 O O . SER A 1 471 ? -21.994 26.188 12.162 1.00 24.27 471 SER A O 1
ATOM 3766 N N . CYS A 1 472 ? -22.687 24.218 11.354 1.00 23.25 472 CYS A N 1
ATOM 3767 C CA . CYS A 1 472 ? -23.969 24.733 10.888 1.00 23.25 472 CYS A CA 1
ATOM 3768 C C . CYS A 1 472 ? -24.879 24.991 12.106 1.00 23.25 472 CYS A C 1
ATOM 3770 O O . CYS A 1 472 ? -24.808 24.246 13.085 1.00 23.25 472 CYS A O 1
ATOM 3772 N N . PRO A 1 473 ? -25.708 26.047 12.074 1.00 25.94 473 PRO A N 1
ATOM 3773 C CA . PRO A 1 473 ? -26.312 26.611 13.269 1.00 25.94 473 PRO A CA 1
ATOM 3774 C C . PRO A 1 473 ? -27.503 25.778 13.740 1.00 25.94 473 PRO A C 1
ATOM 3776 O O . PRO A 1 473 ? -28.404 25.476 12.957 1.00 25.94 473 PRO A O 1
ATOM 3779 N N . GLY A 1 474 ? -27.529 25.495 15.039 1.00 30.05 474 GLY A N 1
ATOM 3780 C CA . GLY A 1 474 ? -28.700 24.972 15.731 1.00 30.05 474 GLY A CA 1
ATOM 3781 C C . GLY A 1 474 ? -28.436 23.660 16.447 1.00 30.05 474 GLY A C 1
ATOM 3782 O O . GLY A 1 474 ? -28.968 22.645 16.035 1.00 30.05 474 GLY A O 1
ATOM 3783 N N . GLU A 1 475 ? -27.641 23.701 17.511 1.00 27.78 475 GLU A N 1
ATOM 3784 C CA . GLU A 1 475 ? -27.837 22.884 18.711 1.00 27.78 475 GLU A CA 1
ATOM 3785 C C . GLU A 1 475 ? -26.953 23.482 19.814 1.00 27.78 475 GLU A C 1
ATOM 3787 O O . GLU A 1 475 ? -25.797 23.842 19.589 1.00 27.78 475 GLU A O 1
ATOM 3792 N N . GLU A 1 476 ? -27.576 23.747 20.957 1.00 28.52 476 GLU A N 1
ATOM 3793 C CA . GLU A 1 476 ? -27.021 24.497 22.078 1.00 28.52 476 GLU A CA 1
ATOM 3794 C C . GLU A 1 476 ? -25.774 23.803 22.647 1.00 28.52 476 GLU A C 1
ATOM 3796 O O . GLU A 1 476 ? -25.696 22.578 22.723 1.00 28.52 476 GLU A O 1
ATOM 3801 N N . GLN A 1 477 ? -24.781 24.613 23.020 1.00 23.98 477 GLN A N 1
ATOM 3802 C CA . GLN A 1 477 ? -23.524 24.182 23.625 1.00 23.98 477 GLN A CA 1
ATOM 3803 C C . GLN A 1 477 ? -23.792 23.434 24.942 1.00 23.98 477 GLN A C 1
ATOM 3805 O O . GLN A 1 477 ? -24.158 24.057 25.936 1.00 23.98 477 GLN A O 1
ATOM 3810 N N . GLU A 1 478 ? -23.561 22.120 24.973 1.00 28.45 478 GLU A N 1
ATOM 3811 C CA . GLU A 1 478 ? -23.313 21.401 26.226 1.00 28.45 478 GLU A CA 1
ATOM 3812 C C . GLU A 1 478 ? -21.806 21.408 26.511 1.00 28.45 478 GLU A C 1
ATOM 3814 O O . GLU A 1 478 ? -20.988 20.966 25.701 1.00 28.45 478 GLU A O 1
ATOM 3819 N N . GLU A 1 479 ? -21.455 21.966 27.669 1.00 27.97 479 GLU A N 1
ATOM 3820 C CA . GLU A 1 479 ? -20.105 22.063 28.217 1.00 27.97 479 GLU A CA 1
ATOM 3821 C C . GLU A 1 479 ? -19.349 20.726 28.216 1.00 27.97 479 GLU A C 1
ATOM 3823 O O . GLU A 1 479 ? -19.898 19.649 28.452 1.00 27.97 479 GLU A O 1
ATOM 3828 N N . SER A 1 480 ? -18.036 20.832 28.025 1.00 27.78 480 SER A N 1
ATOM 3829 C CA . SER A 1 480 ? -17.033 19.779 28.181 1.00 27.78 480 SER A CA 1
ATOM 3830 C C . SER A 1 480 ? -17.204 18.969 29.479 1.00 27.78 480 SER A C 1
ATOM 3832 O O . SER A 1 480 ? -16.733 19.377 30.542 1.00 27.78 480 SER A O 1
ATOM 3834 N N . GLN A 1 481 ? -17.837 17.795 29.397 1.00 33.84 481 GLN A N 1
ATOM 3835 C CA . GLN A 1 481 ? -17.918 16.842 30.509 1.00 33.84 481 GLN A CA 1
ATOM 3836 C C . GLN A 1 481 ? -16.764 15.829 30.437 1.00 33.84 481 GLN A C 1
ATOM 3838 O O . GLN A 1 481 ? -16.603 15.113 29.447 1.00 33.84 481 GLN A O 1
ATOM 3843 N N . GLU A 1 482 ? -15.971 15.759 31.512 1.00 43.81 482 GLU A N 1
ATOM 3844 C CA . GLU A 1 482 ? -15.020 14.669 31.777 1.00 43.81 482 GLU A CA 1
ATOM 3845 C C . GLU A 1 482 ? -15.698 13.285 31.670 1.00 43.81 482 GLU A C 1
ATOM 3847 O O . GLU A 1 482 ? -16.905 13.165 31.907 1.00 43.81 482 GLU A O 1
ATOM 3852 N N . PRO A 1 483 ? -14.944 12.207 31.366 1.00 50.31 483 PRO A N 1
ATOM 3853 C CA . PRO A 1 483 ? -15.517 10.885 31.145 1.00 50.31 483 PRO A CA 1
ATOM 3854 C C . PRO A 1 483 ? -16.357 10.404 32.339 1.00 50.31 483 PRO A C 1
ATOM 3856 O O . PRO A 1 483 ? -15.875 10.226 33.464 1.00 50.31 483 PRO A O 1
ATOM 3859 N N . VAL A 1 484 ? -17.638 10.159 32.054 1.00 58.84 484 VAL A N 1
ATOM 3860 C CA . VAL A 1 484 ? -18.629 9.608 32.983 1.00 58.84 484 VAL A CA 1
ATOM 3861 C C . VAL A 1 484 ? -18.168 8.229 33.471 1.00 58.84 484 VAL A C 1
ATOM 3863 O O . VAL A 1 484 ? -17.713 7.403 32.683 1.00 58.84 484 VAL A O 1
ATOM 3866 N N . ALA A 1 485 ? -18.286 7.960 34.777 1.00 70.56 485 ALA A N 1
ATOM 3867 C CA . ALA A 1 485 ? -17.899 6.673 35.355 1.00 70.56 485 ALA A CA 1
ATOM 3868 C C . ALA A 1 485 ? -18.749 5.518 34.781 1.00 70.56 485 ALA A C 1
ATOM 3870 O O . ALA A 1 485 ? -19.974 5.509 34.918 1.00 70.56 485 ALA A O 1
ATOM 3871 N N . THR A 1 486 ? -18.100 4.519 34.180 1.00 79.38 486 THR A N 1
ATOM 3872 C CA . THR A 1 486 ? -18.758 3.374 33.526 1.00 79.38 486 THR A CA 1
ATOM 3873 C C . THR A 1 486 ? -19.167 2.314 34.548 1.00 79.38 486 THR A C 1
ATOM 3875 O O . THR A 1 486 ? -18.368 1.933 35.402 1.00 79.38 486 THR A O 1
ATOM 3878 N N . LYS A 1 487 ? -20.393 1.782 34.445 1.00 79.25 487 LYS A N 1
ATOM 3879 C CA . LYS A 1 487 ? -20.874 0.660 35.272 1.00 79.25 487 LYS A CA 1
ATOM 3880 C C . LYS A 1 487 ? -20.452 -0.689 34.688 1.00 79.25 487 LYS A C 1
ATOM 3882 O O . LYS A 1 487 ? -20.784 -0.991 33.546 1.00 79.25 487 LYS A O 1
ATOM 3887 N N . LEU A 1 488 ? -19.815 -1.537 35.493 1.00 75.88 488 LEU A N 1
ATOM 3888 C CA . LEU A 1 488 ? -19.518 -2.936 35.173 1.00 75.88 488 LEU A CA 1
ATOM 3889 C C . LEU A 1 488 ? -20.240 -3.877 36.149 1.00 75.88 488 LEU A C 1
ATOM 3891 O O . LEU A 1 488 ? -20.259 -3.637 37.356 1.00 75.88 488 LEU A O 1
ATOM 3895 N N . GLY A 1 489 ? -20.816 -4.963 35.629 1.00 77.81 489 GLY A N 1
ATOM 3896 C CA . GLY A 1 489 ? -21.638 -5.905 36.397 1.00 77.81 489 GLY A CA 1
ATOM 3897 C C . GLY A 1 489 ? -23.149 -5.610 36.287 1.00 77.81 489 GLY A C 1
ATOM 3898 O O . GLY A 1 489 ? -23.577 -5.061 35.273 1.00 77.81 489 GLY A O 1
ATOM 3899 N N . PRO A 1 490 ? -23.979 -5.986 37.281 1.00 80.12 490 PRO A N 1
ATOM 3900 C CA . PRO A 1 490 ? -23.600 -6.621 38.536 1.00 80.12 490 PRO A CA 1
ATOM 3901 C C . PRO A 1 490 ? -23.401 -8.135 38.370 1.00 80.12 490 PRO A C 1
ATOM 3903 O O . PRO A 1 490 ? -24.120 -8.800 37.625 1.00 80.12 490 PRO A O 1
ATOM 3906 N N . TRP A 1 491 ? -22.437 -8.695 39.091 1.00 81.00 491 TRP A N 1
ATOM 3907 C CA . TRP A 1 491 ? -22.238 -10.136 39.225 1.00 81.00 491 TRP A CA 1
ATOM 3908 C C . TRP A 1 491 ? -23.032 -10.629 40.429 1.00 81.00 491 TRP A C 1
ATOM 3910 O O . TRP A 1 491 ? -22.933 -10.035 41.500 1.00 81.00 491 TRP A O 1
ATOM 3920 N N . GLY A 1 492 ? -23.836 -11.682 40.266 1.00 82.81 492 GLY A N 1
ATOM 3921 C CA . GLY A 1 492 ? -24.647 -12.235 41.352 1.00 82.81 492 GLY A CA 1
ATOM 3922 C C . GLY A 1 492 ? -26.046 -12.679 40.940 1.00 82.81 492 GLY A C 1
ATOM 3923 O O . GLY A 1 492 ? -26.330 -12.912 39.765 1.00 82.81 492 GLY A O 1
ATOM 3924 N N . GLY A 1 493 ? -26.919 -12.828 41.934 1.00 74.06 493 GLY A N 1
ATOM 3925 C CA . GLY A 1 493 ? -28.329 -13.160 41.764 1.00 74.06 493 GLY A CA 1
ATOM 3926 C C . GLY A 1 493 ? -29.250 -11.947 41.632 1.00 74.06 493 GLY A C 1
ATOM 3927 O O . GLY A 1 493 ? -28.880 -10.802 41.860 1.00 74.06 493 GLY A O 1
ATOM 3928 N N . ASN A 1 494 ? -30.512 -12.211 41.301 1.00 75.19 494 ASN A N 1
ATOM 3929 C CA . ASN A 1 494 ? -31.557 -11.198 41.128 1.00 75.19 494 ASN A CA 1
ATOM 3930 C C . ASN A 1 494 ? -32.379 -10.912 42.403 1.00 75.19 494 ASN A C 1
ATOM 3932 O O . ASN A 1 494 ? -33.306 -10.103 42.358 1.00 75.19 494 ASN A O 1
ATOM 3936 N N . GLY A 1 495 ? -32.063 -11.548 43.536 1.00 74.44 495 GLY A N 1
ATOM 3937 C CA . GLY A 1 495 ? -32.732 -11.274 44.813 1.00 74.44 495 GLY A CA 1
ATOM 3938 C C . GLY A 1 495 ? -32.348 -9.914 45.414 1.00 74.44 495 GLY A C 1
ATOM 3939 O O . GLY A 1 495 ? -31.486 -9.214 44.882 1.00 74.44 495 GLY A O 1
ATOM 3940 N N . GLY A 1 496 ? -33.007 -9.537 46.512 1.00 83.25 496 GLY A N 1
ATOM 3941 C CA . GLY A 1 496 ? -32.776 -8.267 47.213 1.00 83.25 496 GLY A CA 1
ATOM 3942 C C . GLY A 1 496 ? -33.294 -7.015 46.488 1.00 83.25 496 GLY A C 1
ATOM 3943 O O . GLY A 1 496 ? -33.806 -7.083 45.368 1.00 83.25 496 GLY A O 1
ATOM 3944 N N . THR A 1 497 ? -33.144 -5.870 47.151 1.00 81.69 497 THR A N 1
ATOM 3945 C CA . THR A 1 497 ? -33.414 -4.521 46.634 1.00 81.69 497 THR A CA 1
ATOM 3946 C C . THR A 1 497 ? -32.178 -3.995 45.911 1.00 81.69 497 THR A C 1
ATOM 3948 O O . THR A 1 497 ? -31.055 -4.254 46.341 1.00 81.69 497 THR A O 1
ATOM 3951 N N . ALA A 1 498 ? -32.369 -3.284 44.796 1.00 84.69 498 ALA A N 1
ATOM 3952 C CA . ALA A 1 498 ? -31.271 -2.627 44.094 1.00 84.69 498 ALA A CA 1
ATOM 3953 C C . ALA A 1 498 ? -30.833 -1.370 44.855 1.00 84.69 498 ALA A C 1
ATOM 3955 O O . ALA A 1 498 ? -31.668 -0.544 45.214 1.00 84.69 498 ALA A O 1
ATOM 3956 N N . TYR A 1 499 ? -29.530 -1.239 45.057 1.00 86.19 499 TYR A N 1
ATOM 3957 C CA . TYR A 1 499 ? -28.883 -0.081 45.642 1.00 86.19 499 TYR A CA 1
ATOM 3958 C C . TYR A 1 499 ? -27.903 0.509 44.640 1.00 86.19 499 TYR A C 1
ATOM 3960 O O . TYR A 1 499 ? -27.148 -0.212 43.985 1.00 86.19 499 TYR A O 1
ATOM 3968 N N . ASP A 1 500 ? -27.929 1.827 44.534 1.00 87.88 500 ASP A N 1
ATOM 3969 C CA . ASP A 1 500 ? -27.137 2.585 43.583 1.00 87.88 500 ASP A CA 1
ATOM 3970 C C . ASP A 1 500 ? -26.801 3.946 44.195 1.00 87.88 500 ASP A C 1
ATOM 3972 O O . ASP A 1 500 ? -27.518 4.424 45.078 1.00 87.88 500 ASP A O 1
ATOM 3976 N N . ILE A 1 501 ? -25.712 4.557 43.744 1.00 85.25 501 ILE A N 1
ATOM 3977 C CA . ILE A 1 501 ? -25.308 5.890 44.202 1.00 85.25 501 ILE A CA 1
ATOM 3978 C C . ILE A 1 501 ? -25.955 6.962 43.326 1.00 85.25 501 ILE A C 1
ATOM 3980 O O . ILE A 1 501 ? -26.119 6.786 42.119 1.00 85.25 501 ILE A O 1
ATOM 3984 N N . THR A 1 502 ? -26.339 8.078 43.941 1.00 80.62 502 THR A N 1
ATOM 3985 C CA . THR A 1 502 ? -27.022 9.191 43.261 1.00 80.62 502 THR A CA 1
ATOM 3986 C C . THR A 1 502 ? -26.061 10.256 42.741 1.00 80.62 502 THR A C 1
ATOM 3988 O O . THR A 1 502 ? -26.419 10.996 41.830 1.00 80.62 502 THR A O 1
ATOM 3991 N N . VAL A 1 503 ? -24.849 10.324 43.299 1.00 83.50 503 VAL A N 1
ATOM 3992 C CA . VAL A 1 503 ? -23.790 11.262 42.907 1.00 83.50 503 VAL A CA 1
ATOM 3993 C C . VAL A 1 503 ? -22.671 10.490 42.206 1.00 83.50 503 VAL A C 1
ATOM 3995 O O . VAL A 1 503 ? -22.356 9.355 42.566 1.00 83.50 503 VAL A O 1
ATOM 3998 N N . ALA A 1 504 ? -22.102 11.077 41.152 1.00 84.00 504 ALA A N 1
ATOM 3999 C CA . ALA A 1 504 ? -21.072 10.426 40.353 1.00 84.00 504 ALA A CA 1
ATOM 4000 C C . ALA A 1 504 ? -19.752 10.304 41.143 1.00 84.00 504 ALA A C 1
ATOM 4002 O O . ALA A 1 504 ? -19.221 11.316 41.609 1.00 84.00 504 ALA A O 1
ATOM 4003 N N . PRO A 1 505 ? -19.174 9.097 41.265 1.00 89.19 505 PRO A N 1
ATOM 4004 C CA . PRO A 1 505 ? -17.962 8.899 42.043 1.00 89.19 505 PRO A CA 1
ATOM 4005 C C . PRO A 1 505 ? -16.709 9.358 41.287 1.00 89.19 505 PRO A C 1
ATOM 4007 O O . PRO A 1 505 ? -16.570 9.151 40.075 1.00 89.19 505 PRO A O 1
ATOM 4010 N N . HIS A 1 506 ? -15.761 9.957 42.007 1.00 87.06 506 HIS A N 1
ATOM 4011 C CA . HIS A 1 506 ? -14.454 10.361 41.486 1.00 87.06 506 HIS A CA 1
ATOM 4012 C C . HIS A 1 506 ? -13.309 9.510 42.053 1.00 87.06 506 HIS A C 1
ATOM 4014 O O . HIS A 1 506 ? -12.489 9.003 41.281 1.00 87.06 506 HIS A O 1
ATOM 4020 N N . ARG A 1 507 ? -13.262 9.290 43.372 1.00 91.06 507 ARG A N 1
ATOM 4021 C CA . ARG A 1 507 ? -12.249 8.437 44.014 1.00 91.06 507 ARG A CA 1
ATOM 4022 C C . ARG A 1 507 ? -12.849 7.639 45.166 1.00 91.06 507 ARG A C 1
ATOM 4024 O O . ARG A 1 507 ? -13.490 8.198 46.041 1.00 91.06 507 ARG A O 1
ATOM 4031 N N . LEU A 1 508 ? -12.602 6.332 45.173 1.00 94.94 508 LEU A N 1
ATOM 4032 C CA . LEU A 1 508 ? -12.972 5.455 46.281 1.00 94.94 508 LEU A CA 1
ATOM 4033 C C . LEU A 1 508 ? -12.008 5.678 47.458 1.00 94.94 508 LEU A C 1
ATOM 4035 O O . LEU A 1 508 ? -10.795 5.633 47.268 1.00 94.94 508 LEU A O 1
ATOM 4039 N N . GLU A 1 509 ? -12.540 5.905 48.656 1.00 94.75 509 GLU A N 1
ATOM 4040 C CA . GLU A 1 509 ? -11.763 6.235 49.862 1.00 94.75 509 GLU A CA 1
ATOM 4041 C C . GLU A 1 509 ? -11.642 5.041 50.810 1.00 94.75 509 GLU A C 1
ATOM 4043 O O . GLU A 1 509 ? -10.561 4.707 51.308 1.00 94.75 509 GLU A O 1
ATOM 4048 N N . SER A 1 510 ? -12.761 4.369 51.075 1.00 96.06 510 SER A N 1
ATOM 4049 C CA . SER A 1 510 ? -12.779 3.208 51.956 1.00 96.06 510 SER A CA 1
ATOM 4050 C C . SER A 1 510 ? -13.874 2.222 51.589 1.00 96.06 510 SER A C 1
ATOM 4052 O O . SER A 1 510 ? -14.888 2.605 51.017 1.00 96.06 510 SER A O 1
ATOM 4054 N N . VAL A 1 511 ? -13.670 0.949 51.924 1.00 96.12 511 VAL A N 1
ATOM 4055 C CA . VAL A 1 511 ? -14.663 -0.120 51.771 1.00 96.12 511 VAL A CA 1
ATOM 4056 C C . VAL A 1 511 ? -14.684 -0.938 53.052 1.00 96.12 511 VAL A C 1
ATOM 4058 O O . VAL A 1 511 ? -13.645 -1.429 53.485 1.00 96.12 511 VAL A O 1
ATOM 4061 N N . THR A 1 512 ? -15.853 -1.112 53.653 1.00 94.12 512 THR A N 1
ATOM 4062 C CA . THR A 1 512 ? -16.052 -2.010 54.789 1.00 94.12 512 THR A CA 1
ATOM 4063 C C . THR A 1 512 ? -16.866 -3.210 54.335 1.00 94.12 512 THR A C 1
ATOM 4065 O O . THR A 1 512 ? -18.002 -3.074 53.879 1.00 94.12 512 THR A O 1
ATOM 4068 N N . VAL A 1 513 ? -16.283 -4.400 54.468 1.00 92.88 513 VAL A N 1
ATOM 4069 C CA . VAL A 1 513 ? -16.957 -5.663 54.154 1.00 92.88 513 VAL A CA 1
ATOM 4070 C C . VAL A 1 513 ? -17.260 -6.398 55.450 1.00 92.88 513 VAL A C 1
ATOM 4072 O O . VAL A 1 513 ? -16.372 -6.620 56.273 1.00 92.88 513 VAL A O 1
ATOM 4075 N N . TYR A 1 514 ? -18.513 -6.801 55.619 1.00 91.00 514 TYR A N 1
ATOM 4076 C CA . TYR A 1 514 ? -18.941 -7.646 56.723 1.00 91.00 514 TYR A CA 1
ATOM 4077 C C . TYR A 1 514 ? -19.271 -9.016 56.157 1.00 91.00 514 TYR A C 1
ATOM 4079 O O . TYR A 1 514 ? -20.100 -9.140 55.253 1.00 91.00 514 TYR A O 1
ATOM 4087 N N . SER A 1 515 ? -18.596 -10.038 56.667 1.00 88.50 515 SER A N 1
ATOM 4088 C CA . SER A 1 515 ? -18.736 -11.402 56.171 1.00 88.50 515 SER A CA 1
ATOM 4089 C C . SER A 1 515 ? -18.593 -12.419 57.294 1.00 88.50 515 SER A C 1
ATOM 4091 O O . SER A 1 515 ? -17.662 -12.322 58.093 1.00 88.50 515 SER A O 1
ATOM 4093 N N . GLY A 1 516 ? -19.472 -13.417 57.314 1.00 82.94 516 GLY A N 1
ATOM 4094 C CA . GLY A 1 516 ? -19.274 -14.702 57.982 1.00 82.94 516 GLY A CA 1
ATOM 4095 C C . GLY A 1 516 ? -18.917 -15.791 56.970 1.00 82.94 516 GLY A C 1
ATOM 4096 O O . GLY A 1 516 ? -17.875 -15.739 56.323 1.00 82.94 516 GLY A O 1
ATOM 4097 N N . VAL A 1 517 ? -19.817 -16.765 56.799 1.00 82.25 517 VAL A N 1
ATOM 4098 C CA . VAL A 1 517 ? -19.699 -17.814 55.764 1.00 82.25 517 VAL A CA 1
ATOM 4099 C C . VAL A 1 517 ? -19.823 -17.221 54.353 1.00 82.25 517 VAL A C 1
ATOM 4101 O O . VAL A 1 517 ? -19.207 -17.716 53.411 1.00 82.25 517 VAL A O 1
ATOM 4104 N N . ILE A 1 518 ? -20.617 -16.159 54.204 1.00 87.19 518 ILE A N 1
ATOM 4105 C CA . ILE A 1 518 ? -20.847 -15.426 52.953 1.00 87.19 518 ILE A CA 1
ATOM 4106 C C . ILE A 1 518 ? -20.676 -13.919 53.187 1.00 87.19 518 ILE A C 1
ATOM 4108 O O . ILE A 1 518 ? -20.456 -13.495 54.321 1.00 87.19 518 ILE A O 1
ATOM 4112 N N . VAL A 1 519 ? -20.767 -13.110 52.128 1.00 89.62 519 VAL A N 1
ATOM 4113 C CA . VAL A 1 519 ? -20.699 -11.647 52.244 1.00 89.62 519 VAL A CA 1
ATOM 4114 C C . VAL A 1 519 ? -22.065 -11.111 52.667 1.00 89.62 519 VAL A C 1
ATOM 4116 O O . VAL A 1 519 ? -23.048 -11.195 51.925 1.00 89.62 519 VAL A O 1
ATOM 4119 N N . ASP A 1 520 ? -22.122 -10.568 53.879 1.00 87.62 520 ASP A N 1
ATOM 4120 C CA . ASP A 1 520 ? -23.363 -10.146 54.518 1.00 87.62 520 ASP A CA 1
ATOM 4121 C C . ASP A 1 520 ? -23.736 -8.719 54.116 1.00 87.62 520 ASP A C 1
ATOM 4123 O O . ASP A 1 520 ? -24.851 -8.481 53.645 1.00 87.62 520 ASP A O 1
ATOM 4127 N N . VAL A 1 521 ? -22.801 -7.777 54.278 1.00 90.62 521 VAL A N 1
ATOM 4128 C CA . VAL A 1 521 ? -23.048 -6.343 54.079 1.00 90.62 521 VAL A CA 1
ATOM 4129 C C . VAL A 1 521 ? -21.825 -5.645 53.490 1.00 90.62 521 VAL A C 1
ATOM 4131 O O . VAL A 1 521 ? -20.683 -5.981 53.818 1.00 90.62 521 VAL A O 1
ATOM 4134 N N . LEU A 1 522 ? -22.088 -4.650 52.643 1.00 92.75 522 LEU A N 1
ATOM 4135 C CA . LEU A 1 522 ? -21.093 -3.756 52.061 1.00 92.75 522 LEU A CA 1
ATOM 4136 C C . LEU A 1 522 ? -21.381 -2.300 52.456 1.00 92.75 522 LEU A C 1
ATOM 4138 O O . LEU A 1 522 ? -22.509 -1.825 52.310 1.00 92.75 522 LEU A O 1
ATOM 4142 N N . GLU A 1 523 ? -20.347 -1.595 52.900 1.00 94.50 523 GLU A N 1
ATOM 4143 C CA . GLU A 1 523 ? -20.313 -0.138 53.053 1.00 94.50 523 GLU A CA 1
ATOM 4144 C C . GLU A 1 523 ? -19.085 0.413 52.333 1.00 94.50 523 GLU A C 1
ATOM 4146 O O . GLU A 1 523 ? -18.064 -0.269 52.233 1.00 94.50 523 GLU A O 1
ATOM 4151 N N . PHE A 1 524 ? -19.146 1.645 51.844 1.00 96.00 524 PHE A N 1
ATOM 4152 C CA . PHE A 1 524 ? -17.980 2.316 51.276 1.00 96.00 524 PHE A CA 1
ATOM 4153 C C . PHE A 1 524 ? -18.112 3.836 51.352 1.00 96.00 524 PHE A C 1
ATOM 4155 O O . PHE A 1 524 ? -19.213 4.363 51.489 1.00 96.00 524 PHE A O 1
ATOM 4162 N N . SER A 1 525 ? -16.989 4.540 51.240 1.00 95.56 525 SER A N 1
ATOM 4163 C CA . SER A 1 525 ? -16.963 5.991 51.061 1.00 95.56 525 SER A CA 1
ATOM 4164 C C . SER A 1 525 ? -16.185 6.376 49.811 1.00 95.56 525 SER A C 1
ATOM 4166 O O . SER A 1 525 ? -15.257 5.669 49.406 1.00 95.56 525 SER A O 1
ATOM 4168 N N . TYR A 1 526 ? -16.588 7.466 49.166 1.00 95.44 526 TYR A N 1
ATOM 4169 C CA . TYR A 1 526 ? -15.937 7.994 47.970 1.00 95.44 526 TYR A CA 1
ATOM 4170 C C . TYR A 1 526 ? -16.017 9.520 47.939 1.00 95.44 526 TYR A C 1
ATOM 4172 O O . TYR A 1 526 ? -16.924 10.103 48.523 1.00 95.44 526 TYR A O 1
ATOM 4180 N N . THR A 1 527 ? -15.096 10.167 47.233 1.00 92.44 527 THR A N 1
ATOM 4181 C CA . THR A 1 527 ? -15.177 11.593 46.907 1.00 92.44 527 THR A CA 1
ATOM 4182 C C . THR A 1 527 ? -15.756 11.794 45.512 1.00 92.44 527 THR A C 1
ATOM 4184 O O . THR A 1 527 ? -15.483 11.004 44.599 1.00 92.44 527 THR A O 1
ATOM 4187 N N . ASP A 1 528 ? -16.589 12.818 45.342 1.00 88.75 528 ASP A N 1
ATOM 4188 C CA . ASP A 1 528 ? -17.066 13.268 44.030 1.00 88.75 528 ASP A CA 1
ATOM 4189 C C . ASP A 1 528 ? -16.061 14.226 43.357 1.00 88.75 528 ASP A C 1
ATOM 4191 O O . ASP A 1 528 ? -14.974 14.480 43.876 1.00 88.75 528 ASP A O 1
ATOM 4195 N N . HIS A 1 529 ? -16.394 14.749 42.173 1.00 82.44 529 HIS A N 1
ATOM 4196 C CA . HIS A 1 529 ? -15.507 15.669 41.443 1.00 82.44 529 HIS A CA 1
ATOM 4197 C C . HIS A 1 529 ? -15.243 16.993 42.172 1.00 82.44 529 HIS A C 1
ATOM 4199 O O . HIS A 1 529 ? -14.231 17.634 41.910 1.00 82.44 529 HIS A O 1
ATOM 4205 N N . SER A 1 530 ? -16.131 17.403 43.079 1.00 81.38 530 SER A N 1
ATOM 4206 C CA . SER A 1 530 ? -15.943 18.596 43.911 1.00 81.38 530 SER A CA 1
ATOM 4207 C C . SER A 1 530 ? -15.078 18.329 45.146 1.00 81.38 530 SER A C 1
ATOM 4209 O O . SER A 1 530 ? -14.825 19.236 45.936 1.00 81.38 530 SER A O 1
ATOM 4211 N N . GLY A 1 531 ? -14.617 17.085 45.322 1.00 83.69 531 GLY A N 1
ATOM 4212 C CA . GLY A 1 531 ? -13.868 16.653 46.495 1.00 83.69 531 GLY A CA 1
ATOM 4213 C C . GLY A 1 531 ? -14.746 16.404 47.722 1.00 83.69 531 GLY A C 1
ATOM 4214 O O . GLY A 1 531 ? -14.210 16.185 48.807 1.00 83.69 531 GLY A O 1
ATOM 4215 N N . HIS A 1 532 ? -16.077 16.425 47.585 1.00 90.19 532 HIS A N 1
ATOM 4216 C CA . HIS A 1 532 ? -16.984 16.155 48.696 1.00 90.19 532 HIS A CA 1
ATOM 4217 C C . HIS A 1 532 ? -17.060 14.651 48.972 1.00 90.19 532 HIS A C 1
ATOM 4219 O O . HIS A 1 532 ? -17.216 13.859 48.041 1.00 90.19 532 HIS A O 1
ATOM 4225 N N . GLU A 1 533 ? -16.945 14.248 50.240 1.00 93.19 533 GLU A N 1
ATOM 4226 C CA . GLU A 1 533 ? -16.985 12.840 50.646 1.00 93.19 533 GLU A CA 1
ATOM 4227 C C . GLU A 1 533 ? -18.428 12.359 50.864 1.00 93.19 533 GLU A C 1
ATOM 4229 O O . GLU A 1 533 ? -19.222 12.990 51.560 1.00 93.19 533 GLU A O 1
ATOM 4234 N N . HIS A 1 534 ? -18.746 11.193 50.309 1.00 92.38 534 HIS A N 1
ATOM 4235 C CA . HIS A 1 534 ? -20.035 10.517 50.404 1.00 92.38 534 HIS A CA 1
ATOM 4236 C C . HIS A 1 534 ? -19.853 9.160 51.080 1.00 92.38 534 HIS A C 1
ATOM 4238 O O . HIS A 1 534 ? -19.008 8.369 50.664 1.00 92.38 534 HIS A O 1
ATOM 4244 N N . ASN A 1 535 ? -20.674 8.859 52.089 1.00 93.88 535 ASN A N 1
ATOM 4245 C CA . ASN A 1 535 ? -20.721 7.550 52.748 1.00 93.88 535 ASN A CA 1
ATOM 4246 C C . ASN A 1 535 ? -21.941 6.763 52.256 1.00 93.88 535 ASN A C 1
ATOM 4248 O O . ASN A 1 535 ? -23.056 7.284 52.248 1.00 93.88 535 ASN A O 1
ATOM 4252 N N . VAL A 1 536 ? -21.735 5.510 51.856 1.00 92.75 536 VAL A N 1
ATOM 4253 C CA . VAL A 1 536 ? -22.742 4.664 51.211 1.00 92.75 536 VAL A CA 1
ATOM 4254 C C . VAL A 1 536 ? -22.863 3.325 51.927 1.00 92.75 536 VAL A C 1
ATOM 4256 O O . VAL A 1 536 ? -21.866 2.666 52.221 1.00 92.75 536 VAL A O 1
ATOM 4259 N N . GLY A 1 537 ? -24.106 2.898 52.148 1.00 87.31 537 GLY A N 1
ATOM 4260 C CA . GLY A 1 537 ? -24.444 1.687 52.891 1.00 87.31 537 GLY A CA 1
ATOM 4261 C C . GLY A 1 537 ? -25.073 2.006 54.253 1.00 87.31 537 GLY A C 1
ATOM 4262 O O . GLY A 1 537 ? -25.378 3.170 54.524 1.00 87.31 537 GLY A O 1
ATOM 4263 N N . PRO A 1 538 ? -25.316 0.987 55.093 1.00 89.25 538 PRO A N 1
ATOM 4264 C CA . PRO A 1 538 ? -25.067 -0.436 54.846 1.00 89.25 538 PRO A CA 1
ATOM 4265 C C . PRO A 1 538 ? -25.993 -1.035 53.784 1.00 89.25 538 PRO A C 1
ATOM 4267 O O . PRO A 1 538 ? -27.212 -0.867 53.820 1.00 89.25 538 PRO A O 1
ATOM 4270 N N . TRP A 1 539 ? -25.417 -1.774 52.835 1.00 90.81 539 TRP A N 1
ATOM 4271 C CA . TRP A 1 539 ? -26.170 -2.574 51.867 1.00 90.81 539 TRP A CA 1
ATOM 4272 C C . TRP A 1 539 ? -26.188 -4.043 52.297 1.00 90.81 539 TRP A C 1
ATOM 4274 O O . TRP A 1 539 ? -25.252 -4.791 52.016 1.00 90.81 539 TRP A O 1
ATOM 4284 N N . GLY A 1 540 ? -27.257 -4.436 52.998 1.00 84.38 540 GLY A N 1
ATOM 4285 C CA . GLY A 1 540 ? -27.486 -5.769 53.576 1.00 84.38 540 GLY A CA 1
ATOM 4286 C C . GLY A 1 540 ? -28.027 -5.694 55.021 1.00 84.38 540 GLY A C 1
ATOM 4287 O O . GLY A 1 540 ? -28.351 -4.604 55.488 1.00 84.38 540 GLY A O 1
ATOM 4288 N N . GLY A 1 541 ? -28.098 -6.818 55.753 1.00 71.12 541 GLY A N 1
ATOM 4289 C CA . GLY A 1 541 ? -28.380 -6.847 57.208 1.00 71.12 541 GLY A CA 1
ATOM 4290 C C . GLY A 1 541 ? -29.817 -7.241 57.623 1.00 71.12 541 GLY A C 1
ATOM 4291 O O . GLY A 1 541 ? -30.645 -7.528 56.752 1.00 71.12 541 GLY A O 1
ATOM 4292 N N . PRO A 1 542 ? -30.144 -7.309 58.942 1.00 52.03 542 PRO A N 1
ATOM 4293 C CA . PRO A 1 542 ? -29.429 -6.724 60.094 1.00 52.03 542 PRO A CA 1
ATOM 4294 C C . PRO A 1 542 ? -28.283 -7.583 60.670 1.00 52.03 542 PRO A C 1
ATOM 4296 O O . PRO A 1 542 ? -28.311 -8.811 60.595 1.00 52.03 542 PRO A O 1
ATOM 4299 N N . TRP A 1 543 ? -27.273 -6.908 61.238 1.00 60.22 543 TRP A N 1
ATOM 4300 C CA . TRP A 1 543 ? -26.052 -7.493 61.810 1.00 60.22 543 TRP A CA 1
ATOM 4301 C C . TRP A 1 543 ? -26.239 -7.993 63.244 1.00 60.22 543 TRP A C 1
ATOM 4303 O O . TRP A 1 543 ? -26.425 -7.199 64.161 1.00 60.22 543 TRP A O 1
ATOM 4313 N N . GLU A 1 544 ? -26.038 -9.289 63.458 1.00 52.75 544 GLU A N 1
ATOM 4314 C CA . GLU A 1 544 ? -25.728 -9.844 64.776 1.00 52.75 544 GLU A CA 1
ATOM 4315 C C . GLU A 1 544 ? -24.429 -10.655 64.654 1.00 52.75 544 GLU A C 1
ATOM 4317 O O . GLU A 1 544 ? -24.441 -11.790 64.185 1.00 52.75 544 GLU A O 1
ATOM 4322 N N . GLY A 1 545 ? -23.288 -10.068 65.039 1.00 55.31 545 GLY A N 1
ATOM 4323 C CA . GLY A 1 545 ? -22.159 -10.868 65.538 1.00 55.31 545 GLY A CA 1
ATOM 4324 C C . GLY A 1 545 ? -20.795 -10.825 64.835 1.00 55.31 545 GLY A C 1
ATOM 4325 O O . GLY A 1 545 ? -19.868 -11.374 65.419 1.00 55.31 545 GLY A O 1
ATOM 4326 N N . ASN A 1 546 ? -20.596 -10.169 63.682 1.00 62.16 546 ASN A N 1
ATOM 4327 C CA . ASN A 1 546 ? -19.267 -10.124 63.034 1.00 62.16 546 ASN A CA 1
ATOM 4328 C C . ASN A 1 546 ? -18.705 -8.699 62.918 1.00 62.16 546 ASN A C 1
ATOM 4330 O O . ASN A 1 546 ? -19.387 -7.789 62.449 1.00 62.16 546 ASN A O 1
ATOM 4334 N N . ALA A 1 547 ? -17.442 -8.514 63.318 1.00 71.81 547 ALA A N 1
ATOM 4335 C CA . ALA A 1 547 ? -16.716 -7.258 63.136 1.00 71.81 547 ALA A CA 1
ATOM 4336 C C . ALA A 1 547 ? -16.436 -7.018 61.641 1.00 71.81 547 ALA A C 1
ATOM 4338 O O . ALA A 1 547 ? -15.862 -7.878 60.972 1.00 71.81 547 ALA A O 1
ATOM 4339 N N . GLY A 1 548 ? -16.845 -5.861 61.115 1.00 81.31 548 GLY A N 1
ATOM 4340 C CA . GLY A 1 548 ? -16.586 -5.476 59.726 1.00 81.31 548 GLY A CA 1
ATOM 4341 C C . GLY A 1 548 ? -15.102 -5.224 59.470 1.00 81.31 548 GLY A C 1
ATOM 4342 O O . GLY A 1 548 ? -14.411 -4.620 60.293 1.00 81.31 548 GLY A O 1
ATOM 4343 N N . HIS A 1 549 ? -14.606 -5.665 58.316 1.00 89.19 549 HIS A N 1
ATOM 4344 C CA . HIS A 1 549 ? -13.237 -5.406 57.891 1.00 89.19 549 HIS A CA 1
ATOM 4345 C C . HIS A 1 549 ? -13.191 -4.130 57.048 1.00 89.19 549 HIS A C 1
ATOM 4347 O O . HIS A 1 549 ? -13.620 -4.129 55.892 1.00 89.19 549 HIS A O 1
ATOM 4353 N N . LYS A 1 550 ? -12.691 -3.035 57.635 1.00 92.44 550 LYS A N 1
ATOM 4354 C CA . LYS A 1 550 ? -12.568 -1.738 56.958 1.00 92.44 550 LYS A CA 1
ATOM 4355 C C . LYS A 1 550 ? -11.222 -1.609 56.247 1.00 92.44 550 LYS A C 1
ATOM 4357 O O . LYS A 1 550 ? -10.173 -1.605 56.884 1.00 92.44 550 LYS A O 1
ATOM 4362 N N . ILE A 1 551 ? -11.278 -1.430 54.935 1.00 93.69 551 ILE A N 1
ATOM 4363 C CA . ILE A 1 551 ? -10.150 -1.134 54.052 1.00 93.69 551 ILE A CA 1
ATOM 4364 C C . ILE A 1 551 ? -10.138 0.375 53.818 1.00 93.69 551 ILE A C 1
ATOM 4366 O O . ILE A 1 551 ? -11.109 0.922 53.299 1.00 93.69 551 ILE A O 1
ATOM 4370 N N . LYS A 1 552 ? -9.053 1.056 54.196 1.00 93.81 552 LYS A N 1
ATOM 4371 C CA . LYS A 1 552 ? -8.841 2.480 53.901 1.00 93.81 552 LYS A CA 1
ATOM 4372 C C . LYS A 1 552 ? -7.737 2.606 52.855 1.00 93.81 552 LYS A C 1
ATOM 4374 O O . LYS A 1 552 ? -6.605 2.223 53.138 1.00 93.81 552 LYS A O 1
ATOM 4379 N N . LEU A 1 553 ? -8.074 3.125 51.676 1.00 92.25 553 LEU A N 1
ATOM 4380 C CA . LEU A 1 553 ? -7.147 3.222 50.549 1.00 92.25 553 LEU A CA 1
ATOM 4381 C C . LEU A 1 553 ? -6.205 4.421 50.732 1.00 92.25 553 LEU A C 1
ATOM 4383 O O . LEU A 1 553 ? -6.641 5.531 51.052 1.00 92.25 553 LEU A O 1
ATOM 4387 N N . ARG A 1 554 ? -4.899 4.213 50.527 1.00 88.81 554 ARG A N 1
ATOM 4388 C CA . ARG A 1 554 ? -3.908 5.307 50.515 1.00 88.81 554 ARG A CA 1
ATOM 4389 C C . ARG A 1 554 ? -4.143 6.259 49.331 1.00 88.81 554 ARG A C 1
ATOM 4391 O O . ARG A 1 554 ? -4.755 5.842 48.351 1.00 88.81 554 ARG A O 1
ATOM 4398 N N . PRO A 1 555 ? -3.623 7.504 49.353 1.00 85.06 555 PRO A N 1
ATOM 4399 C CA . PRO A 1 555 ? -3.801 8.469 48.259 1.00 85.06 555 PRO A CA 1
ATOM 4400 C C . PRO A 1 555 ? -3.496 7.910 46.858 1.00 85.06 555 PRO A C 1
ATOM 4402 O O . PRO A 1 555 ? -4.268 8.139 45.929 1.00 85.06 555 PRO A O 1
ATOM 4405 N N . SER A 1 556 ? -2.425 7.119 46.733 1.00 85.56 556 SER A N 1
ATOM 4406 C CA . SER A 1 556 ? -1.988 6.462 45.493 1.00 85.56 556 SER A CA 1
ATOM 4407 C C . SER A 1 556 ? -2.568 5.062 45.276 1.00 85.56 556 SER A C 1
ATOM 4409 O O . SER A 1 556 ? -2.297 4.447 44.247 1.00 85.56 556 SER A O 1
ATOM 4411 N N . GLU A 1 557 ? -3.331 4.532 46.231 1.00 91.06 557 GLU A N 1
ATOM 4412 C CA . GLU A 1 557 ? -3.895 3.190 46.158 1.00 91.06 557 GLU A CA 1
ATOM 4413 C C . GLU A 1 557 ? -5.299 3.222 45.549 1.00 91.06 557 GLU A C 1
ATOM 4415 O O . GLU A 1 557 ? -6.162 4.000 45.959 1.00 91.06 557 GLU A O 1
ATOM 4420 N N . PHE A 1 558 ? -5.541 2.357 44.569 1.00 90.81 558 PHE A N 1
ATOM 4421 C CA . PHE A 1 558 ? -6.817 2.221 43.885 1.00 90.81 558 P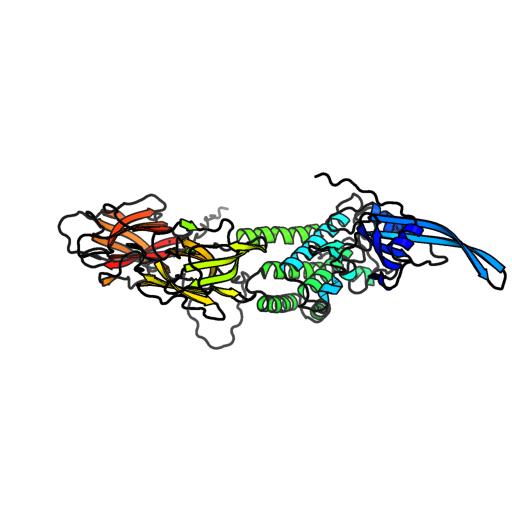HE A CA 1
ATOM 4422 C C . PHE A 1 558 ? -7.087 0.770 43.490 1.00 90.81 558 PHE A C 1
ATOM 4424 O O . PHE A 1 558 ? -6.179 -0.025 43.246 1.00 90.81 558 PHE A O 1
ATOM 4431 N N . VAL A 1 559 ? -8.370 0.415 43.422 1.00 91.56 559 VAL A N 1
ATOM 4432 C CA . VAL A 1 559 ? -8.809 -0.945 43.096 1.00 91.56 559 VAL A CA 1
ATOM 4433 C C . VAL A 1 559 ? -8.686 -1.180 41.587 1.00 91.56 559 VAL A C 1
ATOM 4435 O O . VAL A 1 559 ? -9.223 -0.415 40.781 1.00 91.56 559 VAL A O 1
ATOM 4438 N N . THR A 1 560 ? -7.984 -2.253 41.221 1.00 89.38 560 THR A N 1
ATOM 4439 C CA . THR A 1 560 ? -7.702 -2.669 39.836 1.00 89.38 560 THR A CA 1
ATOM 4440 C C . THR A 1 560 ? -8.450 -3.939 39.434 1.00 89.38 560 THR A C 1
ATOM 4442 O O . THR A 1 560 ? -8.609 -4.237 38.249 1.00 89.38 560 THR A O 1
ATOM 4445 N N . GLU A 1 561 ? -8.936 -4.707 40.403 1.00 89.69 561 GLU A N 1
ATOM 4446 C CA . GLU A 1 561 ? -9.707 -5.910 40.132 1.00 89.69 561 GLU A CA 1
ATOM 4447 C C . GLU A 1 561 ? -10.653 -6.234 41.289 1.00 89.69 561 GLU A C 1
ATOM 4449 O O . GLU A 1 561 ? -10.323 -6.072 42.465 1.00 89.69 561 GLU A O 1
ATOM 4454 N N . ILE A 1 562 ? -11.827 -6.748 40.925 1.00 92.00 562 ILE A N 1
ATOM 4455 C CA . ILE A 1 562 ? -12.791 -7.348 41.839 1.00 92.00 562 ILE A CA 1
ATOM 4456 C C . ILE A 1 562 ? -13.051 -8.787 41.401 1.00 92.00 562 ILE A C 1
ATOM 4458 O O . ILE A 1 562 ? -13.272 -9.078 40.222 1.00 92.00 562 ILE A O 1
ATOM 4462 N N . SER A 1 563 ? -13.011 -9.713 42.345 1.00 90.44 563 SER A N 1
ATOM 4463 C CA . SER A 1 563 ? -13.321 -11.117 42.100 1.00 90.44 563 SER A CA 1
ATOM 4464 C C . SER A 1 563 ? -14.048 -11.725 43.287 1.00 90.44 563 SER A C 1
ATOM 4466 O O . SER A 1 563 ? -14.146 -11.120 44.350 1.00 90.44 563 SER A O 1
ATOM 4468 N N . GLY A 1 564 ? -14.615 -12.908 43.110 1.00 91.19 564 GLY A N 1
ATOM 4469 C CA . GLY A 1 564 ? -15.378 -13.551 44.165 1.00 91.19 564 GLY A CA 1
ATOM 4470 C C . GLY A 1 564 ? -16.107 -14.780 43.671 1.00 91.19 564 GLY A C 1
ATOM 4471 O O . GLY A 1 564 ? -15.843 -15.279 42.578 1.00 91.19 564 GLY A O 1
ATOM 4472 N N . THR A 1 565 ? -17.049 -15.264 44.470 1.00 81.88 565 THR A N 1
ATOM 4473 C CA . THR A 1 565 ? -17.923 -16.380 44.097 1.00 81.88 565 THR A CA 1
ATOM 4474 C C . THR A 1 565 ? -19.385 -16.028 44.339 1.00 81.88 565 THR A C 1
ATOM 4476 O O . THR A 1 565 ? -19.713 -15.280 45.260 1.00 81.88 565 THR A O 1
ATOM 4479 N N . VAL A 1 566 ? -20.263 -16.561 43.490 1.00 83.31 566 VAL A N 1
ATOM 4480 C CA . VAL A 1 566 ? -21.721 -16.489 43.600 1.00 83.31 566 VAL A CA 1
ATOM 4481 C C . VAL A 1 566 ? -22.250 -17.897 43.789 1.00 83.31 566 VAL A C 1
ATOM 4483 O O . VAL A 1 566 ? -22.010 -18.772 42.954 1.00 83.31 566 VAL A O 1
ATOM 4486 N N . GLY A 1 567 ? -23.014 -18.128 44.844 1.00 77.88 567 GLY A N 1
ATOM 4487 C CA . GLY A 1 567 ? -23.487 -19.467 45.152 1.00 77.88 567 GLY A CA 1
ATOM 4488 C C . GLY A 1 567 ? -24.754 -19.503 45.977 1.00 77.88 567 GLY A C 1
ATOM 4489 O O . GLY A 1 567 ? -25.324 -18.483 46.370 1.00 77.88 567 GLY A O 1
ATOM 4490 N N . ARG A 1 568 ? -25.194 -20.734 46.229 1.00 80.06 568 ARG A N 1
ATOM 4491 C CA . ARG A 1 568 ? -26.353 -21.018 47.064 1.00 80.06 568 ARG A CA 1
ATOM 4492 C C . ARG A 1 568 ? -25.963 -20.960 48.535 1.00 80.06 568 ARG A C 1
ATOM 4494 O O . ARG A 1 568 ? -25.027 -21.638 48.952 1.00 80.06 568 ARG A O 1
ATOM 4501 N N . PHE A 1 569 ? -26.755 -20.247 49.327 1.00 78.94 569 PHE A N 1
ATOM 4502 C CA . PHE A 1 569 ? -26.655 -20.214 50.779 1.00 78.94 569 PHE A CA 1
ATOM 4503 C C . PHE A 1 569 ? -27.988 -20.629 51.418 1.00 78.94 569 PHE A C 1
ATOM 4505 O O . PHE A 1 569 ? -29.024 -19.977 51.272 1.00 78.94 569 PHE A O 1
ATOM 4512 N N . GLY A 1 570 ? -27.983 -21.765 52.116 1.00 77.50 570 GLY A N 1
ATOM 4513 C CA . GLY A 1 570 ? -29.190 -22.344 52.706 1.00 77.50 570 GLY A CA 1
ATOM 4514 C C . GLY A 1 570 ? -30.251 -22.777 51.678 1.00 77.50 570 GLY A C 1
ATOM 4515 O O . GLY A 1 570 ? -29.984 -22.979 50.488 1.00 77.50 570 GLY A O 1
ATOM 4516 N N . ARG A 1 571 ? -31.492 -22.968 52.146 1.00 69.44 571 ARG A N 1
ATOM 4517 C CA . ARG A 1 571 ? -32.603 -23.422 51.288 1.00 69.44 571 ARG A CA 1
ATOM 4518 C C . ARG A 1 571 ? -33.211 -22.300 50.444 1.00 69.44 571 ARG A C 1
ATOM 4520 O O . ARG A 1 571 ? -33.639 -22.597 49.330 1.00 69.44 571 ARG A O 1
ATOM 4527 N N . SER A 1 572 ? -33.186 -21.062 50.942 1.00 67.25 572 SER A N 1
ATOM 4528 C CA . SER A 1 572 ? -33.954 -19.930 50.401 1.00 67.25 572 SER A CA 1
ATOM 4529 C C . SER A 1 572 ? -33.159 -18.949 49.529 1.00 67.25 572 SER A C 1
ATOM 4531 O O . SER A 1 572 ? -33.781 -18.143 48.847 1.00 67.25 572 SER A O 1
ATOM 4533 N N . TYR A 1 573 ? -31.821 -19.006 49.509 1.00 73.94 573 TYR A N 1
ATOM 4534 C CA . TYR A 1 573 ? -30.993 -18.065 48.741 1.00 73.94 573 TYR A CA 1
ATOM 4535 C C . TYR A 1 573 ? -30.150 -18.820 47.715 1.00 73.94 573 TYR A C 1
ATOM 4537 O O . TYR A 1 573 ? -29.149 -19.444 48.057 1.00 73.94 573 TYR A O 1
ATOM 4545 N N . SER A 1 574 ? -30.575 -18.823 46.449 1.00 63.41 574 SER A N 1
ATOM 4546 C CA . SER A 1 574 ? -29.928 -19.620 45.398 1.00 63.41 574 SER A CA 1
ATOM 4547 C C . SER A 1 574 ? -28.673 -18.978 44.810 1.00 63.41 574 SER A C 1
ATOM 4549 O O . SER A 1 574 ? -27.785 -19.718 44.408 1.00 63.41 574 SER A O 1
ATOM 4551 N N . ASN A 1 575 ? -28.596 -17.642 44.773 1.00 78.81 575 ASN A N 1
ATOM 4552 C CA . ASN A 1 575 ? -27.525 -16.890 44.114 1.00 78.81 575 ASN A CA 1
ATOM 4553 C C . ASN A 1 575 ? -27.177 -15.627 44.928 1.00 78.81 575 ASN A C 1
ATOM 4555 O O . ASN A 1 575 ? -27.755 -14.565 44.697 1.00 78.81 575 ASN A O 1
ATOM 4559 N N . VAL A 1 576 ? -26.271 -15.754 45.898 1.00 87.50 576 VAL A N 1
ATOM 4560 C CA . VAL A 1 576 ? -25.720 -14.645 46.705 1.00 87.50 576 VAL A CA 1
ATOM 4561 C C . VAL A 1 576 ? -24.201 -14.588 46.573 1.00 87.50 576 VAL A C 1
ATOM 4563 O O . VAL A 1 576 ? -23.589 -15.569 46.153 1.00 87.50 576 VAL A O 1
ATOM 4566 N N . ILE A 1 577 ? -23.589 -13.457 46.925 1.00 91.25 577 ILE A N 1
ATOM 4567 C CA . ILE A 1 577 ? -22.132 -13.298 46.946 1.00 91.25 577 ILE A CA 1
ATOM 4568 C C . ILE A 1 577 ? -21.564 -14.088 48.129 1.00 91.25 577 ILE A C 1
ATOM 4570 O O . ILE A 1 577 ? -21.733 -13.729 49.293 1.00 91.25 577 ILE A O 1
ATOM 4574 N N . THR A 1 578 ? -20.903 -15.200 47.827 1.00 88.88 578 THR A N 1
ATOM 4575 C CA . THR A 1 578 ? -20.339 -16.138 48.808 1.00 88.88 578 THR A CA 1
ATOM 4576 C C . THR A 1 578 ? -18.874 -15.865 49.115 1.00 88.88 578 THR A C 1
ATOM 4578 O O . THR A 1 578 ? -18.387 -16.289 50.161 1.00 88.88 578 THR A O 1
ATOM 4581 N N . SER A 1 579 ? -18.171 -15.157 48.230 1.00 93.12 579 SER A N 1
ATOM 4582 C CA . SER A 1 579 ? -16.916 -14.497 48.579 1.00 93.12 579 SER A CA 1
ATOM 4583 C C . SER A 1 579 ? -16.664 -13.239 47.766 1.00 93.12 579 SER A C 1
ATOM 4585 O O . SER A 1 579 ? -17.185 -13.112 46.657 1.00 93.12 579 SER A O 1
ATOM 4587 N N . LEU A 1 580 ? -15.834 -12.348 48.306 1.00 94.38 580 LEU A N 1
ATOM 4588 C CA . LEU A 1 580 ? -15.359 -11.146 47.629 1.00 94.38 580 LEU A CA 1
ATOM 4589 C C . LEU A 1 580 ? -13.868 -10.916 47.899 1.00 94.38 580 LEU A C 1
ATOM 4591 O O . LEU A 1 580 ? -13.433 -10.946 49.045 1.00 94.38 580 LEU A O 1
ATOM 4595 N N . THR A 1 581 ? -13.109 -10.635 46.850 1.00 94.50 581 THR A N 1
ATOM 4596 C CA . THR A 1 581 ? -11.694 -10.266 46.887 1.00 94.50 581 THR A CA 1
ATOM 4597 C C . THR A 1 581 ? -11.507 -8.993 46.073 1.00 94.50 581 THR A C 1
ATOM 4599 O O . THR A 1 581 ? -12.009 -8.882 44.952 1.00 94.50 581 THR A O 1
ATOM 4602 N N . MET A 1 582 ? -10.770 -8.035 46.628 1.00 94.50 582 MET A N 1
ATOM 4603 C CA . MET A 1 582 ? -10.425 -6.776 45.971 1.00 94.50 582 MET A CA 1
ATOM 4604 C C . MET A 1 582 ? -8.911 -6.683 45.825 1.00 94.50 582 MET A C 1
ATOM 4606 O O . MET A 1 582 ? -8.183 -6.791 46.809 1.00 94.50 582 MET A O 1
ATOM 4610 N N . VAL A 1 583 ? -8.436 -6.483 44.600 1.00 91.56 583 VAL A N 1
ATOM 4611 C CA . VAL A 1 583 ? -7.014 -6.301 44.298 1.00 91.56 583 VAL A CA 1
ATOM 4612 C C . VAL A 1 583 ? -6.783 -4.832 43.976 1.00 91.56 583 VAL A C 1
ATOM 4614 O O . VAL A 1 583 ? -7.478 -4.253 43.136 1.00 91.56 583 VAL 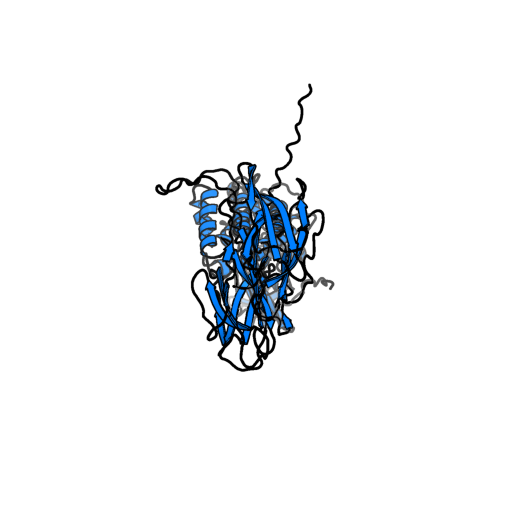A O 1
ATOM 4617 N N . THR A 1 584 ? -5.813 -4.223 44.645 1.00 92.12 584 THR A N 1
ATOM 4618 C CA . THR A 1 584 ? -5.354 -2.854 44.398 1.00 92.12 584 THR A CA 1
ATOM 4619 C C . THR A 1 584 ? -4.010 -2.876 43.676 1.00 92.12 584 THR A C 1
ATOM 4621 O O . THR A 1 584 ? -3.431 -3.934 43.431 1.00 92.12 584 THR A O 1
ATOM 4624 N N . ASN A 1 585 ? -3.508 -1.709 43.289 1.00 88.12 585 ASN A N 1
ATOM 4625 C CA . ASN A 1 585 ? -2.125 -1.566 42.827 1.00 88.12 585 ASN A CA 1
ATOM 4626 C C . ASN A 1 585 ? -1.080 -1.806 43.937 1.00 88.12 585 ASN A C 1
ATOM 4628 O O . ASN A 1 585 ? 0.079 -2.037 43.612 1.00 88.12 585 ASN A O 1
ATOM 4632 N N . GLU A 1 586 ? -1.474 -1.782 45.213 1.00 88.25 586 GLU A N 1
ATOM 4633 C CA . GLU A 1 586 ? -0.571 -1.930 46.367 1.00 88.25 586 GLU A CA 1
ATOM 4634 C C . GLU A 1 586 ? -0.709 -3.286 47.082 1.00 88.25 586 GLU A C 1
ATOM 4636 O O . GLU A 1 586 ? 0.168 -3.679 47.852 1.00 88.25 586 GLU A O 1
ATOM 4641 N N . GLY A 1 587 ? -1.801 -4.024 46.863 1.00 87.25 587 GLY A N 1
ATOM 4642 C CA . GLY A 1 587 ? -2.052 -5.261 47.593 1.00 87.25 587 GLY A CA 1
ATOM 4643 C C . GLY A 1 587 ? -3.350 -5.972 47.225 1.00 87.25 587 GLY A C 1
ATOM 4644 O O . GLY A 1 587 ? -3.977 -5.731 46.197 1.00 87.25 587 GLY A O 1
ATOM 4645 N N . THR A 1 588 ? -3.746 -6.927 48.061 1.00 93.19 588 THR A N 1
ATOM 4646 C CA . THR A 1 588 ? -4.983 -7.701 47.901 1.00 93.19 588 THR A CA 1
ATOM 4647 C C . THR A 1 588 ? -5.695 -7.806 49.241 1.00 93.19 588 THR A C 1
ATOM 4649 O O . THR A 1 588 ? -5.071 -8.119 50.253 1.00 93.19 588 THR A O 1
ATOM 4652 N N . TYR A 1 589 ? -7.004 -7.570 49.232 1.00 94.00 589 TYR A N 1
ATOM 4653 C CA . TYR A 1 589 ? -7.885 -7.633 50.392 1.00 94.00 589 TYR A CA 1
ATOM 4654 C C . TYR A 1 589 ? -8.940 -8.727 50.202 1.00 94.00 589 TYR A C 1
ATOM 4656 O O . TYR A 1 589 ? -9.609 -8.785 49.168 1.00 94.00 589 TYR A O 1
ATOM 4664 N N . GLY A 1 590 ? -9.107 -9.575 51.218 1.00 90.56 590 GLY A N 1
ATOM 4665 C CA . GLY A 1 590 ? -9.974 -10.755 51.181 1.00 90.56 590 GLY A CA 1
ATOM 4666 C C . GLY A 1 590 ? -9.191 -12.064 50.967 1.00 90.56 590 GLY A C 1
ATOM 4667 O O . GLY A 1 590 ? -7.974 -12.082 51.157 1.00 90.56 590 GLY A O 1
ATOM 4668 N N . PRO A 1 591 ? -9.859 -13.167 50.580 1.00 91.62 591 PRO A N 1
ATOM 4669 C CA . PRO A 1 591 ? -11.295 -13.258 50.330 1.00 91.62 591 PRO A CA 1
ATOM 4670 C C . PRO A 1 591 ? -12.115 -13.058 51.610 1.00 91.62 591 PRO A C 1
ATOM 4672 O O . PRO A 1 591 ? -11.814 -13.622 52.657 1.00 91.62 591 PRO A O 1
ATOM 4675 N N . PHE A 1 592 ? -13.169 -12.258 51.513 1.00 92.12 592 PHE A N 1
ATOM 4676 C CA . PHE A 1 592 ? -14.207 -12.133 52.532 1.00 92.12 592 PHE A CA 1
ATOM 4677 C C . PHE A 1 592 ? -15.278 -13.189 52.259 1.00 92.12 592 PHE A C 1
ATOM 4679 O O . PHE A 1 592 ? -15.799 -13.217 51.147 1.00 92.12 592 PHE A O 1
ATOM 4686 N N . GLY A 1 593 ? -15.603 -14.044 53.232 1.00 89.38 593 GLY A N 1
ATOM 4687 C CA . GLY A 1 593 ? -16.478 -15.217 53.058 1.00 89.38 593 GLY A CA 1
ATOM 4688 C C . GLY A 1 593 ? -15.734 -16.499 52.646 1.00 89.38 593 GLY A C 1
ATOM 4689 O O . GLY A 1 593 ? -14.597 -16.457 52.181 1.00 89.38 593 GLY A O 1
ATOM 4690 N N . GLU A 1 594 ? -16.374 -17.663 52.806 1.00 84.62 594 GLU A N 1
ATOM 4691 C CA . GLU A 1 594 ? -15.753 -18.986 52.585 1.00 84.62 594 GLU A CA 1
ATOM 4692 C C . GLU A 1 594 ? -15.618 -19.389 51.105 1.00 84.62 594 GLU A C 1
ATOM 4694 O O . GLU A 1 594 ? -14.902 -20.338 50.791 1.00 84.62 594 GLU A O 1
ATOM 4699 N N . GLY A 1 595 ? -16.301 -18.705 50.180 1.00 75.12 595 GLY A N 1
ATOM 4700 C CA . GLY A 1 595 ? -16.038 -18.847 48.744 1.00 75.12 595 GLY A CA 1
ATOM 4701 C C . GLY A 1 595 ? -16.580 -20.106 48.059 1.00 75.12 595 GLY A C 1
ATOM 4702 O O . GLY A 1 595 ? -15.835 -20.825 47.395 1.00 75.12 595 GLY A O 1
ATOM 4703 N N . ARG A 1 596 ? -17.889 -20.373 48.165 1.00 73.25 596 ARG A N 1
ATOM 4704 C CA . ARG A 1 596 ? -18.541 -21.535 47.527 1.00 73.25 596 ARG A CA 1
ATOM 4705 C C . ARG A 1 596 ? -19.463 -21.130 46.379 1.00 73.25 596 ARG A C 1
ATOM 4707 O O . ARG A 1 596 ? -20.481 -20.500 46.618 1.00 73.25 596 ARG A O 1
ATOM 4714 N N . GLY A 1 597 ? -19.200 -21.589 45.157 1.00 73.88 597 GLY A N 1
ATOM 4715 C CA . GLY A 1 597 ? -20.100 -21.367 44.020 1.00 73.88 597 GLY A CA 1
ATOM 4716 C C . GLY A 1 597 ? -19.365 -21.057 42.721 1.00 73.88 597 GLY A C 1
ATOM 4717 O O . GLY A 1 597 ? -18.231 -21.483 42.524 1.00 73.88 597 GLY A O 1
ATOM 4718 N N . SER A 1 598 ? -20.028 -20.327 41.825 1.00 65.44 598 SER A N 1
ATOM 4719 C CA . SER A 1 598 ? -19.477 -19.900 40.536 1.00 65.44 598 SER A CA 1
ATOM 4720 C C . SER A 1 598 ? -18.568 -18.685 40.721 1.00 65.44 598 SER A C 1
ATOM 4722 O O . SER A 1 598 ? -19.031 -17.687 41.273 1.00 65.44 598 SER A O 1
ATOM 4724 N N . PRO A 1 599 ? -17.303 -18.717 40.273 1.00 76.31 599 PRO A N 1
ATOM 4725 C CA . PRO A 1 599 ? -16.424 -17.566 40.392 1.00 76.31 599 PRO A CA 1
ATOM 4726 C C . PRO A 1 599 ? -16.831 -16.447 39.427 1.00 76.31 599 PRO A C 1
ATOM 4728 O O . PRO A 1 599 ? -17.261 -16.708 38.304 1.00 76.31 599 PRO A O 1
ATOM 4731 N N . PHE A 1 600 ? -16.639 -15.200 39.841 1.00 78.62 600 PHE A N 1
ATOM 4732 C CA . PHE A 1 600 ? -16.623 -14.037 38.958 1.00 78.62 600 PHE A CA 1
ATOM 4733 C C . PHE A 1 600 ? -15.304 -13.290 39.139 1.00 78.62 600 PHE A C 1
ATOM 4735 O O . PHE A 1 600 ? -14.704 -13.306 40.215 1.00 78.62 600 PHE A O 1
ATOM 4742 N N . ARG A 1 601 ? -14.841 -12.645 38.071 1.00 77.31 601 ARG A N 1
ATOM 4743 C CA . ARG A 1 601 ? -13.621 -11.842 38.073 1.00 77.31 601 ARG A CA 1
ATOM 4744 C C . ARG A 1 601 ? -13.756 -10.734 37.045 1.00 77.31 601 ARG A C 1
ATOM 4746 O O . ARG A 1 601 ? -14.142 -10.996 35.909 1.00 77.31 601 ARG A O 1
ATOM 4753 N N . ASN A 1 602 ? -13.412 -9.519 37.437 1.00 75.69 602 ASN A N 1
ATOM 4754 C CA . ASN A 1 602 ? -13.304 -8.386 36.539 1.00 75.69 602 ASN A CA 1
ATOM 4755 C C . ASN A 1 602 ? -12.053 -7.581 36.893 1.00 75.69 602 ASN A C 1
ATOM 4757 O O . ASN A 1 602 ? -11.933 -7.066 38.004 1.00 75.69 602 ASN A O 1
ATOM 4761 N N . ARG A 1 603 ? -11.125 -7.513 35.939 1.00 78.62 603 ARG A N 1
ATOM 4762 C CA . ARG A 1 603 ? -9.905 -6.713 36.018 1.00 78.62 603 ARG A CA 1
ATOM 4763 C C . ARG A 1 603 ? -10.077 -5.508 35.106 1.00 78.62 603 ARG A C 1
ATOM 4765 O O . ARG A 1 603 ? -10.384 -5.695 33.930 1.00 78.62 603 ARG A O 1
ATOM 4772 N N . VAL A 1 604 ? -9.888 -4.307 35.644 1.00 74.62 604 VAL A N 1
ATOM 4773 C CA . VAL A 1 604 ? -9.943 -3.079 34.844 1.00 74.62 604 VAL A CA 1
ATOM 4774 C C . VAL A 1 604 ? -8.654 -2.912 34.035 1.00 74.62 604 VAL A C 1
ATOM 4776 O O . VAL A 1 604 ? -7.611 -3.473 34.381 1.00 74.62 604 VAL A O 1
ATOM 4779 N N . GLU A 1 605 ? -8.739 -2.200 32.909 1.00 68.69 605 GLU A N 1
ATOM 4780 C CA . GLU A 1 605 ? -7.606 -1.947 32.007 1.00 68.69 605 GLU A CA 1
ATOM 4781 C C . GLU A 1 605 ? -6.431 -1.270 32.740 1.00 68.69 605 GLU A C 1
ATOM 4783 O O . GLU A 1 605 ? -6.627 -0.631 33.773 1.00 68.69 605 GLU A O 1
ATOM 4788 N N . ARG A 1 606 ? -5.200 -1.373 32.202 1.00 55.69 606 ARG A N 1
ATOM 4789 C CA . ARG A 1 606 ? -3.971 -0.860 32.858 1.00 55.69 606 ARG A CA 1
ATOM 4790 C C . ARG A 1 606 ? -4.048 0.617 33.278 1.00 55.69 606 ARG A C 1
ATOM 4792 O O . ARG A 1 606 ? -3.370 0.987 34.227 1.00 55.69 606 ARG A O 1
ATOM 4799 N N . ASN A 1 607 ? -4.899 1.411 32.625 1.00 69.00 607 ASN A N 1
ATOM 4800 C CA . ASN A 1 607 ? -5.078 2.841 32.882 1.00 69.00 607 ASN A CA 1
ATOM 4801 C C . ASN A 1 607 ? -6.482 3.162 33.417 1.00 69.00 607 ASN A C 1
ATOM 4803 O O . ASN A 1 607 ? -7.051 4.191 33.071 1.00 69.00 607 ASN A O 1
ATOM 4807 N N . SER A 1 608 ? -7.093 2.272 34.198 1.00 79.50 608 SER A N 1
ATOM 4808 C CA . SER A 1 608 ? -8.411 2.492 34.804 1.00 79.50 608 SER A CA 1
ATOM 4809 C C . SER A 1 608 ? -8.425 2.108 36.282 1.00 79.50 608 SER A C 1
ATOM 4811 O O . SER A 1 608 ? -7.666 1.249 36.725 1.00 79.50 608 SER A O 1
ATOM 4813 N N . LYS A 1 609 ? -9.313 2.742 37.051 1.00 86.25 609 LYS A N 1
ATOM 4814 C CA . LYS A 1 609 ? -9.514 2.507 38.487 1.00 86.25 609 LYS A CA 1
ATOM 4815 C C . LYS A 1 609 ? -10.994 2.337 38.817 1.00 86.25 609 LYS A C 1
ATOM 4817 O O . LYS A 1 609 ? -11.839 3.016 38.231 1.00 86.25 609 LYS A O 1
ATOM 4822 N N . MET A 1 610 ? -11.317 1.458 39.766 1.00 91.19 610 MET A N 1
ATOM 4823 C CA . MET A 1 610 ? -12.677 1.379 40.311 1.00 91.19 610 MET A CA 1
ATOM 4824 C C . MET A 1 610 ? -12.886 2.488 41.348 1.00 91.19 610 MET A C 1
ATOM 4826 O O . MET A 1 610 ? -12.047 2.695 42.224 1.00 91.19 610 MET A O 1
ATOM 4830 N N . VAL A 1 611 ? -14.000 3.210 41.235 1.00 92.81 611 VAL A N 1
ATOM 4831 C CA . VAL A 1 611 ? -14.281 4.435 42.007 1.00 92.81 611 VAL A CA 1
ATOM 4832 C C . VAL A 1 611 ? -15.531 4.338 42.883 1.00 92.81 611 VAL A C 1
ATOM 4834 O O . VAL A 1 611 ? -15.766 5.215 43.705 1.00 92.81 611 VAL A O 1
ATOM 4837 N N . GLY A 1 612 ? -16.324 3.276 42.749 1.00 93.00 612 GLY A N 1
ATOM 4838 C CA . GLY A 1 612 ? -17.536 3.074 43.541 1.00 93.00 612 GLY A CA 1
ATOM 4839 C C . GLY A 1 612 ? -18.214 1.745 43.235 1.00 93.00 612 GLY A C 1
ATOM 4840 O O . GLY A 1 612 ? -17.768 1.000 42.359 1.00 93.00 612 GLY A O 1
ATOM 4841 N N . PHE A 1 613 ? -19.316 1.469 43.929 1.00 94.75 613 PHE A N 1
ATOM 4842 C CA . PHE A 1 613 ? -20.088 0.235 43.787 1.00 94.75 613 PHE A CA 1
ATOM 4843 C C . PHE A 1 613 ? -21.574 0.522 43.573 1.00 94.75 613 PHE A C 1
ATOM 4845 O O . PHE A 1 613 ? -22.082 1.573 43.952 1.00 94.75 613 PHE A O 1
ATOM 4852 N N . PHE A 1 614 ? -22.272 -0.454 43.005 1.00 92.25 614 PHE A N 1
ATOM 4853 C CA . PHE A 1 614 ? -23.728 -0.589 43.054 1.00 92.25 614 PHE A CA 1
ATOM 4854 C C . PHE A 1 614 ? -24.054 -2.056 43.349 1.00 92.25 614 PHE A C 1
ATOM 4856 O O . PHE A 1 614 ? -23.231 -2.939 43.103 1.00 92.25 614 PHE A O 1
ATOM 4863 N N . ALA A 1 615 ? -25.215 -2.355 43.919 1.00 91.94 615 ALA A N 1
ATOM 4864 C CA . ALA A 1 615 ? -25.480 -3.698 44.425 1.00 91.94 615 ALA A CA 1
ATOM 4865 C C . ALA A 1 615 ? -26.955 -4.089 44.372 1.00 91.94 615 ALA A C 1
ATOM 4867 O O . ALA A 1 615 ? -27.848 -3.269 44.187 1.00 91.94 615 ALA A O 1
ATOM 4868 N N . ARG A 1 616 ? -27.222 -5.376 44.590 1.00 88.50 616 ARG A N 1
ATOM 4869 C CA . ARG A 1 616 ? -28.521 -5.849 45.066 1.00 88.50 616 ARG A CA 1
ATOM 4870 C C . ARG A 1 616 ? -28.324 -6.491 46.425 1.00 88.50 616 ARG A C 1
ATOM 4872 O O . ARG A 1 616 ? -27.517 -7.413 46.540 1.00 88.50 616 ARG A O 1
ATOM 4879 N N . ALA A 1 617 ? -29.050 -6.038 47.437 1.00 88.62 617 ALA A N 1
ATOM 4880 C CA . ALA A 1 617 ? -28.915 -6.555 48.794 1.00 88.62 617 ALA A CA 1
ATOM 4881 C C . ALA A 1 617 ? -30.280 -6.738 49.468 1.00 88.62 617 ALA A C 1
ATOM 4883 O O . ALA A 1 617 ? -31.244 -6.033 49.187 1.00 88.62 617 ALA A O 1
ATOM 4884 N N . GLY A 1 618 ? -30.373 -7.747 50.326 1.00 85.94 618 GLY A N 1
ATOM 4885 C CA . GLY A 1 618 ? -31.515 -7.986 51.208 1.00 85.94 618 GLY A CA 1
ATOM 4886 C C . GLY A 1 618 ? -30.967 -8.312 52.588 1.00 85.94 618 GLY A C 1
ATOM 4887 O O . GLY A 1 618 ? -30.194 -7.536 53.127 1.00 85.94 618 GLY A O 1
ATOM 4888 N N . ARG A 1 619 ? -31.246 -9.516 53.100 1.00 83.88 619 ARG A N 1
ATOM 4889 C CA . ARG A 1 619 ? -30.512 -10.037 54.267 1.00 83.88 619 ARG A CA 1
ATOM 4890 C C . ARG A 1 619 ? -29.001 -10.175 54.005 1.00 83.88 619 ARG A C 1
ATOM 4892 O O . ARG A 1 619 ? -28.210 -9.984 54.917 1.00 83.88 619 ARG A O 1
ATOM 4899 N N . TYR A 1 620 ? -28.638 -10.491 52.759 1.00 87.62 620 TYR A N 1
ATOM 4900 C CA . TYR A 1 620 ? -27.266 -10.695 52.282 1.00 87.62 620 TYR A CA 1
ATOM 4901 C C . TYR A 1 620 ? -27.030 -9.940 50.971 1.00 87.62 620 TYR A C 1
ATOM 4903 O O . TYR A 1 620 ? -27.993 -9.554 50.287 1.00 87.62 620 TYR A O 1
ATOM 4911 N N . LEU A 1 621 ? -25.765 -9.805 50.575 1.00 89.88 621 LEU A N 1
ATOM 4912 C CA . LEU A 1 621 ? -25.387 -9.256 49.279 1.00 89.88 621 LEU A CA 1
ATOM 4913 C C . LEU A 1 621 ? -25.716 -10.264 48.163 1.00 89.88 621 LEU A C 1
ATOM 4915 O O . LEU A 1 621 ? -25.128 -11.340 48.071 1.00 89.88 621 LEU A O 1
ATOM 4919 N N . HIS A 1 622 ? -26.692 -9.940 47.314 1.00 85.62 622 HIS A N 1
ATOM 4920 C CA . HIS A 1 622 ? -27.138 -10.812 46.223 1.00 85.62 622 HIS A CA 1
ATOM 4921 C C . HIS A 1 622 ? -26.324 -10.601 44.951 1.00 85.62 622 HIS A C 1
ATOM 4923 O O . HIS A 1 622 ? -25.991 -11.574 44.279 1.00 85.62 622 HIS A O 1
ATOM 4929 N N . ALA A 1 623 ? -26.002 -9.349 44.629 1.00 87.19 623 ALA A N 1
ATOM 4930 C CA . ALA A 1 623 ? -25.165 -9.004 43.491 1.00 87.19 623 ALA A CA 1
ATOM 4931 C C . ALA A 1 623 ? -24.367 -7.728 43.751 1.00 87.19 623 ALA A C 1
ATOM 4933 O O . ALA A 1 623 ? -24.804 -6.874 44.521 1.00 87.19 623 ALA A O 1
ATOM 4934 N N . ILE A 1 624 ? -23.228 -7.594 43.080 1.00 91.88 624 ILE A N 1
ATOM 4935 C CA . ILE A 1 624 ? -22.331 -6.441 43.187 1.00 91.88 624 ILE A CA 1
ATOM 4936 C C . ILE A 1 624 ? -21.856 -6.014 41.801 1.00 91.88 624 ILE A C 1
ATOM 4938 O O . ILE A 1 624 ? -21.544 -6.853 40.962 1.00 91.88 624 ILE A O 1
ATOM 4942 N N . GLY A 1 625 ? -21.808 -4.716 41.555 1.00 88.31 625 GLY A N 1
ATOM 4943 C CA . GLY A 1 625 ? -21.211 -4.089 40.386 1.00 88.31 625 GLY A CA 1
ATOM 4944 C C . GLY A 1 625 ? -20.324 -2.921 40.804 1.00 88.31 625 GLY A C 1
ATOM 4945 O O . GLY A 1 625 ? -20.347 -2.490 41.958 1.00 88.31 625 GLY A O 1
ATOM 4946 N N . VAL A 1 626 ? -19.518 -2.431 39.868 1.00 91.88 626 VAL A N 1
ATOM 4947 C CA . VAL A 1 626 ? -18.507 -1.395 40.115 1.00 91.88 626 VAL A CA 1
ATOM 4948 C C . VAL A 1 626 ? -18.626 -0.250 39.123 1.00 91.88 626 VAL A C 1
ATOM 4950 O O . VAL A 1 626 ? -19.031 -0.442 37.978 1.00 91.88 626 VAL A O 1
ATOM 4953 N N . TYR A 1 627 ? -18.232 0.935 39.568 1.00 87.06 627 TYR A N 1
ATOM 4954 C CA . TYR A 1 627 ? -17.994 2.097 38.724 1.00 87.06 627 TYR A CA 1
ATOM 4955 C C . TYR A 1 627 ? -16.510 2.198 38.389 1.00 87.06 627 TYR A C 1
ATOM 4957 O O . TYR A 1 627 ? -15.678 2.066 39.287 1.00 87.06 627 TYR A O 1
ATOM 4965 N N . VAL A 1 628 ? -16.176 2.469 37.129 1.00 87.44 628 VAL A N 1
ATOM 4966 C CA . VAL A 1 628 ? -14.795 2.527 36.628 1.00 87.44 628 VAL A CA 1
ATOM 4967 C C . VAL A 1 628 ? -14.525 3.851 35.927 1.00 87.44 628 VAL A C 1
ATOM 4969 O O . VAL A 1 628 ? -15.379 4.354 35.197 1.00 87.44 628 VAL A O 1
ATOM 4972 N N . LYS A 1 629 ? -13.325 4.399 36.138 1.00 82.25 629 LYS A N 1
ATOM 4973 C CA . LYS A 1 629 ? -12.831 5.608 35.472 1.00 82.25 629 LYS A CA 1
ATOM 4974 C C . LYS A 1 629 ? -11.413 5.438 34.918 1.00 82.25 629 LYS A C 1
ATOM 4976 O O . LYS A 1 629 ? -10.619 4.748 35.561 1.00 82.25 629 LYS A O 1
ATOM 4981 N N . PRO A 1 630 ? -11.065 6.115 33.808 1.00 78.12 630 PRO A N 1
ATOM 4982 C CA . PRO A 1 630 ? -9.684 6.233 33.348 1.00 78.12 630 PRO A CA 1
ATOM 4983 C C . PRO A 1 630 ? -8.786 6.937 34.379 1.00 78.12 630 PRO A C 1
ATOM 4985 O O . PRO A 1 630 ? -9.228 7.815 35.121 1.00 78.12 630 PRO A O 1
ATOM 4988 N N . VAL A 1 631 ? -7.511 6.561 34.417 1.00 66.31 631 VAL A N 1
ATOM 4989 C CA . VAL A 1 631 ? -6.450 7.246 35.160 1.00 66.31 631 VAL A CA 1
ATOM 4990 C C . VAL A 1 631 ? -5.753 8.190 34.182 1.00 66.31 631 VAL A C 1
ATOM 4992 O O . VAL A 1 631 ? -5.021 7.739 33.304 1.00 66.31 631 VAL A O 1
ATOM 4995 N N . HIS A 1 632 ? -5.997 9.496 34.299 1.00 54.88 632 HIS A N 1
ATOM 4996 C CA . HIS A 1 632 ? -5.246 10.495 33.540 1.00 54.88 632 HIS A CA 1
ATOM 4997 C C . HIS A 1 632 ? -3.882 10.708 34.206 1.00 54.88 632 HIS A C 1
ATOM 4999 O O . HIS A 1 632 ? -3.809 11.134 35.356 1.00 54.88 632 HIS A O 1
ATOM 5005 N N . HIS A 1 633 ? -2.802 10.401 33.487 1.00 38.94 633 HIS A N 1
ATOM 5006 C CA . HIS A 1 633 ? -1.476 10.887 33.845 1.00 38.94 633 HIS A CA 1
ATOM 5007 C C . HIS A 1 633 ? -1.390 12.354 33.428 1.00 38.94 633 HIS A C 1
ATOM 5009 O O . HIS A 1 633 ? -1.279 12.651 32.242 1.00 38.94 633 HIS A O 1
ATOM 5015 N N . THR A 1 634 ? -1.450 13.271 34.387 1.00 30.11 634 THR A N 1
ATOM 5016 C CA . THR A 1 634 ? -0.917 14.619 34.184 1.00 30.11 634 THR A CA 1
ATOM 5017 C C . THR A 1 634 ? 0.609 14.512 34.207 1.00 30.11 634 THR A C 1
ATOM 5019 O O . THR A 1 634 ? 1.144 14.025 35.208 1.00 30.11 634 THR A O 1
ATOM 5022 N N . PRO A 1 635 ? 1.329 14.902 33.139 1.00 30.81 635 PRO A N 1
ATOM 5023 C CA . PRO A 1 635 ? 2.770 15.080 33.215 1.00 30.81 635 PRO A CA 1
ATOM 5024 C C . PRO A 1 635 ? 3.058 16.121 34.293 1.00 30.81 635 PRO A C 1
ATOM 5026 O O . PRO A 1 635 ? 2.485 17.210 34.284 1.00 30.81 635 PRO A O 1
ATOM 5029 N N . ASP A 1 636 ? 3.907 15.752 35.240 1.00 28.16 636 ASP A N 1
ATOM 5030 C CA . ASP A 1 636 ? 4.419 16.652 36.259 1.00 28.16 636 ASP A CA 1
ATOM 5031 C C . ASP A 1 636 ? 5.254 17.718 35.531 1.00 28.16 636 ASP A C 1
ATOM 5033 O O . ASP A 1 636 ? 6.354 17.440 35.046 1.00 28.16 636 ASP A O 1
ATOM 5037 N N . HIS A 1 637 ? 4.697 18.918 35.349 1.00 32.38 637 HIS A N 1
ATOM 5038 C CA . HIS A 1 637 ? 5.472 20.072 34.914 1.00 32.38 637 HIS A CA 1
ATOM 5039 C C . HIS A 1 637 ? 6.393 20.452 36.072 1.00 32.38 637 HIS A C 1
ATOM 5041 O O . HIS A 1 637 ? 6.049 21.274 36.920 1.00 32.38 637 HIS A O 1
ATOM 5047 N N . GLY A 1 638 ? 7.557 19.802 36.113 1.00 30.56 638 GLY A N 1
ATOM 5048 C CA . GLY A 1 638 ? 8.669 20.194 36.961 1.00 30.56 638 GLY A CA 1
ATOM 5049 C C . GLY A 1 638 ? 8.967 21.670 36.733 1.00 30.56 638 GLY A C 1
ATOM 5050 O O . GLY A 1 638 ? 9.245 22.090 35.610 1.00 30.56 638 GLY A O 1
ATOM 5051 N N . GLY A 1 639 ? 8.847 22.453 37.802 1.00 30.30 639 GLY A N 1
ATOM 5052 C CA . GLY A 1 639 ? 9.216 23.856 37.804 1.00 30.30 639 GLY A CA 1
ATOM 5053 C C . GLY A 1 639 ? 10.705 24.004 37.521 1.00 30.30 639 GLY A C 1
ATOM 5054 O O . GLY A 1 639 ? 11.537 23.590 38.326 1.00 30.30 639 GLY A O 1
ATOM 5055 N N . GLU A 1 640 ? 11.036 24.624 36.395 1.00 31.41 640 GLU A N 1
ATOM 5056 C CA . GLU A 1 640 ? 12.306 25.322 36.252 1.00 31.41 640 GLU A CA 1
ATOM 5057 C C . GLU A 1 640 ? 12.152 26.695 36.909 1.00 31.41 640 GLU A C 1
ATOM 5059 O O . GLU A 1 640 ? 11.561 27.629 36.363 1.00 31.41 640 GLU A O 1
ATOM 5064 N N . GLU A 1 641 ? 12.664 26.792 38.136 1.00 32.50 641 GLU A N 1
ATOM 5065 C CA . GLU A 1 641 ? 13.048 28.061 38.737 1.00 32.50 641 GLU A CA 1
ATOM 5066 C C . GLU A 1 641 ? 14.109 28.717 37.846 1.00 32.50 641 GLU A C 1
ATOM 5068 O O . GLU A 1 641 ? 15.218 28.209 37.681 1.00 32.50 641 GLU A O 1
ATOM 5073 N N . ALA A 1 642 ? 13.768 29.871 37.278 1.00 36.03 642 ALA A N 1
ATOM 5074 C CA . ALA A 1 642 ? 14.736 30.763 36.668 1.00 36.03 642 ALA A CA 1
ATOM 5075 C C . ALA A 1 642 ? 15.682 31.300 37.755 1.00 36.03 642 ALA A C 1
ATOM 5077 O O . ALA A 1 642 ? 15.272 32.089 38.610 1.00 36.03 642 ALA A O 1
ATOM 5078 N N . ILE A 1 643 ? 16.954 30.903 37.699 1.00 34.00 643 ILE A N 1
ATOM 5079 C CA . ILE A 1 643 ? 18.046 31.562 38.417 1.00 34.00 643 ILE A CA 1
ATOM 5080 C C . ILE A 1 643 ? 19.087 32.025 37.392 1.00 34.00 643 ILE A C 1
ATOM 5082 O O . ILE A 1 643 ? 19.762 31.203 36.779 1.00 34.00 643 ILE A O 1
ATOM 5086 N N . SER A 1 644 ? 19.170 33.361 37.296 1.00 33.84 644 SER A N 1
ATOM 5087 C CA . SER A 1 644 ? 20.197 34.250 36.711 1.00 33.84 644 SER A CA 1
ATOM 5088 C C . SER A 1 644 ? 20.581 34.099 35.243 1.00 33.84 644 SER A C 1
ATOM 5090 O O . SER A 1 644 ? 21.295 33.124 34.919 1.00 33.84 644 SER A O 1
#

Sequence (644 aa):
MENLHLEPKDLKYSLLEEVTNGFSEEHKVGTGGFGEVYKGVLDNRQEIAVKKLHYMPGLNDEQFKHEFNNLMRVQHQNIIRLVGYCYEIRHIHHELKGEYVFARVEERALCFEYLRGGSLDRHLSDEFSGLDWHTRYKIIKGICEGLNYLHKGSNDPMYHLDLKPANILLDEEMMPKIGDFGLSRLFASTKTFTTKILAGTLAYMPPEYIQKRQISEKYDIFSLGVIIIEIIAGPLGRFKYADMSSSEEFIQHVNKNWRKRIAEVDCRQVKRCIKIAVNCVDADKGNRPTIEDVIHELKEGEEQDKSQEPVVTRLGPWGGNGGMAYDITVTPHRLKSVTIYSGIIVDQLKFSYTDHSGHQRNVGQWGGSMSGDGYTIKLQPSEFLTEMAGTIGTFFRTHSNNVITSLALVTNQDRYGPFGRGGGSRFRVPMERNSNIVGFFARAGSHLDAIGVYVSRISHTTDHDGEEVVSCPGEEQEESQEPVATKLGPWGGNGGTAYDITVAPHRLESVTVYSGVIVDVLEFSYTDHSGHEHNVGPWGGPWEGNAGHKIKLRPSEFVTEISGTVGRFGRSYSNVITSLTMVTNEGTYGPFGEGRGSPFRNRVERNSKMVGFFARAGRYLHAIGVYVKPVHHTPDHGGEEAIS

Foldseek 3Di:
DDPPPQQAAADEPVQVCVQQVNVDPVQWPDADPFATWGWGAHPVRFIKIKGWGDDDPPDDCCLLCQQVVVQSPDDDPQAWHFNHKYFDWDWDWDDDPNDTDTDIDTTIITITGDAPQAFQLVCQQDQDGRDDPVLLLQQLLSVLVRQCCQQPVDQWRKDQQADDRNQWGAHPSGRTHGHDSSPIDTHNDQDKDADPDDDYDPQLAAPCCVPVVIDGLLSVLSSSLSRLQCSQRGPCSVVVVVPDPDLVVSLVVSLVVVVVQADFDPSPSSSLSSVLSVQSNDNDSVSRDHSVVNSVSNVVVVVVVVVPFFPWDKFDWPFWDDADWFDDDADFDAWFKWKWFADQFTFFIKTWGAGPVRDIDTDDRFGAPDDGDIDMDGADSNKFWQWKKFAWDDDPVPVDTIFTQFIKTDIPVDIDDRGHPGDHHMDITPGDPQKTFRAKIFGYDNGTRIIMTTMGHRDPPPDPDDDDDDDDDDDDDDDDDDDFWDKDDWPFDPDADWFDDPAGFDAWFKKWFWADQFTAFIKTWGAHPVRDIDTDDRFADDDDDTDIDMDGADPPKFWFKKKFFWADDPDPQGTFGQFIKTAIPVGIDDRGHPGDHHMDMDGHDPFKGWGAKIFGYYNGTGTIMTTMDGHDDDPPPPDDDDDD

Organism: Triticum aestivum (NCBI:txid4565)

InterPro domains:
  IPR000719 Protein kinase domain [PF00069] (24-296)
  IPR000719 Protein kinase domain [PS50011] (23-299)
  IPR000719 Protein kinase domain [SM00220] (23-299)
  IPR001229 Jacalin-like lectin domain [PF01419] (315-454)
  IPR001229 Jacalin-like lectin domain [PF01419] (488-627)
  IPR001229 Jacalin-like lectin domain [PS51752] (312-457)
  IPR001229 Jacalin-like lectin domain [PS51752] (485-630)
  IPR001229 Jacalin-like lectin domain [SM00915] (323-457)
  IPR001229 Jacalin-like lectin domain [SM00915] (496-630)
  IPR008271 Serine/threonine-protein kinase, active site [PS00108] (158-170)
  IPR011009 Protein kinase-like domain superfamily [SSF56112] (9-298)
  IPR017441 Protein kinase, ATP binding site [PS00107] (29-52)
  IPR033734 Jacalin-like lectin domain, plant [cd09612] (323-456)
  IPR033734 Jacalin-like lectin domain, plant [cd09612] (496-629)
  IPR036404 Jacalin-like lectin domain superfamily [G3DSA:2.100.10.30] (313-456)
  IPR036404 Jacalin-like lectin domain superfamily [G3DSA:2.100.10.30] (484-630)
  IPR036404 Jacalin-like lectin domain superfamily [SSF51101] (310-455)
  IPR036404 Jacalin-like lectin domain superfamily [SSF51101] (483-630)

Secondary structure (DSSP, 8-state):
------PPEE--HHHHHHHTTTT-GGGEEEEETTEEEEEEE-TT--EEEEEEEP--TT--THHHHHHHHHHTT---TTBPPEEEEEEEEEEEEEEETTEEEEEEEEEEEEEEE--TTEEHHHHHSSTTSS--HHHHHHHHHHHHHHHHHHHHSSSSPEE-S---GGGEEE-TT--EEE--TTS-EE-SSSS-EE-S---S-GGG--HHHHHH-EESTHHHHHHHHHHHHHHHH-TTHHHHHHHSS-HHHHHHHHHHHHHHH-SSS-HHHHHHHHHHHHHHT-SSTTTSPPHHHHHHHHHHHHHHHHHT---EEEEEEEE-S-SEEE--SS-EEEEEEEEEEESSSEEEEEEEEEETTS-EEEEEEES-SS--PEEEEE--TT--EEEEEEEEEE-TTSTT-EEEEEEEEEESS-EEEEES---SEEEE--PPTTEEEEEEEEEESSSEEEEEEEEEE-------S-----PPS-S-----PPPPPEEEEEEE-S-SEEE--SS--SEEEEEEEEESSSEEEEEEEEE-TT--EEEEEEES----S---EEEE--TT--EEEEEEEEEEETTTEEEEEEEEEEEESS-EEEEES---SEEEEEE--TTEEEEEEEEEESSSEEEEEEEEEE--------------

Radius of gyration: 35.0 Å; chains: 1; bounding box: 65×67×126 Å